Protein AF-A0A2A6ZZ56-F1 (afdb_monomer_lite)

Foldseek 3Di:
DDDDPDPPVNVVVVVVVVVVVVVVCVVQLNDKDDPWDFAQWDWDQDQQKTKIAGAWIAAKIKHKHFHPDQKKKKFWAFPDFWKKKWKAASVRDTQDTDTRDHGDIDMGGHDGMMMMMMHTHGTHTMMIIHNDDPDPPLQAFEEEEADDQLDLVLLVVVLVVVLCCCPVVVAAEEEEQAFQLLLVLLVVCLVDPDCPSVVQSLVLCPPHSNNDPSNSVSSVSCSVRVSSHRYGHLFADDSCVRSLVVSLVVCVVVVRHPVHPSNVSSVVSSVLNVVCVVPVDQVSRQVSSLVSCCVVSVVVRNHHYYYYDHNQQFDLPAARPPPSPGRHNNVVVCVVVPPSYHYYYSLADPWAPDWDWDAAPNDIFTWGWRDWDACCVPDVFFGIKTKIKTPPCQVVPVPFAFPQDKDFQVVDSHGDDASIKMWMWIQTPVRDIDIWIWHQNQDDDPNTGITTTGDRDD

Sequence (458 aa):
MKYKPKSLKSAIILVVIVVAFILLLSYLGIGTLRNATRIGYVGNDGWSSWSASYTLLDGRLQHTIRPETDTLHVDVETESGTISIEMKDEDGNIIFSESNIETSSFEVNVSGKVVIIIKASRHKGSFDISSHSDGTLQSGQIFLYGEEHASKEILEKEFELWNTYYSDNGMRNLFVELPYYSAEFLNLWMQSDSDDILDQLYQDWDGTAMHSQDTIDFYKQIKRECPETIFHGTDVGHQYNTTGERYLAYLRENGQDDSSEHYQLAQENIQQGQYYYQHSDGAYRENKMVENFIREFDSLNGEDVMGIYGTAHIRIDAMDYATNTVPCMANQLNEQYGNALHTKDLTLVDGAYRVDTLQIKGKEYTASYFGKMDLSAIFPDYQYREFWRLENAYNDFKDCPTTGNVLPYNNYPMEIEKGQVFVIEYTKTDGSVIREYHRADGNTWQGSLVTEEFSIEE

Organism: NCBI:txid853

Structure (mmCIF, N/CA/C/O backbone):
data_AF-A0A2A6ZZ56-F1
#
_entry.id   AF-A0A2A6ZZ56-F1
#
loop_
_atom_site.group_PDB
_atom_site.id
_atom_site.type_symbol
_atom_site.label_atom_id
_atom_site.label_alt_id
_atom_site.label_comp_id
_atom_site.label_asym_id
_atom_site.label_entity_id
_atom_site.label_seq_id
_atom_site.pdbx_PDB_ins_code
_atom_site.Cartn_x
_atom_site.Cartn_y
_atom_site.Cartn_z
_atom_site.occupancy
_atom_site.B_iso_or_equiv
_atom_site.auth_seq_id
_atom_site.auth_comp_id
_atom_site.auth_asym_id
_atom_site.auth_atom_id
_atom_site.pdbx_PDB_model_num
ATOM 1 N N . MET A 1 1 ? -3.169 30.266 -32.965 1.00 39.25 1 MET A N 1
ATOM 2 C CA . MET A 1 1 ? -2.715 29.434 -34.107 1.00 39.25 1 MET A CA 1
ATOM 3 C C . MET A 1 1 ? -3.882 29.199 -35.060 1.00 39.25 1 MET A C 1
ATOM 5 O O . MET A 1 1 ? -4.954 28.844 -34.597 1.00 39.25 1 MET A O 1
ATOM 9 N N . LYS A 1 2 ? -3.715 29.439 -36.370 1.00 37.50 2 LYS A N 1
ATOM 10 C CA . LYS A 1 2 ? -4.735 29.116 -37.388 1.00 37.50 2 LYS A CA 1
ATOM 11 C C . LYS A 1 2 ? -4.646 27.624 -37.718 1.00 37.50 2 LYS A C 1
ATOM 13 O O . LYS A 1 2 ? -3.615 27.182 -38.217 1.00 37.50 2 LYS A O 1
ATOM 18 N N . TYR A 1 3 ? -5.709 26.870 -37.449 1.00 41.72 3 TYR A N 1
ATOM 19 C CA . TYR A 1 3 ? -5.801 25.453 -37.800 1.00 41.72 3 TYR A CA 1
ATOM 20 C C . TYR A 1 3 ? -5.850 25.320 -39.331 1.00 41.72 3 TYR A C 1
ATOM 22 O O . TYR A 1 3 ? -6.814 25.747 -39.967 1.00 41.72 3 TYR A O 1
ATOM 30 N N . LYS A 1 4 ? -4.782 24.796 -39.947 1.00 44.94 4 LYS A N 1
ATOM 31 C CA . LYS A 1 4 ? -4.794 24.418 -41.367 1.00 44.94 4 LYS A CA 1
ATOM 32 C C . LYS A 1 4 ? -5.480 23.053 -41.473 1.00 44.94 4 LYS A C 1
ATOM 34 O O . LYS A 1 4 ? -4.954 22.099 -40.900 1.00 44.94 4 LYS A O 1
ATOM 39 N N . PRO A 1 5 ? -6.607 22.918 -42.191 1.00 50.16 5 PRO A N 1
ATOM 40 C CA . PRO A 1 5 ? -7.214 21.610 -42.397 1.00 50.16 5 PRO A CA 1
ATOM 41 C C . PRO A 1 5 ? -6.223 20.717 -43.153 1.00 50.16 5 PRO A C 1
ATOM 43 O O . PRO A 1 5 ? -5.695 21.108 -44.199 1.00 50.16 5 PRO A O 1
ATOM 46 N N . LYS A 1 6 ? -5.928 19.534 -42.597 1.00 56.25 6 LYS A N 1
ATOM 47 C CA . LYS A 1 6 ? -5.087 18.533 -43.266 1.00 56.25 6 LYS A CA 1
ATOM 48 C C . LYS A 1 6 ? -5.737 18.194 -44.608 1.00 56.25 6 LYS A C 1
ATOM 50 O O . LYS A 1 6 ? -6.932 17.916 -44.673 1.00 56.25 6 LYS A O 1
ATOM 55 N N . SER A 1 7 ? -4.958 18.260 -45.688 1.00 71.25 7 SER A N 1
ATOM 56 C CA . SER A 1 7 ? -5.471 17.953 -47.024 1.00 71.25 7 SER A CA 1
ATOM 57 C C . SER A 1 7 ? -5.950 16.499 -47.073 1.00 71.25 7 SER A C 1
ATOM 59 O O . SER A 1 7 ? -5.323 15.628 -46.469 1.00 71.25 7 SER A O 1
ATOM 61 N N . LEU A 1 8 ? -7.024 16.219 -47.816 1.00 64.75 8 LEU A N 1
ATOM 62 C CA . LEU A 1 8 ? -7.570 14.864 -47.985 1.00 64.75 8 LEU A CA 1
ATOM 63 C C . LEU A 1 8 ? -6.484 13.851 -48.404 1.00 64.75 8 LEU A C 1
ATOM 65 O O . LEU A 1 8 ? -6.492 12.705 -47.970 1.00 64.75 8 LEU A O 1
ATOM 69 N N . LYS A 1 9 ? -5.483 14.302 -49.174 1.00 62.56 9 LYS A N 1
ATOM 70 C CA . LYS A 1 9 ? -4.316 13.501 -49.570 1.00 62.56 9 LYS A CA 1
ATOM 71 C C . LYS A 1 9 ? -3.433 13.108 -48.381 1.00 62.56 9 LYS A C 1
ATOM 73 O O . LYS A 1 9 ? -2.990 11.971 -48.310 1.00 62.56 9 LYS A O 1
ATOM 78 N N . SER A 1 10 ? -3.212 14.018 -47.434 1.00 58.09 10 SER A N 1
ATOM 79 C CA . SER A 1 10 ? -2.443 13.751 -46.210 1.00 58.09 10 SER A CA 1
ATOM 80 C C . SER A 1 10 ? -3.170 12.779 -45.277 1.00 58.09 10 SER A C 1
ATOM 82 O O . SER A 1 10 ? -2.522 11.960 -44.638 1.00 58.09 10 SER A O 1
ATOM 84 N N . ALA A 1 11 ? -4.505 12.839 -45.224 1.00 60.62 11 ALA A N 1
ATOM 85 C CA . ALA A 1 11 ? -5.312 11.890 -44.458 1.00 60.62 11 ALA A CA 1
ATOM 86 C C . ALA A 1 11 ? -5.283 10.484 -45.081 1.00 60.62 11 ALA A C 1
ATOM 88 O O . ALA A 1 11 ? -5.091 9.506 -44.368 1.00 60.62 11 ALA A O 1
ATOM 89 N N . ILE A 1 12 ? -5.389 10.382 -46.411 1.00 68.88 12 ILE A N 1
ATOM 90 C CA . ILE A 1 12 ? -5.312 9.097 -47.124 1.00 68.88 12 ILE A CA 1
ATOM 91 C C . ILE A 1 12 ? -3.928 8.455 -46.963 1.00 68.88 12 ILE A C 1
ATOM 93 O O . ILE A 1 12 ? -3.849 7.264 -46.686 1.00 68.88 12 ILE A O 1
ATOM 97 N N . ILE A 1 13 ? -2.840 9.227 -47.074 1.00 72.25 13 ILE A N 1
ATOM 98 C CA . ILE A 1 13 ? -1.476 8.708 -46.867 1.00 72.25 13 ILE A CA 1
ATOM 99 C C . ILE A 1 13 ? -1.304 8.179 -45.438 1.00 72.25 13 ILE A C 1
ATOM 101 O O . ILE A 1 13 ? -0.751 7.100 -45.258 1.00 72.25 13 ILE A O 1
ATOM 105 N N . LEU A 1 14 ? -1.821 8.893 -44.433 1.00 61.66 14 LEU A N 1
ATOM 106 C CA . LEU A 1 14 ? -1.755 8.454 -43.039 1.00 61.66 14 LEU A CA 1
ATOM 107 C C . LEU A 1 14 ? -2.521 7.141 -42.821 1.00 61.66 14 LEU A C 1
ATOM 109 O O . LEU A 1 14 ? -1.997 6.234 -42.187 1.00 61.66 14 LEU A O 1
ATOM 113 N N . VAL A 1 15 ? -3.722 7.008 -43.393 1.00 69.56 15 VAL A N 1
ATOM 114 C CA . VAL A 1 15 ? -4.514 5.768 -43.311 1.00 69.56 15 VAL A CA 1
ATOM 115 C C . VAL A 1 15 ? -3.795 4.610 -44.000 1.00 69.56 15 VAL A C 1
ATOM 117 O O . VAL A 1 15 ? -3.747 3.519 -43.449 1.00 69.56 15 VAL A O 1
ATOM 120 N N . VAL A 1 16 ? -3.186 4.836 -45.167 1.00 75.31 16 VAL A N 1
ATOM 121 C CA . VAL A 1 16 ? -2.420 3.795 -45.871 1.00 75.31 16 VAL A CA 1
ATOM 122 C C . VAL A 1 16 ? -1.188 3.372 -45.069 1.00 75.31 16 VAL A C 1
ATOM 124 O O . VAL A 1 16 ? -0.916 2.180 -44.997 1.00 75.31 16 VAL A O 1
ATOM 127 N N . ILE A 1 17 ? -0.479 4.308 -44.426 1.00 70.69 17 ILE A N 1
ATOM 128 C CA . ILE A 1 17 ? 0.663 3.992 -43.554 1.00 70.69 17 ILE A CA 1
ATOM 129 C C . ILE A 1 17 ? 0.203 3.203 -42.328 1.00 70.69 17 ILE A C 1
ATOM 131 O O . ILE A 1 17 ? 0.804 2.184 -42.024 1.00 70.69 17 ILE A O 1
ATOM 135 N N . VAL A 1 18 ? -0.880 3.615 -41.663 1.00 63.53 18 VAL A N 1
ATOM 136 C CA . VAL A 1 18 ? -1.425 2.904 -40.495 1.00 63.53 18 VAL A CA 1
ATOM 137 C C . VAL A 1 18 ? -1.896 1.501 -40.877 1.00 63.53 18 VAL A C 1
ATOM 139 O O . VAL A 1 18 ? -1.576 0.546 -40.184 1.00 63.53 18 VAL A O 1
ATOM 142 N N . VAL A 1 19 ? -2.587 1.339 -42.008 1.00 68.50 19 VAL A N 1
ATOM 143 C CA . VAL A 1 19 ? -3.017 0.019 -42.496 1.00 68.50 19 VAL A CA 1
ATOM 144 C C . VAL A 1 19 ? -1.817 -0.840 -42.896 1.00 68.50 19 VAL A C 1
ATOM 146 O O . VAL A 1 19 ? -1.782 -2.016 -42.552 1.00 68.50 19 VAL A O 1
ATOM 149 N N . ALA A 1 20 ? -0.810 -0.272 -43.564 1.00 64.06 20 ALA A N 1
ATOM 150 C CA . ALA A 1 20 ? 0.426 -0.982 -43.886 1.00 64.06 20 ALA A CA 1
ATOM 151 C C . ALA A 1 20 ? 1.196 -1.383 -42.620 1.00 64.06 20 ALA A C 1
ATOM 153 O O . ALA A 1 20 ? 1.738 -2.478 -42.573 1.00 64.06 20 ALA A O 1
ATOM 154 N N . PHE A 1 21 ? 1.192 -0.540 -41.586 1.00 60.66 21 PHE A N 1
ATOM 155 C CA . PHE A 1 21 ? 1.816 -0.812 -40.296 1.00 60.66 21 PHE A CA 1
ATOM 156 C C . PHE A 1 21 ? 1.059 -1.894 -39.518 1.00 60.66 21 PHE A C 1
ATOM 158 O O . PHE A 1 21 ? 1.682 -2.815 -39.015 1.00 60.66 21 PHE A O 1
ATOM 165 N N . ILE A 1 22 ? -0.277 -1.873 -39.506 1.00 53.47 22 ILE A N 1
ATOM 166 C CA . ILE A 1 22 ? -1.112 -2.940 -38.925 1.00 53.47 22 ILE A CA 1
ATOM 167 C C . ILE A 1 22 ? -0.897 -4.266 -39.666 1.00 53.47 22 ILE A C 1
ATOM 169 O O . ILE A 1 22 ? -0.779 -5.315 -39.037 1.00 53.47 22 ILE A O 1
ATOM 173 N N . LEU A 1 23 ? -0.806 -4.235 -40.999 1.00 54.38 23 LEU A N 1
ATOM 174 C CA . LEU A 1 23 ? -0.502 -5.421 -41.803 1.00 54.38 23 LEU A CA 1
ATOM 175 C C . LEU A 1 23 ? 0.929 -5.923 -41.560 1.00 54.38 23 LEU A C 1
ATOM 177 O O . LEU A 1 23 ? 1.141 -7.131 -41.531 1.00 54.38 23 LEU A O 1
ATOM 181 N N . LEU A 1 24 ? 1.889 -5.021 -41.335 1.00 52.00 24 LEU A N 1
ATOM 182 C CA . LEU A 1 24 ? 3.268 -5.354 -40.979 1.00 52.00 24 LEU A CA 1
ATOM 183 C C . LEU A 1 24 ? 3.348 -5.970 -39.573 1.00 52.00 24 LEU A C 1
ATOM 185 O O . LEU A 1 24 ? 3.979 -7.005 -39.411 1.00 52.00 24 LEU A O 1
ATOM 189 N N . LEU A 1 25 ? 2.656 -5.401 -38.582 1.00 47.94 25 LEU A N 1
ATOM 190 C CA . LEU A 1 25 ? 2.541 -5.948 -37.224 1.00 47.94 25 LEU A CA 1
ATOM 191 C C . LEU A 1 25 ? 1.873 -7.329 -37.239 1.00 47.94 25 LEU A C 1
ATOM 193 O O . LEU A 1 25 ? 2.369 -8.263 -36.616 1.00 47.94 25 LEU A O 1
ATOM 197 N N . SER A 1 26 ? 0.811 -7.494 -38.035 1.00 47.25 26 SER A N 1
ATOM 198 C CA . SER A 1 26 ? 0.155 -8.786 -38.253 1.00 47.25 26 SER A CA 1
ATOM 199 C C . SER A 1 26 ? 1.057 -9.804 -38.961 1.00 47.25 26 SER A C 1
ATOM 201 O O . SER A 1 26 ? 0.930 -10.994 -38.684 1.00 47.25 26 SER A O 1
ATOM 203 N N . TYR A 1 27 ? 1.930 -9.369 -39.875 1.00 51.47 27 TYR A N 1
ATOM 204 C CA . TYR A 1 27 ? 2.905 -10.227 -40.560 1.00 51.47 27 TYR A CA 1
ATOM 205 C C . TYR A 1 27 ? 4.071 -10.621 -39.638 1.00 51.47 27 TYR A C 1
ATOM 207 O O . TYR A 1 27 ? 4.537 -11.753 -39.694 1.00 51.47 27 TYR A O 1
ATOM 215 N N . LEU A 1 28 ? 4.494 -9.716 -38.750 1.00 48.22 28 LEU A N 1
ATOM 216 C CA . LEU A 1 28 ? 5.566 -9.913 -37.762 1.00 48.22 28 LEU A CA 1
ATOM 217 C C . LEU A 1 28 ? 5.083 -10.561 -36.446 1.00 48.22 28 LEU A C 1
ATOM 219 O O . LEU A 1 28 ? 5.866 -10.731 -35.506 1.00 48.22 28 LEU A O 1
ATOM 223 N N . GLY A 1 29 ? 3.789 -10.885 -36.354 1.00 46.16 29 GLY A N 1
ATOM 224 C CA . GLY A 1 29 ? 3.168 -11.482 -35.171 1.00 46.16 29 GLY A CA 1
ATOM 225 C C . GLY A 1 29 ? 3.162 -10.582 -33.932 1.00 46.16 29 GLY A C 1
ATOM 226 O O . GLY A 1 29 ? 2.969 -11.088 -32.836 1.00 46.16 29 GLY A O 1
ATOM 227 N N . ILE A 1 30 ? 3.383 -9.274 -34.080 1.00 48.06 30 ILE A N 1
ATOM 228 C CA . ILE A 1 30 ? 3.442 -8.319 -32.968 1.00 48.06 30 ILE A CA 1
ATOM 229 C C . ILE A 1 30 ? 2.008 -7.887 -32.618 1.00 48.06 30 ILE A C 1
ATOM 231 O O . ILE A 1 30 ? 1.364 -7.180 -33.395 1.00 48.06 30 ILE A O 1
ATOM 235 N N . GLY A 1 31 ? 1.519 -8.318 -31.450 1.00 47.84 31 GLY A N 1
ATOM 236 C CA . GLY A 1 31 ? 0.217 -7.946 -30.879 1.00 47.84 31 GLY A CA 1
ATOM 237 C C . GLY A 1 31 ? -0.756 -9.118 -30.684 1.00 47.84 31 GLY A C 1
ATOM 238 O O . GLY A 1 31 ? -0.633 -10.174 -31.307 1.00 47.84 31 GLY A O 1
ATOM 239 N N . THR A 1 32 ? -1.748 -8.924 -29.811 1.00 52.22 32 THR A N 1
ATOM 240 C CA . THR A 1 32 ? -2.754 -9.945 -29.486 1.00 52.22 32 THR A CA 1
ATOM 241 C C . THR A 1 32 ? -3.860 -9.981 -30.548 1.00 52.22 32 THR A C 1
ATOM 243 O O . THR A 1 32 ? -4.618 -9.023 -30.704 1.00 52.22 32 THR A O 1
ATOM 246 N N . LEU A 1 33 ? -4.000 -11.095 -31.276 1.00 56.81 33 LEU A N 1
ATOM 247 C CA . LEU A 1 33 ? -5.114 -11.311 -32.211 1.00 56.81 33 LEU A CA 1
ATOM 248 C C . LEU A 1 33 ? -6.168 -12.202 -31.553 1.00 56.81 33 LEU A C 1
ATOM 250 O O . LEU A 1 33 ? -5.904 -13.359 -31.230 1.00 56.81 33 LEU A O 1
ATOM 254 N N . ARG A 1 34 ? -7.383 -11.670 -31.380 1.00 65.56 34 ARG A N 1
ATOM 255 C CA . ARG A 1 34 ? -8.487 -12.347 -30.685 1.00 65.56 34 ARG A CA 1
ATOM 256 C C . ARG A 1 34 ? -9.682 -12.535 -31.621 1.00 65.56 34 ARG A C 1
ATOM 258 O O . ARG A 1 34 ? -10.556 -11.679 -31.696 1.00 65.56 34 ARG A O 1
ATOM 265 N N . ASN A 1 35 ? -9.732 -13.671 -32.313 1.00 75.31 35 ASN A N 1
ATOM 266 C CA . ASN A 1 35 ? -10.882 -14.099 -33.118 1.00 75.31 35 ASN A CA 1
ATOM 267 C C . ASN A 1 35 ? -11.561 -15.295 -32.436 1.00 75.31 35 ASN A C 1
ATOM 269 O O . ASN A 1 35 ? -11.559 -16.403 -32.973 1.00 75.31 35 ASN A O 1
ATOM 273 N N . ALA A 1 36 ? -12.089 -15.080 -31.227 1.00 82.56 36 ALA A N 1
ATOM 274 C CA . ALA A 1 36 ? -12.732 -16.121 -30.430 1.00 82.56 36 ALA A CA 1
ATOM 275 C C . ALA A 1 36 ? -13.919 -15.592 -29.611 1.00 82.56 36 ALA A C 1
ATOM 277 O O . ALA A 1 36 ? -13.875 -14.488 -29.062 1.00 82.56 36 ALA A O 1
ATOM 278 N N . THR A 1 37 ? -14.957 -16.417 -29.495 1.00 83.94 37 THR A N 1
ATOM 279 C CA . THR A 1 37 ? -16.035 -16.264 -28.514 1.00 83.94 37 THR A CA 1
ATOM 280 C C . THR A 1 37 ? -15.507 -16.675 -27.145 1.00 83.94 37 THR A C 1
ATOM 282 O O . THR A 1 37 ? -14.919 -17.746 -27.012 1.00 83.94 37 THR A O 1
ATOM 285 N N . ARG A 1 38 ? -15.710 -15.819 -26.140 1.00 88.50 38 ARG A N 1
ATOM 286 C CA . ARG A 1 38 ? -15.205 -15.989 -24.772 1.00 88.50 38 ARG A CA 1
ATOM 287 C C . ARG A 1 38 ? -16.337 -15.743 -23.780 1.00 88.50 38 ARG A C 1
ATOM 289 O O . ARG A 1 38 ? -16.934 -14.670 -23.820 1.00 88.50 38 ARG A O 1
ATOM 296 N N . ILE A 1 39 ? -16.638 -16.708 -22.915 1.00 71.31 39 ILE A N 1
ATOM 297 C CA . ILE A 1 39 ? -17.641 -16.568 -21.845 1.00 71.31 39 ILE A CA 1
ATOM 298 C C . ILE A 1 39 ? -16.991 -16.914 -20.507 1.00 71.31 39 ILE A C 1
ATOM 300 O O . ILE A 1 39 ? -16.361 -17.965 -20.377 1.00 71.31 39 ILE A O 1
ATOM 304 N N . GLY A 1 40 ? -17.162 -16.040 -19.510 1.00 66.19 40 GLY A N 1
ATOM 305 C CA . GLY A 1 40 ? -16.551 -16.198 -18.185 1.00 66.19 40 GLY A CA 1
ATOM 306 C C . GLY A 1 40 ? -15.023 -16.188 -18.228 1.00 66.19 40 GLY A C 1
ATOM 307 O O . GLY A 1 40 ? -14.411 -16.913 -17.465 1.00 66.19 40 GLY A O 1
ATOM 308 N N . TYR A 1 41 ? -14.435 -15.453 -19.176 1.00 81.12 41 TYR A N 1
ATOM 309 C CA . TYR A 1 41 ? -12.994 -15.432 -19.417 1.00 81.12 41 TYR A CA 1
ATOM 310 C C . TYR A 1 41 ? -12.299 -14.462 -18.466 1.00 81.12 41 TYR A C 1
ATOM 312 O O . TYR A 1 41 ? -12.551 -13.258 -18.534 1.00 81.12 41 TYR A O 1
ATOM 320 N N . VAL A 1 42 ? -11.400 -14.996 -17.651 1.00 69.88 42 VAL A N 1
ATOM 321 C CA . VAL A 1 42 ? -10.456 -14.271 -16.798 1.00 69.88 42 VAL A CA 1
ATOM 322 C C . VAL A 1 42 ? -9.066 -14.706 -17.238 1.00 69.88 42 VAL A C 1
ATOM 324 O O . VAL A 1 42 ? -8.823 -15.901 -17.349 1.00 69.88 42 VAL A O 1
ATOM 327 N N . GLY A 1 43 ? -8.168 -13.781 -17.555 1.00 78.31 43 GLY A N 1
ATOM 328 C CA . GLY A 1 43 ? -6.830 -14.149 -18.013 1.00 78.31 43 GLY A CA 1
ATOM 329 C C . GLY A 1 43 ? -5.850 -12.992 -17.971 1.00 78.31 43 GLY A C 1
ATOM 330 O O . GLY A 1 43 ? -6.269 -11.834 -17.967 1.00 78.31 43 GLY A O 1
ATOM 331 N N . ASN A 1 44 ? -4.567 -13.337 -17.964 1.00 74.94 44 ASN A N 1
ATOM 332 C CA . ASN A 1 44 ? -3.436 -12.425 -17.928 1.00 74.94 44 ASN A CA 1
ATOM 333 C C . ASN A 1 44 ? -2.627 -12.570 -19.226 1.00 74.94 44 ASN A C 1
ATOM 335 O O . ASN A 1 44 ? -2.114 -13.648 -19.515 1.00 74.94 44 ASN A O 1
ATOM 339 N N . ASP A 1 45 ? -2.531 -11.494 -20.008 1.00 81.62 45 ASP A N 1
ATOM 340 C CA . ASP A 1 45 ? -1.725 -11.409 -21.234 1.00 81.62 45 ASP A CA 1
ATOM 341 C C . ASP A 1 45 ? -0.401 -10.694 -20.897 1.00 81.62 45 ASP A C 1
ATOM 343 O O . ASP A 1 45 ? -0.199 -9.534 -21.271 1.00 81.62 45 ASP A O 1
ATOM 347 N N . GLY A 1 46 ? 0.445 -11.362 -20.111 1.00 65.19 46 GLY A N 1
ATOM 348 C CA . GLY A 1 46 ? 1.696 -10.822 -19.589 1.00 65.19 46 GLY A CA 1
ATOM 349 C C . GLY A 1 46 ? 2.828 -10.782 -20.618 1.00 65.19 46 GLY A C 1
ATOM 350 O O . GLY A 1 46 ? 2.749 -11.322 -21.719 1.00 65.19 46 GLY A O 1
ATOM 351 N N . TRP A 1 47 ? 3.933 -10.132 -20.255 1.00 73.62 47 TRP A N 1
ATOM 352 C CA . TRP A 1 47 ? 5.102 -10.038 -21.133 1.00 73.62 47 TRP A CA 1
ATOM 353 C C . TRP A 1 47 ? 5.868 -11.361 -21.264 1.00 73.62 47 TRP A C 1
ATOM 355 O O . TRP A 1 47 ? 6.295 -11.707 -22.368 1.00 73.62 47 TRP A O 1
ATOM 365 N N . SER A 1 48 ? 6.034 -12.097 -20.162 1.00 78.50 48 SER A N 1
ATOM 366 C CA . SER A 1 48 ? 6.758 -13.376 -20.089 1.00 78.50 48 SER A CA 1
ATOM 367 C C . SER A 1 48 ? 5.846 -14.589 -19.866 1.00 78.50 48 SER A C 1
ATOM 369 O O . SER A 1 48 ? 6.311 -15.728 -19.931 1.00 78.50 48 SER A O 1
ATOM 371 N N . SER A 1 49 ? 4.544 -14.368 -19.666 1.00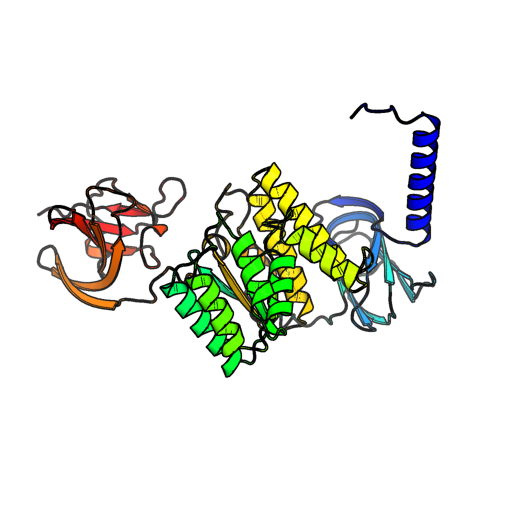 84.00 49 SER A N 1
ATOM 372 C CA . SER A 1 49 ? 3.554 -15.408 -19.377 1.00 84.00 49 SER A CA 1
ATOM 373 C C . SER A 1 49 ? 2.206 -15.125 -20.039 1.00 84.00 49 SER A C 1
ATOM 375 O O . SER A 1 49 ? 1.879 -13.989 -20.384 1.00 84.00 49 SER A O 1
ATOM 377 N N . TRP A 1 50 ? 1.408 -16.172 -20.243 1.00 89.94 50 TRP A N 1
ATOM 378 C CA . TRP A 1 50 ? 0.054 -16.051 -20.765 1.00 89.94 50 TRP A CA 1
ATOM 379 C C . TRP A 1 50 ? -0.870 -17.105 -20.169 1.00 89.94 50 TRP A C 1
ATOM 381 O O . TRP A 1 50 ? -0.671 -18.298 -20.390 1.00 89.94 50 TRP A O 1
ATOM 391 N N . SER A 1 51 ? -1.922 -16.667 -19.481 1.00 88.25 51 SER A N 1
ATOM 392 C CA . SER A 1 51 ? -2.865 -17.573 -18.827 1.00 88.25 51 SER A CA 1
ATOM 393 C C . SER A 1 51 ? -4.314 -17.124 -18.967 1.00 88.25 51 SER A C 1
ATOM 395 O O . SER A 1 51 ? -4.617 -15.940 -19.152 1.00 88.25 51 SER A O 1
ATOM 397 N N . ALA A 1 52 ? -5.239 -18.082 -18.914 1.00 81.62 52 ALA A N 1
ATOM 398 C CA . ALA A 1 52 ? -6.666 -17.801 -18.833 1.00 81.62 52 ALA A CA 1
ATOM 399 C C . ALA A 1 52 ? -7.480 -18.977 -18.286 1.00 81.62 52 ALA A C 1
ATOM 401 O O . ALA A 1 52 ? -7.238 -20.128 -18.634 1.00 81.62 52 ALA A O 1
ATOM 402 N N . SER A 1 53 ? -8.542 -18.660 -17.547 1.00 75.56 53 SER A N 1
ATOM 403 C CA . SER A 1 53 ? -9.625 -19.562 -17.154 1.00 75.56 53 SER A CA 1
ATOM 404 C C . SER A 1 53 ? -10.955 -19.082 -17.733 1.00 75.56 53 SER A C 1
ATOM 406 O O . SER A 1 53 ? -11.213 -17.876 -17.828 1.00 75.56 53 SER A O 1
ATOM 408 N N . TYR A 1 54 ? -11.791 -20.010 -18.201 1.00 87.75 54 TYR A N 1
ATOM 409 C CA . TYR A 1 54 ? -13.028 -19.669 -18.897 1.00 87.75 54 TYR A CA 1
ATOM 410 C C . TYR A 1 54 ? -14.073 -20.787 -18.905 1.00 87.75 54 TYR A C 1
ATOM 412 O O . TYR A 1 54 ? -13.792 -21.983 -18.937 1.00 87.75 54 TYR A O 1
ATOM 420 N N . THR A 1 55 ? -15.340 -20.374 -18.987 1.00 80.56 55 THR A N 1
ATOM 421 C CA . THR A 1 55 ? -16.477 -21.303 -19.124 1.00 80.56 55 THR A CA 1
ATOM 422 C C . THR A 1 55 ? -16.760 -21.709 -20.575 1.00 80.56 55 THR A C 1
ATOM 424 O O . THR A 1 55 ? -17.383 -22.745 -20.810 1.00 80.56 55 THR A O 1
ATOM 427 N N . LEU A 1 56 ? -16.328 -20.896 -21.549 1.00 84.44 56 LEU A N 1
ATOM 428 C CA . LEU A 1 56 ? -16.372 -21.209 -22.979 1.00 84.44 56 LEU A CA 1
ATOM 429 C C . LEU A 1 56 ? -15.307 -20.414 -23.745 1.00 84.44 56 LEU A C 1
ATOM 431 O O . LEU A 1 56 ? -15.326 -19.180 -23.713 1.00 84.44 56 LEU A O 1
ATOM 435 N N . LEU A 1 57 ? -14.481 -21.113 -24.520 1.00 90.50 57 LEU A N 1
ATOM 436 C CA . LEU A 1 57 ? -13.596 -20.555 -25.537 1.00 90.50 57 LEU A CA 1
ATOM 437 C C . LEU A 1 57 ? -13.843 -21.243 -26.887 1.00 90.50 57 LEU A C 1
ATOM 439 O O . LEU A 1 57 ? -13.749 -22.463 -27.016 1.00 90.50 57 LEU A O 1
ATOM 443 N N . ASP A 1 58 ? -14.181 -20.457 -27.907 1.00 90.38 58 ASP A N 1
ATOM 444 C CA . ASP A 1 58 ? -14.458 -20.960 -29.256 1.00 90.38 58 ASP A CA 1
ATOM 445 C C . ASP A 1 58 ? -13.878 -20.018 -30.317 1.00 90.38 58 ASP A C 1
ATOM 447 O O . ASP A 1 58 ? -14.395 -18.921 -30.541 1.00 90.38 58 ASP A O 1
ATOM 451 N N . GLY A 1 59 ? -12.770 -20.420 -30.940 1.00 90.69 59 GLY A N 1
ATOM 452 C CA . GLY A 1 59 ? -12.055 -19.659 -31.961 1.00 90.69 59 GLY A CA 1
ATOM 453 C C . GLY A 1 59 ? -10.537 -19.664 -31.778 1.00 90.69 59 GLY A C 1
ATOM 454 O O . GLY A 1 59 ? -9.959 -20.598 -31.227 1.00 90.69 59 GLY A O 1
ATOM 455 N N . ARG A 1 60 ? -9.874 -18.623 -32.294 1.00 91.94 60 ARG A N 1
ATOM 456 C CA . ARG A 1 60 ? -8.411 -18.496 -32.315 1.00 91.94 60 ARG A CA 1
ATOM 457 C C . ARG A 1 60 ? -7.939 -17.304 -31.487 1.00 91.94 60 ARG A C 1
ATOM 459 O O . ARG A 1 60 ? -8.355 -16.171 -31.747 1.00 91.94 60 ARG A O 1
ATOM 466 N N . LEU A 1 61 ? -7.012 -17.558 -30.573 1.00 91.56 61 LEU A N 1
ATOM 467 C CA . LEU A 1 61 ? -6.232 -16.551 -29.862 1.00 91.56 61 LEU A CA 1
ATOM 468 C C . LEU A 1 61 ? -4.771 -16.617 -30.316 1.00 91.56 61 LEU A C 1
ATOM 470 O O . LEU A 1 61 ? -4.282 -17.665 -30.738 1.00 91.56 61 LEU A O 1
ATOM 474 N N . GLN A 1 62 ? -4.083 -15.489 -30.249 1.00 91.12 62 GLN A N 1
ATOM 475 C CA . GLN A 1 62 ? -2.646 -15.410 -30.452 1.00 91.12 62 GLN A CA 1
ATOM 476 C C . GLN A 1 62 ? -2.083 -14.343 -29.526 1.00 91.12 62 GLN A C 1
ATOM 478 O O . GLN A 1 62 ? -2.624 -13.236 -29.495 1.00 91.12 62 GLN A O 1
ATOM 483 N N . HIS A 1 63 ? -0.991 -14.664 -28.848 1.00 89.62 63 HIS A N 1
ATOM 484 C CA . HIS A 1 63 ? -0.243 -13.746 -28.006 1.00 89.62 63 HIS A CA 1
ATOM 485 C C . HIS A 1 63 ? 1.259 -13.993 -28.177 1.00 89.62 63 HIS A C 1
ATOM 487 O O . HIS A 1 63 ? 1.670 -15.048 -28.653 1.00 89.62 63 HIS A O 1
ATOM 493 N N . THR A 1 64 ? 2.078 -12.991 -27.884 1.00 87.56 64 THR A N 1
ATOM 494 C CA . THR A 1 64 ? 3.535 -13.091 -28.004 1.00 87.56 64 THR A CA 1
ATOM 495 C C . THR A 1 64 ? 4.143 -12.800 -26.654 1.00 87.56 64 THR A C 1
ATOM 497 O O . THR A 1 64 ? 3.905 -11.714 -26.137 1.00 87.56 64 THR A O 1
ATOM 500 N N . ILE A 1 65 ? 4.969 -13.718 -26.165 1.00 85.62 65 ILE A N 1
ATOM 501 C CA . ILE A 1 65 ? 5.692 -13.571 -24.905 1.00 85.62 65 ILE A CA 1
ATOM 502 C C . ILE A 1 65 ? 7.205 -13.578 -25.137 1.00 85.62 65 ILE A C 1
ATOM 504 O O . ILE A 1 65 ? 7.698 -13.995 -26.194 1.00 85.62 65 ILE A O 1
ATOM 508 N N . ARG A 1 66 ? 7.947 -13.103 -24.143 1.00 84.50 66 ARG A N 1
ATOM 509 C CA . ARG A 1 66 ? 9.401 -13.231 -24.028 1.00 84.50 66 ARG A CA 1
ATOM 510 C C . ARG A 1 66 ? 9.703 -13.995 -22.738 1.00 84.50 66 ARG A C 1
ATOM 512 O O . ARG A 1 66 ? 9.730 -13.372 -21.683 1.00 84.50 66 ARG A O 1
ATOM 519 N N . PRO A 1 67 ? 9.848 -15.326 -22.827 1.00 79.69 67 PRO A N 1
ATOM 520 C CA . PRO A 1 67 ? 10.167 -16.178 -21.690 1.00 79.69 67 PRO A CA 1
ATOM 521 C C . PRO A 1 67 ? 11.472 -15.736 -21.023 1.00 79.69 67 PRO A C 1
ATOM 523 O O . PRO A 1 67 ? 12.406 -15.304 -21.702 1.00 79.69 67 PRO A O 1
ATOM 526 N N . GLU A 1 68 ? 11.520 -15.843 -19.700 1.00 75.75 68 GLU A N 1
ATOM 527 C CA . GLU A 1 68 ? 12.683 -15.465 -18.885 1.00 75.75 68 GLU A CA 1
ATOM 528 C C . GLU A 1 68 ? 13.732 -16.580 -18.832 1.00 75.75 68 GLU A C 1
ATOM 530 O O . GLU A 1 68 ? 14.910 -16.334 -18.573 1.00 75.75 68 GLU A O 1
ATOM 535 N N . THR A 1 69 ? 13.308 -17.811 -19.121 1.00 78.56 69 THR A N 1
ATOM 536 C CA . THR A 1 69 ? 14.157 -18.998 -19.187 1.00 78.56 69 THR A CA 1
ATOM 537 C C . THR A 1 69 ? 14.017 -19.683 -20.548 1.00 78.56 69 THR A C 1
ATOM 539 O O . THR A 1 69 ? 13.117 -19.386 -21.337 1.00 78.56 69 THR A O 1
ATOM 542 N N . ASP A 1 70 ? 14.901 -20.642 -20.824 1.00 87.12 70 ASP A N 1
ATOM 543 C CA . ASP A 1 70 ? 14.863 -21.445 -22.053 1.00 87.12 70 ASP A CA 1
ATOM 544 C C . ASP A 1 70 ? 13.770 -22.542 -22.022 1.00 87.12 70 ASP A C 1
ATOM 546 O O . ASP A 1 70 ? 13.720 -23.394 -22.913 1.00 87.12 70 ASP A O 1
ATOM 550 N N . THR A 1 71 ? 12.881 -22.531 -21.020 1.00 87.12 71 THR A N 1
ATOM 551 C CA . THR A 1 71 ? 11.806 -23.515 -20.846 1.00 87.12 71 THR A CA 1
ATOM 552 C C . THR A 1 71 ? 10.491 -22.831 -20.478 1.00 87.12 71 THR A C 1
ATOM 554 O O . THR A 1 71 ? 10.401 -22.111 -19.490 1.00 87.12 71 THR A O 1
ATOM 557 N N . LEU A 1 72 ? 9.436 -23.113 -21.241 1.00 91.12 72 LEU A N 1
ATOM 558 C CA . LEU A 1 72 ? 8.062 -22.806 -20.860 1.00 91.12 72 LEU A CA 1
ATOM 559 C C . LEU A 1 72 ? 7.403 -24.025 -20.236 1.00 91.12 72 LEU A C 1
ATOM 561 O O . LEU A 1 72 ? 7.424 -25.110 -20.813 1.00 91.12 72 LEU A O 1
ATOM 565 N N . HIS A 1 73 ? 6.751 -23.820 -19.109 1.00 89.50 73 HIS A N 1
ATOM 566 C CA . HIS A 1 73 ? 5.782 -24.734 -18.541 1.00 89.50 73 HIS A CA 1
ATOM 567 C C . HIS A 1 73 ? 4.405 -24.393 -19.097 1.00 89.50 73 HIS A C 1
ATOM 569 O O . HIS A 1 73 ? 4.039 -23.225 -19.239 1.00 89.50 73 HIS A O 1
ATOM 575 N N . VAL A 1 74 ? 3.683 -25.431 -19.498 1.00 94.31 74 VAL A N 1
ATOM 576 C CA . VAL A 1 74 ? 2.367 -25.335 -20.110 1.00 94.31 74 VAL A CA 1
ATOM 577 C C . VAL A 1 74 ? 1.422 -26.224 -19.329 1.00 94.31 74 VAL A C 1
ATOM 579 O O . VAL A 1 74 ? 1.548 -27.449 -19.373 1.00 94.31 74 VAL A O 1
ATOM 582 N N . ASP A 1 75 ? 0.452 -25.598 -18.682 1.00 92.62 75 ASP A N 1
ATOM 583 C CA . ASP A 1 75 ? -0.648 -26.265 -18.007 1.00 92.62 75 ASP A CA 1
ATOM 584 C C . ASP A 1 75 ? -1.926 -26.064 -18.805 1.00 92.62 75 ASP A C 1
ATOM 586 O O . ASP A 1 75 ? -2.242 -24.968 -19.269 1.00 92.62 75 ASP A O 1
ATOM 590 N N . VAL A 1 76 ? -2.677 -27.143 -18.994 1.00 95.12 76 VAL A N 1
ATOM 591 C CA . VAL A 1 76 ? -3.984 -27.111 -19.644 1.00 95.12 76 VAL A CA 1
ATOM 592 C C . VAL A 1 76 ? -4.961 -27.889 -18.788 1.00 95.12 76 VAL A C 1
ATOM 594 O O . VAL A 1 76 ? -4.700 -29.033 -18.426 1.00 95.12 76 VAL A O 1
ATOM 597 N N . GLU A 1 77 ? -6.122 -27.299 -18.525 1.00 93.62 77 GLU A N 1
ATOM 598 C CA . GLU A 1 77 ? -7.270 -27.990 -17.952 1.00 93.62 77 GLU A CA 1
ATOM 599 C C . GLU A 1 77 ? -8.371 -28.091 -19.009 1.00 93.62 77 GLU A C 1
ATOM 601 O O . GLU A 1 77 ? -8.827 -27.082 -19.549 1.00 93.62 77 GLU A O 1
ATOM 606 N N . THR A 1 78 ? -8.824 -29.311 -19.303 1.00 94.62 78 THR A N 1
ATOM 607 C CA . THR A 1 78 ? -9.890 -29.567 -20.277 1.00 94.62 78 THR A CA 1
ATOM 608 C C . THR A 1 78 ? -11.059 -30.276 -19.604 1.00 94.62 78 THR A C 1
ATOM 610 O O . THR A 1 78 ? -11.058 -31.492 -19.436 1.00 94.62 78 THR A O 1
ATOM 613 N N . GLU A 1 79 ? -12.111 -29.524 -19.276 1.00 93.31 79 GLU A N 1
ATOM 614 C CA . GLU A 1 79 ? -13.370 -30.097 -18.786 1.00 93.31 79 GLU A CA 1
ATOM 615 C C . GLU A 1 79 ? -14.255 -30.609 -19.934 1.00 93.31 79 GLU A C 1
ATOM 617 O O . GLU A 1 79 ? -14.928 -31.634 -19.820 1.00 93.31 79 GLU A O 1
ATOM 622 N N . SER A 1 80 ? -14.317 -29.865 -21.044 1.00 92.94 80 SER A N 1
ATOM 623 C CA . SER A 1 80 ? -15.064 -30.254 -22.249 1.00 92.94 80 SER A CA 1
ATOM 624 C C . SER A 1 80 ? -14.613 -29.458 -23.476 1.00 92.94 80 SER A C 1
ATOM 626 O O . SER A 1 80 ? -13.978 -28.417 -23.340 1.00 92.94 80 SER A O 1
ATOM 628 N N . GLY A 1 81 ? -14.971 -29.918 -24.679 1.00 96.12 81 GLY A N 1
ATOM 629 C CA . GLY A 1 81 ? -14.527 -29.303 -25.936 1.00 96.12 81 GLY A CA 1
ATOM 630 C C . GLY A 1 81 ? -13.074 -29.649 -26.262 1.00 96.12 81 GLY A C 1
ATOM 631 O O . GLY A 1 81 ? -12.553 -30.640 -25.759 1.00 96.12 81 GLY A O 1
ATOM 632 N N . THR A 1 82 ? -12.430 -28.875 -27.140 1.00 96.56 82 THR A N 1
ATOM 633 C CA . THR A 1 82 ? -11.034 -29.134 -27.534 1.00 96.56 82 THR A CA 1
ATOM 634 C C . THR A 1 82 ? -10.203 -27.861 -27.585 1.00 96.56 82 THR A C 1
ATOM 636 O O . THR A 1 82 ? -10.688 -26.822 -28.033 1.00 96.56 82 THR A O 1
ATOM 639 N N . ILE A 1 83 ? -8.940 -27.963 -27.172 1.00 97.44 83 ILE A N 1
ATOM 640 C CA . ILE A 1 83 ? -7.929 -26.907 -27.257 1.00 97.44 83 ILE A CA 1
ATOM 641 C C . ILE A 1 83 ? -6.674 -27.442 -27.956 1.00 97.44 83 ILE A C 1
ATOM 643 O O . ILE A 1 83 ? -6.341 -28.622 -27.868 1.00 97.44 83 ILE A O 1
ATOM 647 N N . SER A 1 84 ? -6.021 -26.590 -28.738 1.00 96.88 84 SER A N 1
ATOM 648 C CA . SER A 1 84 ? -4.761 -26.869 -29.430 1.00 96.88 84 SER A CA 1
ATOM 649 C C . SER A 1 84 ? -3.838 -25.668 -29.284 1.00 96.88 84 SER A C 1
ATOM 651 O O . SER A 1 84 ? -4.300 -24.532 -29.428 1.00 96.88 84 SER A O 1
ATOM 653 N N . ILE A 1 85 ? -2.553 -25.919 -29.053 1.00 97.50 85 ILE A N 1
ATOM 654 C CA . ILE A 1 85 ? -1.525 -24.894 -28.854 1.00 97.50 85 ILE A CA 1
ATOM 655 C C . ILE A 1 85 ? -0.457 -25.060 -29.940 1.00 97.50 85 ILE A C 1
ATOM 657 O O . ILE A 1 85 ? -0.018 -26.166 -30.246 1.00 97.50 85 ILE A O 1
ATOM 661 N N . GLU A 1 86 ? -0.060 -23.953 -30.561 1.00 97.06 86 GLU A N 1
ATOM 662 C CA . GLU A 1 86 ? 1.021 -23.868 -31.549 1.00 97.06 86 GLU A CA 1
ATOM 663 C C . GLU A 1 86 ? 1.939 -22.712 -31.143 1.00 97.06 86 GLU A C 1
ATOM 665 O O . GLU A 1 86 ? 1.466 -21.590 -30.984 1.00 97.06 86 GLU A O 1
ATOM 670 N N . MET A 1 87 ? 3.234 -22.973 -30.977 1.00 96.38 87 MET A N 1
ATOM 671 C CA . MET A 1 87 ? 4.237 -21.965 -30.629 1.00 96.38 87 MET A CA 1
ATOM 672 C C . MET A 1 87 ? 5.242 -21.803 -31.762 1.00 96.38 87 MET A C 1
ATOM 674 O O . MET A 1 87 ? 5.658 -22.791 -32.380 1.00 96.38 87 MET A O 1
ATOM 678 N N . LYS A 1 88 ? 5.640 -20.559 -32.025 1.00 93.38 88 LYS A N 1
ATOM 679 C CA . LYS A 1 88 ? 6.649 -20.216 -33.029 1.00 93.38 88 LYS A CA 1
ATOM 680 C C . LYS A 1 88 ? 7.766 -19.376 -32.442 1.00 93.38 88 LYS A C 1
ATOM 682 O O . LYS A 1 88 ? 7.490 -18.531 -31.595 1.00 93.38 88 LYS A O 1
ATOM 687 N N . ASP A 1 89 ? 8.979 -19.590 -32.932 1.00 89.88 89 ASP A N 1
ATOM 688 C CA . ASP A 1 89 ? 10.140 -18.754 -32.620 1.00 89.88 89 ASP A CA 1
ATOM 689 C C . ASP A 1 89 ? 10.094 -17.395 -33.353 1.00 89.88 89 ASP A C 1
ATOM 691 O O . ASP A 1 89 ? 9.139 -17.067 -34.070 1.00 89.88 89 ASP A O 1
ATOM 695 N N . GLU A 1 90 ? 11.144 -16.593 -33.168 1.00 80.31 90 GLU A N 1
ATOM 696 C CA . GLU A 1 90 ? 11.309 -15.283 -33.804 1.00 80.31 90 GLU A CA 1
ATOM 697 C C . GLU A 1 90 ? 11.380 -15.329 -35.339 1.00 80.31 90 GLU A C 1
ATOM 699 O O . GLU A 1 90 ? 10.938 -14.382 -35.998 1.00 80.31 90 GLU A O 1
ATOM 704 N N . ASP A 1 91 ? 11.852 -16.443 -35.901 1.00 84.75 91 ASP A N 1
ATOM 705 C CA . ASP A 1 91 ? 11.947 -16.695 -37.341 1.00 84.75 91 ASP A CA 1
ATOM 706 C C . ASP A 1 91 ? 10.623 -17.218 -37.935 1.00 84.75 91 ASP A C 1
ATOM 708 O O . ASP A 1 91 ? 10.463 -17.325 -39.156 1.00 84.75 91 ASP A O 1
ATOM 712 N N . GLY A 1 92 ? 9.640 -17.520 -37.082 1.00 83.25 92 GLY A N 1
ATOM 713 C CA . GLY A 1 92 ? 8.337 -18.053 -37.461 1.00 83.25 92 GLY A CA 1
ATOM 714 C C . GLY A 1 92 ? 8.314 -19.570 -37.672 1.00 83.25 92 GLY A C 1
ATOM 715 O O . GLY A 1 92 ? 7.316 -20.087 -38.196 1.00 83.25 92 GLY A O 1
ATOM 716 N N . ASN A 1 93 ? 9.361 -20.294 -37.267 1.00 89.00 93 ASN A N 1
ATOM 717 C CA . ASN A 1 93 ? 9.376 -21.753 -37.270 1.00 89.00 93 ASN A CA 1
ATOM 718 C C . ASN A 1 93 ? 8.497 -22.281 -36.137 1.00 89.00 93 ASN A C 1
ATOM 720 O O . ASN A 1 93 ? 8.479 -21.734 -35.040 1.00 89.00 93 ASN A O 1
ATOM 724 N N . ILE A 1 94 ? 7.770 -23.370 -36.392 1.00 92.19 94 ILE A N 1
ATOM 725 C CA . ILE A 1 94 ? 6.965 -24.031 -35.360 1.00 92.19 94 ILE A CA 1
ATOM 726 C C . ILE A 1 94 ? 7.908 -24.812 -34.444 1.00 92.19 94 ILE A C 1
ATOM 728 O O . ILE A 1 94 ? 8.518 -25.784 -34.888 1.00 92.19 94 ILE A O 1
ATOM 732 N N . ILE A 1 95 ? 7.990 -24.399 -33.180 1.00 93.19 95 ILE A N 1
ATOM 733 C CA . ILE A 1 95 ? 8.813 -25.049 -32.147 1.00 93.19 95 ILE A CA 1
ATOM 734 C C . ILE A 1 95 ? 7.998 -26.012 -31.280 1.00 93.19 95 ILE A C 1
ATOM 736 O O . ILE A 1 95 ? 8.535 -26.985 -30.761 1.00 93.19 95 ILE A O 1
ATOM 740 N N . PHE A 1 96 ? 6.685 -25.796 -31.191 1.00 95.69 96 PHE A N 1
ATOM 741 C CA . PHE A 1 96 ? 5.759 -26.692 -30.509 1.00 95.69 96 PHE A CA 1
ATOM 742 C C . PHE A 1 96 ? 4.397 -26.679 -31.199 1.00 95.69 96 PHE A C 1
ATOM 744 O O . PHE A 1 96 ? 3.920 -25.630 -31.640 1.00 95.69 96 PHE A O 1
ATOM 751 N N . SER A 1 97 ? 3.758 -27.841 -31.313 1.00 95.00 97 SER A N 1
ATOM 752 C CA . SER A 1 97 ? 2.385 -27.937 -31.800 1.00 95.00 97 SER A CA 1
ATOM 753 C C . SER A 1 97 ? 1.715 -29.191 -31.267 1.00 95.00 97 SER A C 1
ATOM 755 O O . SER A 1 97 ? 2.128 -30.304 -31.590 1.00 95.00 97 SER A O 1
ATOM 757 N N . GLU A 1 98 ? 0.641 -28.998 -30.511 1.00 94.19 98 GLU A N 1
ATOM 758 C CA . GLU A 1 98 ? -0.161 -30.086 -29.971 1.00 94.19 98 GLU A CA 1
ATOM 759 C C . GLU A 1 98 ? -1.653 -29.790 -30.123 1.00 94.19 98 GLU A C 1
ATOM 761 O O . GLU A 1 98 ? -2.099 -28.640 -30.092 1.00 94.19 98 GLU A O 1
ATOM 766 N N . SER A 1 99 ? -2.434 -30.837 -30.389 1.00 94.81 99 SER A N 1
ATOM 767 C CA . SER A 1 99 ? -3.852 -30.734 -30.732 1.00 94.81 99 SER A CA 1
ATOM 768 C C . SER A 1 99 ? -4.702 -31.616 -29.836 1.00 94.81 99 SER A C 1
ATOM 770 O O . SER A 1 99 ? -4.355 -32.770 -29.613 1.00 94.81 99 SER A O 1
ATOM 772 N N . ASN A 1 100 ? -5.867 -31.103 -29.437 1.00 91.69 100 ASN A N 1
ATOM 773 C CA . ASN A 1 100 ? -6.801 -31.765 -28.520 1.00 91.69 100 ASN A CA 1
ATOM 774 C C . ASN A 1 100 ? -6.142 -32.131 -27.180 1.00 91.69 100 ASN A C 1
ATOM 776 O O . ASN A 1 100 ? -6.238 -33.271 -26.737 1.00 91.69 100 ASN A O 1
ATOM 780 N N . ILE A 1 101 ? -5.467 -31.155 -26.573 1.00 94.19 101 ILE A N 1
ATOM 781 C CA . ILE A 1 101 ? -4.743 -31.319 -25.310 1.00 94.19 101 ILE A CA 1
ATOM 782 C C . ILE A 1 101 ? -5.761 -31.626 -24.195 1.00 94.19 101 ILE A C 1
ATOM 784 O O . ILE A 1 101 ? -6.727 -30.880 -24.001 1.00 94.19 101 ILE A O 1
ATOM 788 N N . GLU A 1 102 ? -5.587 -32.758 -23.510 1.00 95.00 102 GLU A N 1
ATOM 789 C CA . GLU A 1 102 ? -6.363 -33.125 -22.315 1.00 95.00 102 GLU A CA 1
ATOM 790 C C . GLU A 1 102 ? -5.840 -32.364 -21.083 1.00 95.00 102 GLU A C 1
ATOM 792 O O . GLU A 1 102 ? -4.953 -31.525 -21.203 1.00 95.00 102 GLU A O 1
ATOM 797 N N . THR A 1 103 ? -6.386 -32.617 -19.890 1.00 95.38 103 THR A N 1
ATOM 798 C CA . THR A 1 103 ? -5.821 -32.019 -18.674 1.00 95.38 103 THR A CA 1
ATOM 799 C C . THR A 1 103 ? -4.405 -32.549 -18.443 1.00 95.38 103 THR A C 1
ATOM 801 O O . THR A 1 103 ? -4.234 -33.736 -18.156 1.00 95.38 103 THR A O 1
ATOM 804 N N . SER A 1 104 ? -3.397 -31.691 -18.598 1.00 89.44 104 SER A N 1
ATOM 805 C CA . SER A 1 104 ? -1.985 -32.078 -18.543 1.00 89.44 104 SER A CA 1
ATOM 806 C C . SER A 1 104 ? -1.061 -30.884 -18.317 1.00 89.44 104 SER A C 1
ATOM 808 O O . SER A 1 104 ? -1.409 -29.764 -18.685 1.00 89.44 104 SER A O 1
ATOM 810 N N . SER A 1 105 ? 0.130 -31.189 -17.806 1.00 89.94 105 SER A N 1
ATOM 811 C CA . SER A 1 105 ? 1.237 -30.260 -17.569 1.00 89.94 105 SER A CA 1
ATOM 812 C C . SER A 1 105 ? 2.476 -30.764 -18.300 1.00 89.94 105 SER A C 1
ATOM 814 O O . SER A 1 105 ? 2.807 -31.953 -18.203 1.00 89.94 105 SER A O 1
ATOM 816 N N . PHE A 1 106 ? 3.159 -29.902 -19.048 1.00 90.31 106 PHE A N 1
ATOM 817 C CA . PHE A 1 106 ? 4.368 -30.273 -19.786 1.00 90.31 106 PHE A CA 1
ATOM 818 C C . PHE A 1 106 ? 5.303 -29.085 -20.025 1.00 90.31 106 PHE A C 1
ATOM 820 O O . PHE A 1 106 ? 4.932 -27.928 -19.870 1.00 90.31 106 PHE A O 1
ATOM 827 N N . GLU A 1 107 ? 6.536 -29.393 -20.420 1.00 91.94 107 GLU A N 1
ATOM 828 C CA . GLU A 1 107 ? 7.585 -28.412 -20.695 1.00 91.94 107 GLU A CA 1
ATOM 829 C C . GLU A 1 107 ? 7.854 -28.284 -22.197 1.00 91.94 107 GLU A C 1
ATOM 831 O O . GLU A 1 107 ? 7.874 -29.273 -22.937 1.00 91.94 107 GLU A O 1
ATOM 836 N N . VAL A 1 108 ? 8.119 -27.059 -22.643 1.00 91.81 108 VAL A N 1
ATOM 837 C CA . VAL A 1 108 ? 8.492 -26.714 -24.012 1.00 91.81 108 VAL A CA 1
ATOM 838 C C . VAL A 1 108 ? 9.787 -25.915 -23.978 1.00 91.81 108 VAL A C 1
ATOM 840 O O . VAL A 1 108 ? 9.828 -24.817 -23.436 1.00 91.81 108 VAL A O 1
ATOM 843 N N . ASN A 1 109 ? 10.842 -26.437 -24.602 1.00 91.12 109 ASN A N 1
ATOM 844 C CA . ASN A 1 109 ? 12.084 -25.682 -24.755 1.00 91.12 109 ASN A CA 1
ATOM 845 C C . ASN A 1 109 ? 11.886 -24.544 -25.757 1.00 91.12 109 ASN A C 1
ATOM 847 O O . ASN A 1 109 ? 11.386 -24.754 -26.868 1.00 91.12 109 ASN A O 1
ATOM 851 N N . VAL A 1 110 ? 12.324 -23.354 -25.376 1.00 88.81 110 VAL A N 1
ATOM 852 C CA . VAL A 1 110 ? 12.166 -22.117 -26.133 1.00 88.81 110 VAL A CA 1
ATOM 853 C C . VAL A 1 110 ? 13.472 -21.336 -26.147 1.00 88.81 110 VAL A C 1
ATOM 855 O O . VAL A 1 110 ? 14.381 -21.587 -25.365 1.00 88.81 110 VAL A O 1
ATOM 858 N N . SER A 1 111 ? 13.587 -20.390 -27.071 1.00 80.62 111 SER A N 1
ATOM 859 C CA . SER A 1 111 ? 14.704 -19.453 -27.096 1.00 80.62 111 SER A CA 1
ATOM 860 C C . SER A 1 111 ? 14.205 -18.118 -27.623 1.00 80.62 111 SER A C 1
ATOM 862 O O . SER A 1 111 ? 13.604 -18.056 -28.697 1.00 80.62 111 SER A O 1
ATOM 864 N N . GLY A 1 112 ? 14.425 -17.055 -26.850 1.00 82.81 112 GLY A N 1
ATOM 865 C CA . GLY A 1 112 ? 14.001 -15.708 -27.215 1.00 82.81 112 GLY A CA 1
ATOM 866 C C . GLY A 1 112 ? 12.481 -15.558 -27.328 1.00 82.81 112 GLY A C 1
ATOM 867 O O . GLY A 1 112 ? 11.712 -16.155 -26.585 1.00 82.81 112 GLY A O 1
ATOM 868 N N . LYS A 1 113 ? 12.030 -14.705 -28.250 1.00 87.31 113 LYS A N 1
ATOM 869 C CA . LYS A 1 113 ? 10.611 -14.362 -28.430 1.00 87.31 113 LYS A CA 1
ATOM 870 C C . LYS A 1 113 ? 9.794 -15.567 -28.916 1.00 87.31 113 LYS A C 1
ATOM 872 O O . LYS A 1 113 ? 10.148 -16.188 -29.916 1.00 87.31 113 LYS A O 1
ATOM 877 N N . VAL A 1 114 ? 8.625 -15.790 -28.306 1.00 92.44 114 VAL A N 1
ATOM 878 C CA . VAL A 1 114 ? 7.704 -16.874 -28.679 1.00 92.44 114 VAL A CA 1
ATOM 879 C C . VAL A 1 114 ? 6.325 -16.330 -29.048 1.00 92.44 114 VAL A C 1
ATOM 881 O O . VAL A 1 114 ? 5.701 -15.594 -28.286 1.00 92.44 114 VAL A O 1
ATOM 884 N N . VAL A 1 115 ? 5.815 -16.716 -30.218 1.00 93.50 115 VAL A N 1
ATOM 885 C CA . VAL A 1 115 ? 4.435 -16.447 -30.647 1.00 93.50 115 VAL A CA 1
ATOM 886 C C . VAL A 1 115 ? 3.577 -17.672 -30.356 1.00 93.50 115 VAL A C 1
ATOM 888 O O . VAL A 1 115 ? 3.728 -18.704 -31.008 1.00 93.50 115 VAL A O 1
ATOM 891 N N . ILE A 1 116 ? 2.639 -17.546 -29.425 1.00 95.19 116 ILE A N 1
ATOM 892 C CA . ILE A 1 116 ? 1.726 -18.610 -29.008 1.00 95.19 116 ILE A CA 1
ATOM 893 C C . ILE A 1 116 ? 0.382 -18.422 -29.709 1.00 95.19 116 ILE A C 1
ATOM 895 O O . ILE A 1 116 ? -0.177 -17.326 -29.756 1.00 95.19 116 ILE A O 1
ATOM 899 N N . ILE A 1 117 ? -0.163 -19.501 -30.260 1.00 95.81 117 ILE A N 1
ATOM 900 C CA . ILE A 1 117 ? -1.449 -19.545 -30.948 1.00 95.81 117 ILE A CA 1
ATOM 901 C C . ILE A 1 117 ? -2.306 -20.623 -30.293 1.00 95.81 117 ILE A C 1
ATOM 903 O O . ILE A 1 117 ? -1.967 -21.802 -30.338 1.00 95.81 117 ILE A O 1
ATOM 907 N N . ILE A 1 118 ? -3.465 -20.226 -29.773 1.00 96.12 118 ILE A N 1
ATOM 908 C CA . ILE A 1 118 ? -4.457 -21.134 -29.194 1.00 96.12 118 ILE A CA 1
ATOM 909 C C . ILE A 1 118 ? -5.632 -21.257 -30.156 1.00 96.12 118 ILE A C 1
ATOM 911 O O . ILE A 1 118 ? -6.181 -20.257 -30.624 1.00 96.12 118 ILE A O 1
ATOM 915 N N . LYS A 1 119 ? -6.027 -22.489 -30.468 1.00 96.38 119 LYS A N 1
ATOM 916 C CA . LYS A 1 119 ? -7.233 -22.806 -31.242 1.00 96.38 119 LYS A CA 1
ATOM 917 C C . LYS A 1 119 ? -8.133 -23.663 -30.368 1.00 96.38 119 LYS A C 1
ATOM 919 O O . LYS A 1 119 ? -7.752 -24.770 -30.003 1.00 96.38 119 LYS A O 1
ATOM 924 N N . ALA A 1 120 ? -9.319 -23.161 -30.062 1.00 95.19 120 ALA A N 1
ATOM 925 C CA . ALA A 1 120 ? -10.288 -23.857 -29.233 1.00 95.19 120 ALA A CA 1
ATOM 926 C C . ALA A 1 120 ? -11.613 -24.036 -29.974 1.00 95.19 120 ALA A C 1
ATOM 928 O O . ALA A 1 120 ? -12.022 -23.164 -30.739 1.00 95.19 120 ALA A O 1
ATOM 929 N N . SER A 1 121 ? -12.288 -25.157 -29.734 1.00 95.62 121 SER A N 1
ATOM 930 C CA . SER A 1 121 ? -13.628 -25.447 -30.244 1.00 95.62 121 SER A CA 1
ATOM 931 C C . SER A 1 121 ? -14.541 -25.770 -29.071 1.00 95.62 121 SER A C 1
ATOM 933 O O . SER A 1 121 ? -14.562 -26.902 -28.577 1.00 95.62 121 SER A O 1
ATOM 935 N N . ARG A 1 122 ? -15.311 -24.764 -28.643 1.00 95.25 122 ARG A N 1
ATOM 936 C CA . ARG A 1 122 ? -16.214 -24.826 -27.480 1.00 95.25 122 ARG A CA 1
ATOM 937 C C . ARG A 1 122 ? -15.548 -25.404 -26.222 1.00 95.25 122 ARG A C 1
ATOM 939 O O . ARG A 1 122 ? -16.165 -26.196 -25.512 1.00 95.25 122 ARG A O 1
ATOM 946 N N . HIS A 1 123 ? -14.291 -25.048 -25.988 1.00 97.44 123 HIS A N 1
ATOM 947 C CA . HIS A 1 123 ? -13.510 -25.542 -24.861 1.00 97.44 123 HIS A CA 1
ATOM 948 C C . HIS A 1 123 ? -13.967 -24.900 -23.551 1.00 97.44 123 HIS A C 1
ATOM 950 O O . HIS A 1 123 ? -14.294 -23.713 -23.523 1.00 97.44 123 HIS A O 1
ATOM 956 N N . LYS A 1 124 ? -14.014 -25.695 -22.486 1.00 94.81 124 LYS A N 1
ATOM 957 C CA . LYS A 1 124 ? -14.227 -25.257 -21.108 1.00 94.81 124 LYS A CA 1
ATOM 958 C C . LYS A 1 124 ? -13.032 -25.720 -20.283 1.00 94.81 124 LYS A C 1
ATOM 960 O O . LYS A 1 124 ? -12.728 -26.914 -20.313 1.00 94.81 124 LYS A O 1
ATOM 965 N N . GLY A 1 125 ? -12.433 -24.801 -19.536 1.00 92.50 125 GLY A N 1
ATOM 966 C CA . GLY A 1 125 ? -11.288 -25.070 -18.678 1.00 92.50 125 GLY A CA 1
ATOM 967 C C . GLY A 1 125 ? -10.324 -23.888 -18.662 1.00 92.50 125 GLY A C 1
ATOM 968 O O . GLY A 1 125 ? -10.761 -22.734 -18.677 1.00 92.50 125 GLY A O 1
ATOM 969 N N . SER A 1 126 ? -9.026 -24.174 -18.634 1.00 91.88 126 SER A N 1
ATOM 970 C CA . SER A 1 126 ? -7.979 -23.166 -18.475 1.00 91.88 126 SER A CA 1
ATOM 971 C C . SER A 1 126 ? -6.704 -23.523 -19.244 1.00 91.88 126 SER A C 1
ATOM 973 O O . SER A 1 126 ? -6.535 -24.651 -19.714 1.00 91.88 126 SER A O 1
ATOM 975 N N . PHE A 1 127 ? -5.831 -22.534 -19.423 1.00 94.88 127 PHE A N 1
ATOM 976 C CA . PHE A 1 127 ? -4.429 -22.754 -19.763 1.00 94.88 127 PHE A CA 1
ATOM 977 C C . PHE A 1 127 ? -3.537 -21.779 -18.984 1.00 94.88 127 PHE A C 1
ATOM 979 O O . PHE A 1 127 ? -3.945 -20.638 -18.752 1.00 94.88 127 PHE A O 1
ATOM 986 N N . ASP A 1 128 ? -2.325 -22.207 -18.651 1.00 92.31 128 ASP A N 1
ATOM 987 C CA . ASP A 1 128 ? -1.219 -21.376 -18.172 1.00 92.31 128 ASP A CA 1
ATOM 988 C C . ASP A 1 128 ? 0.023 -21.684 -19.008 1.00 92.31 128 ASP A C 1
ATOM 990 O O . ASP A 1 128 ? 0.296 -22.840 -19.329 1.00 92.31 128 ASP A O 1
ATOM 994 N N . ILE A 1 129 ? 0.723 -20.646 -19.452 1.00 93.75 129 ILE A N 1
ATOM 995 C CA . ILE A 1 129 ? 1.973 -20.765 -20.194 1.00 93.75 129 ILE A CA 1
ATOM 996 C C . ILE A 1 129 ? 2.949 -19.773 -19.582 1.00 93.75 129 ILE A C 1
ATOM 998 O O . ILE A 1 129 ? 2.833 -18.566 -19.811 1.00 93.75 129 ILE A O 1
ATOM 1002 N N . SER A 1 130 ? 3.914 -20.265 -18.817 1.00 86.38 130 SER A N 1
ATOM 1003 C CA . SER A 1 130 ? 4.835 -19.430 -18.046 1.00 86.38 130 SER A CA 1
ATOM 1004 C C . SER A 1 130 ? 6.223 -20.064 -17.952 1.00 86.38 130 SER A C 1
ATOM 1006 O O . SER A 1 130 ? 6.425 -21.215 -18.321 1.00 86.38 130 SER A O 1
ATOM 1008 N N . SER A 1 131 ? 7.225 -19.306 -17.504 1.00 78.50 131 SER A N 1
ATOM 1009 C CA . SER A 1 131 ? 8.608 -19.806 -17.369 1.00 78.50 131 SER A CA 1
ATOM 1010 C C . SER A 1 131 ? 8.853 -20.585 -16.060 1.00 78.50 131 SER A C 1
ATOM 1012 O O . SER A 1 131 ? 9.999 -20.914 -15.759 1.00 78.50 131 SER A O 1
ATOM 1014 N N . HIS A 1 132 ? 7.802 -20.888 -15.284 1.00 62.97 132 HIS A N 1
ATOM 1015 C CA . HIS A 1 132 ? 7.894 -21.456 -13.932 1.00 62.97 132 HIS A CA 1
ATOM 1016 C C . HIS A 1 132 ? 7.246 -22.841 -13.832 1.00 62.97 132 HIS A C 1
ATOM 1018 O O . HIS A 1 132 ? 6.130 -23.036 -14.301 1.00 62.97 132 HIS A O 1
ATOM 1024 N N . SER A 1 133 ? 7.946 -23.812 -13.232 1.00 41.75 133 SER A N 1
ATOM 1025 C CA . SER A 1 133 ? 7.429 -25.176 -13.058 1.00 41.75 133 SER A CA 1
ATOM 1026 C C . SER A 1 133 ? 6.370 -25.215 -11.985 1.00 41.75 133 SER A C 1
ATOM 1028 O O . SER A 1 133 ? 6.541 -24.619 -10.924 1.00 41.75 133 SER A O 1
ATOM 1030 N N . ASP A 1 134 ? 5.336 -26.002 -12.249 1.00 39.84 134 ASP A N 1
ATOM 1031 C CA . ASP A 1 134 ? 4.238 -26.296 -11.347 1.00 39.84 134 ASP A CA 1
ATOM 1032 C C . ASP A 1 134 ? 4.748 -26.909 -10.026 1.00 39.84 134 ASP A C 1
ATOM 1034 O O . ASP A 1 134 ? 4.978 -28.109 -9.851 1.00 39.84 134 ASP A O 1
ATOM 1038 N N . GLY A 1 135 ? 4.995 -26.011 -9.091 1.00 37.03 135 GLY A N 1
ATOM 1039 C CA . GLY A 1 135 ? 5.218 -26.225 -7.683 1.00 37.03 135 GLY A CA 1
ATOM 1040 C C . GLY A 1 135 ? 4.924 -24.874 -7.083 1.00 37.03 135 GLY A C 1
ATOM 1041 O O . GLY A 1 135 ? 5.735 -23.978 -7.275 1.00 37.03 135 GLY A O 1
ATOM 1042 N N . THR A 1 136 ? 3.738 -24.731 -6.472 1.00 38.03 136 THR A N 1
ATOM 1043 C CA . THR A 1 136 ? 3.289 -23.573 -5.677 1.00 38.03 136 THR A CA 1
ATOM 1044 C C . THR A 1 136 ? 4.390 -22.536 -5.548 1.00 38.03 136 THR A C 1
ATOM 1046 O O . THR A 1 136 ? 5.326 -22.796 -4.784 1.00 38.03 136 THR A O 1
ATOM 1049 N N . LEU A 1 137 ? 4.310 -21.440 -6.318 1.00 42.94 137 LEU A N 1
ATOM 1050 C CA . LEU A 1 137 ? 5.175 -20.277 -6.141 1.00 42.94 137 LEU A CA 1
ATOM 1051 C C . LEU A 1 137 ? 5.419 -20.141 -4.636 1.00 42.94 137 LEU A C 1
ATOM 1053 O O . LEU A 1 137 ? 4.492 -19.847 -3.880 1.00 42.94 137 LEU A O 1
ATOM 1057 N N . GLN A 1 138 ? 6.650 -20.371 -4.176 1.00 47.38 138 GLN A N 1
ATOM 1058 C CA . GLN A 1 138 ? 7.104 -19.602 -3.031 1.00 47.38 138 GLN A CA 1
ATOM 1059 C C . GLN A 1 138 ? 7.267 -18.194 -3.594 1.00 47.38 138 GLN A C 1
ATOM 1061 O O . GLN A 1 138 ? 8.368 -17.757 -3.901 1.00 47.38 138 GLN A O 1
ATOM 1066 N N . SER A 1 139 ? 6.133 -17.529 -3.837 1.00 64.00 139 SER A N 1
ATOM 1067 C CA . SER A 1 139 ? 6.110 -16.090 -3.975 1.00 64.00 139 SER A CA 1
ATOM 1068 C C . SER A 1 139 ? 6.748 -15.569 -2.698 1.00 64.00 139 SER A C 1
ATOM 1070 O O . SER A 1 139 ? 6.465 -16.094 -1.608 1.00 64.00 139 SER A O 1
ATOM 1072 N N . GLY A 1 140 ? 7.620 -14.575 -2.830 1.00 83.75 140 GLY A N 1
ATOM 1073 C CA . GLY A 1 140 ? 8.153 -13.884 -1.669 1.00 83.75 140 GLY A CA 1
ATOM 1074 C C . GLY A 1 140 ? 7.023 -13.443 -0.739 1.00 83.75 140 GLY A C 1
ATOM 1075 O O . GLY A 1 140 ? 5.847 -13.362 -1.113 1.00 83.75 140 GLY A O 1
ATOM 1076 N N . GLN A 1 141 ? 7.350 -13.220 0.518 1.00 94.50 141 GLN A N 1
ATOM 1077 C CA . GLN A 1 141 ? 6.408 -12.644 1.459 1.00 94.50 141 GLN A CA 1
ATOM 1078 C C . GLN A 1 141 ? 6.239 -11.154 1.155 1.00 94.50 141 GLN A C 1
ATOM 1080 O O . GLN A 1 141 ? 7.213 -10.441 0.923 1.00 94.50 141 GLN A O 1
ATOM 1085 N N . ILE A 1 142 ? 4.995 -10.684 1.174 1.00 97.81 142 ILE A N 1
ATOM 1086 C CA . ILE A 1 142 ? 4.641 -9.281 0.971 1.00 97.81 142 ILE A CA 1
ATOM 1087 C C . ILE A 1 142 ? 4.228 -8.707 2.323 1.00 97.81 142 ILE A C 1
ATOM 1089 O O . ILE A 1 142 ? 3.232 -9.142 2.898 1.00 97.81 142 ILE A O 1
ATOM 1093 N N . PHE A 1 143 ? 4.956 -7.711 2.822 1.00 98.31 143 PHE A N 1
ATOM 1094 C CA . PHE A 1 143 ? 4.632 -7.012 4.067 1.00 98.31 143 PHE A CA 1
ATOM 1095 C C . PHE A 1 143 ? 4.177 -5.580 3.771 1.00 98.31 143 PHE A C 1
ATOM 1097 O O . PHE A 1 143 ? 5.008 -4.705 3.542 1.00 98.31 143 PHE A O 1
ATOM 1104 N N . LEU A 1 144 ? 2.866 -5.324 3.771 1.00 98.50 144 LEU A N 1
ATOM 1105 C CA . LEU A 1 144 ? 2.300 -3.989 3.562 1.00 98.50 144 LEU A CA 1
ATOM 1106 C C . LEU A 1 144 ? 2.043 -3.275 4.890 1.00 98.50 144 LEU A C 1
ATOM 1108 O O . LEU A 1 144 ? 1.342 -3.786 5.767 1.00 98.50 144 LEU A O 1
ATOM 1112 N N . TYR A 1 145 ? 2.549 -2.054 5.002 1.00 98.12 145 TYR A N 1
ATOM 1113 C CA . TYR A 1 145 ? 2.356 -1.176 6.143 1.00 98.12 145 TYR A CA 1
ATOM 1114 C C . TYR A 1 145 ? 1.513 0.035 5.754 1.00 98.12 145 TYR A C 1
ATOM 1116 O O . TYR A 1 145 ? 1.831 0.752 4.807 1.00 98.12 145 TYR A O 1
ATOM 1124 N N . GLY A 1 146 ? 0.410 0.203 6.483 1.00 96.50 146 GLY A N 1
ATOM 1125 C CA . GLY A 1 146 ? -0.562 1.277 6.336 1.00 96.50 146 GLY A CA 1
ATOM 1126 C C . GLY A 1 146 ? -0.144 2.528 7.086 1.00 96.50 146 GLY A C 1
ATOM 1127 O O . GLY A 1 146 ? 0.163 2.438 8.272 1.00 96.50 146 GLY A O 1
ATOM 1128 N N . GLU A 1 147 ? -0.181 3.678 6.426 1.00 93.62 147 GLU A N 1
ATOM 1129 C CA . GLU A 1 147 ? 0.330 4.933 6.979 1.00 93.62 147 GLU A CA 1
ATOM 1130 C C . GLU A 1 147 ? -0.674 6.096 6.917 1.00 93.62 147 GLU A C 1
ATOM 1132 O O . GLU A 1 147 ? -1.756 5.986 6.318 1.00 93.62 147 GLU A O 1
ATOM 1137 N N . GLU A 1 148 ? -0.317 7.190 7.597 1.00 90.06 148 GLU A N 1
ATOM 1138 C CA . GLU A 1 148 ? -0.909 8.522 7.459 1.00 90.06 148 GLU A CA 1
ATOM 1139 C C . GLU A 1 148 ? 0.183 9.477 6.965 1.00 90.06 148 GLU A C 1
ATOM 1141 O O . GLU A 1 148 ? 1.171 9.712 7.674 1.00 90.06 148 GLU A O 1
ATOM 1146 N N . HIS A 1 149 ? -0.040 10.050 5.776 1.00 88.62 149 HIS A N 1
ATOM 1147 C CA . HIS A 1 149 ? 0.993 10.760 5.025 1.00 88.62 149 HIS A CA 1
ATOM 1148 C C . HIS A 1 149 ? 1.754 11.786 5.865 1.00 88.62 149 HIS A C 1
ATOM 1150 O O . HIS A 1 149 ? 1.170 12.697 6.458 1.00 88.62 149 HIS A O 1
ATOM 1156 N N . ALA A 1 150 ? 3.082 11.669 5.827 1.00 87.56 150 ALA A N 1
ATOM 1157 C CA . ALA A 1 150 ? 4.028 12.581 6.466 1.00 87.56 150 ALA A CA 1
ATOM 1158 C C . ALA A 1 150 ? 3.907 12.686 8.000 1.00 87.56 150 ALA A C 1
ATOM 1160 O O . ALA A 1 150 ? 4.433 13.630 8.599 1.00 87.56 150 ALA A O 1
ATOM 1161 N N . SER A 1 151 ? 3.266 11.715 8.656 1.00 91.75 151 SER A N 1
ATOM 1162 C CA . SER A 1 151 ? 3.283 11.607 10.112 1.00 91.75 151 SER A CA 1
ATOM 1163 C C . SER A 1 151 ? 4.667 11.176 10.592 1.00 91.75 151 SER A C 1
ATOM 1165 O O . SER A 1 151 ? 5.103 10.050 10.364 1.00 91.75 151 SER A O 1
ATOM 1167 N N . LYS A 1 152 ? 5.367 12.071 11.294 1.00 91.31 152 LYS A N 1
ATOM 1168 C CA . LYS A 1 152 ? 6.725 11.822 11.795 1.00 91.31 152 LYS A CA 1
ATOM 1169 C C . LYS A 1 152 ? 6.847 10.527 12.605 1.00 91.31 152 LYS A C 1
ATOM 1171 O O . LYS A 1 152 ? 7.781 9.762 12.402 1.00 91.31 152 LYS A O 1
ATOM 1176 N N . GLU A 1 153 ? 5.910 10.286 13.519 1.00 90.00 153 GLU A N 1
ATOM 1177 C CA . GLU A 1 153 ? 5.925 9.097 14.380 1.00 90.00 153 GLU A CA 1
ATOM 1178 C C . GLU A 1 153 ? 5.722 7.805 13.572 1.00 90.00 153 GLU A C 1
ATOM 1180 O O . GLU A 1 153 ? 6.236 6.755 13.952 1.00 90.00 153 GLU A O 1
ATOM 1185 N N . ILE A 1 154 ? 4.987 7.874 12.457 1.00 93.94 154 ILE A N 1
ATOM 1186 C CA . ILE A 1 154 ? 4.790 6.741 11.548 1.00 93.94 154 ILE A CA 1
ATOM 1187 C C . ILE A 1 154 ? 6.023 6.548 10.663 1.00 93.94 154 ILE A C 1
ATOM 1189 O O . ILE A 1 154 ? 6.522 5.432 10.607 1.00 93.94 154 ILE A O 1
ATOM 1193 N N . LEU A 1 155 ? 6.589 7.615 10.089 1.00 96.94 155 LEU A N 1
ATOM 1194 C CA . LEU A 1 155 ? 7.835 7.563 9.308 1.00 96.94 155 LEU A CA 1
ATOM 1195 C C . LEU A 1 155 ? 9.000 6.963 10.117 1.00 96.94 155 LEU A C 1
ATOM 1197 O O . LEU A 1 155 ? 9.796 6.182 9.595 1.00 96.94 155 LEU A O 1
ATOM 1201 N N . GLU A 1 156 ? 9.098 7.290 11.410 1.00 96.69 156 GLU A N 1
ATOM 1202 C CA . GLU A 1 156 ? 10.088 6.689 12.316 1.00 96.69 156 GLU A CA 1
ATOM 1203 C C . GLU A 1 156 ? 9.882 5.167 12.461 1.00 96.69 156 GLU A C 1
ATOM 1205 O O . GLU A 1 156 ? 10.856 4.413 12.418 1.00 96.69 156 GLU A O 1
ATOM 1210 N N . LYS A 1 157 ? 8.629 4.700 12.570 1.00 95.94 157 LYS A N 1
ATOM 1211 C CA . LYS A 1 157 ? 8.293 3.265 12.631 1.00 95.94 157 LYS A CA 1
ATOM 1212 C C . LYS A 1 157 ? 8.503 2.554 11.296 1.00 95.94 157 LYS A C 1
ATOM 1214 O O . LYS A 1 157 ? 8.991 1.429 11.283 1.00 95.94 157 LYS A O 1
ATOM 1219 N N . GLU A 1 158 ? 8.132 3.179 10.184 1.00 98.12 158 GLU A N 1
ATOM 1220 C CA . GLU A 1 158 ? 8.373 2.658 8.837 1.00 98.12 158 GLU A CA 1
ATOM 1221 C C . GLU A 1 158 ? 9.862 2.442 8.603 1.00 98.12 158 GLU A C 1
ATOM 1223 O O . GLU A 1 158 ? 10.267 1.385 8.121 1.00 98.12 158 GLU A O 1
ATOM 1228 N N . PHE A 1 159 ? 10.689 3.409 9.009 1.00 98.50 159 PHE A N 1
ATOM 1229 C CA . PHE A 1 159 ? 12.133 3.261 8.940 1.00 98.50 159 PHE A CA 1
ATOM 1230 C C . PHE A 1 159 ? 12.639 2.143 9.858 1.00 98.50 159 PHE A C 1
ATOM 1232 O O . PHE A 1 159 ? 13.477 1.356 9.428 1.00 98.50 159 PHE A O 1
ATOM 1239 N N . GLU A 1 160 ? 12.152 2.051 11.102 1.00 97.75 160 GLU A N 1
ATOM 1240 C CA . GLU A 1 160 ? 12.531 0.967 12.020 1.00 97.75 160 GLU A CA 1
ATOM 1241 C C . GLU A 1 160 ? 12.242 -0.406 11.401 1.00 97.75 160 GLU A C 1
ATOM 1243 O O . GLU A 1 160 ? 13.133 -1.253 11.342 1.00 97.75 160 GLU A O 1
ATOM 1248 N N . LEU A 1 161 ? 11.033 -0.594 10.867 1.00 97.94 161 LEU A N 1
ATOM 1249 C CA . LEU A 1 161 ? 10.621 -1.821 10.188 1.00 97.94 161 LEU A CA 1
ATOM 1250 C C . LEU A 1 161 ? 11.494 -2.111 8.968 1.00 97.94 161 LEU A C 1
ATOM 1252 O O . LEU A 1 161 ? 12.030 -3.215 8.852 1.00 97.94 161 LEU A O 1
ATOM 1256 N N . TRP A 1 162 ? 11.682 -1.124 8.088 1.00 98.69 162 TRP A N 1
ATOM 1257 C CA . TRP A 1 162 ? 12.513 -1.295 6.901 1.00 98.69 162 TRP A CA 1
ATOM 1258 C C . TRP A 1 162 ? 13.951 -1.656 7.268 1.00 98.69 162 TRP A C 1
ATOM 1260 O O . TRP A 1 162 ? 14.509 -2.595 6.710 1.00 98.69 162 TRP A O 1
ATOM 1270 N N . ASN A 1 163 ? 14.537 -0.973 8.250 1.00 98.31 163 ASN A N 1
ATOM 1271 C CA . ASN A 1 163 ? 15.892 -1.241 8.713 1.00 98.31 163 ASN A CA 1
ATOM 1272 C C . ASN A 1 163 ? 16.026 -2.648 9.315 1.00 98.31 163 ASN A C 1
ATOM 1274 O O . ASN A 1 163 ? 16.998 -3.344 9.018 1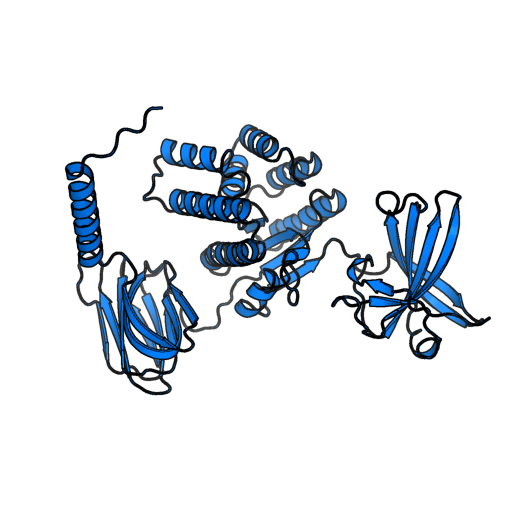.00 98.31 163 ASN A O 1
ATOM 1278 N N . THR A 1 164 ? 15.051 -3.100 10.110 1.00 96.75 164 THR A N 1
ATOM 1279 C CA . THR A 1 164 ? 15.011 -4.480 10.617 1.00 96.75 164 THR A CA 1
ATOM 1280 C C . THR A 1 164 ? 15.012 -5.473 9.464 1.00 96.75 164 THR A C 1
ATOM 1282 O O . THR A 1 164 ? 15.883 -6.334 9.404 1.00 96.75 164 THR A O 1
ATOM 1285 N N . TYR A 1 165 ? 14.107 -5.330 8.502 1.00 96.19 165 TYR A N 1
ATOM 1286 C CA . TYR A 1 165 ? 14.052 -6.235 7.361 1.00 96.19 165 TYR A CA 1
ATOM 1287 C C . TYR A 1 165 ? 15.308 -6.191 6.479 1.00 96.19 165 TYR A C 1
ATOM 1289 O O . TYR A 1 165 ? 15.822 -7.224 6.042 1.00 96.19 165 TYR A O 1
ATOM 1297 N N . TYR A 1 166 ? 15.839 -4.997 6.243 1.00 97.62 166 TYR A N 1
ATOM 1298 C CA . TYR A 1 166 ? 17.061 -4.778 5.484 1.00 97.62 166 TYR A CA 1
ATOM 1299 C C . TYR A 1 166 ? 18.275 -5.451 6.144 1.00 97.62 166 TYR A C 1
ATOM 1301 O O . TYR A 1 166 ? 19.077 -6.099 5.459 1.00 97.62 166 TYR A O 1
ATOM 1309 N N . SER A 1 167 ? 18.404 -5.299 7.466 1.00 93.69 167 SER A N 1
ATOM 1310 C CA . SER A 1 167 ? 19.553 -5.754 8.256 1.00 93.69 167 SER A CA 1
ATOM 1311 C C . SER A 1 167 ? 19.469 -7.232 8.638 1.00 93.69 167 SER A C 1
ATOM 1313 O O . SER A 1 167 ? 20.469 -7.945 8.537 1.00 93.69 167 SER A O 1
ATOM 1315 N N . ASP A 1 168 ? 18.290 -7.698 9.050 1.00 92.62 168 ASP A N 1
ATOM 1316 C CA . ASP A 1 168 ? 18.095 -9.032 9.623 1.00 92.62 168 ASP A CA 1
ATOM 1317 C C . ASP A 1 168 ? 17.665 -10.060 8.568 1.00 92.62 168 ASP A C 1
ATOM 1319 O O . ASP A 1 168 ? 18.022 -11.236 8.675 1.00 92.62 168 ASP A O 1
ATOM 1323 N N . ASN A 1 169 ? 16.927 -9.632 7.535 1.00 89.25 169 ASN A N 1
ATOM 1324 C CA . ASN A 1 169 ? 16.391 -10.512 6.488 1.00 89.25 169 ASN A CA 1
ATOM 1325 C C . ASN A 1 169 ? 17.063 -10.321 5.123 1.00 89.25 169 ASN A C 1
ATOM 1327 O O . ASN A 1 169 ? 16.850 -11.132 4.227 1.00 89.25 169 ASN A O 1
ATOM 1331 N N . GLY A 1 170 ? 17.899 -9.292 4.961 1.00 92.38 170 GLY A N 1
ATOM 1332 C CA . GLY A 1 170 ? 18.577 -9.019 3.695 1.00 92.38 170 GLY A CA 1
ATOM 1333 C C . GLY A 1 170 ? 17.656 -8.465 2.606 1.00 92.38 170 GLY A C 1
ATOM 1334 O O . GLY A 1 170 ? 18.052 -8.470 1.444 1.00 92.38 170 GLY A O 1
ATOM 1335 N N . MET A 1 171 ? 16.462 -7.972 2.958 1.00 96.88 171 MET A N 1
ATOM 1336 C CA . MET A 1 171 ? 15.535 -7.383 1.985 1.00 96.88 171 MET A CA 1
ATOM 1337 C C . MET A 1 171 ? 16.127 -6.129 1.337 1.00 96.88 171 MET A C 1
ATOM 1339 O O . MET A 1 171 ? 16.850 -5.364 1.984 1.00 96.88 171 MET A O 1
ATOM 1343 N N . ARG A 1 172 ? 15.835 -5.921 0.048 1.00 98.00 172 ARG A N 1
ATOM 1344 C CA . ARG A 1 172 ? 16.325 -4.767 -0.729 1.00 98.00 172 ARG A CA 1
ATOM 1345 C C . ARG A 1 172 ? 15.229 -4.002 -1.460 1.00 98.00 172 ARG A C 1
ATOM 1347 O O . ARG A 1 172 ? 15.412 -2.811 -1.681 1.00 98.00 172 ARG A O 1
ATOM 1354 N N . ASN A 1 173 ? 14.089 -4.627 -1.734 1.00 98.50 173 ASN A N 1
ATOM 1355 C CA . ASN A 1 173 ? 12.999 -4.013 -2.489 1.00 98.50 173 ASN A CA 1
ATOM 1356 C C . ASN A 1 173 ? 11.965 -3.386 -1.546 1.00 98.50 173 ASN A C 1
ATOM 1358 O O . ASN A 1 173 ? 11.267 -4.088 -0.807 1.00 98.50 173 ASN A O 1
ATOM 1362 N N . LEU A 1 174 ? 11.879 -2.057 -1.585 1.00 98.81 174 LEU A N 1
ATOM 1363 C CA . LEU A 1 174 ? 10.917 -1.258 -0.838 1.00 98.81 174 LEU A CA 1
ATOM 1364 C C . LEU A 1 174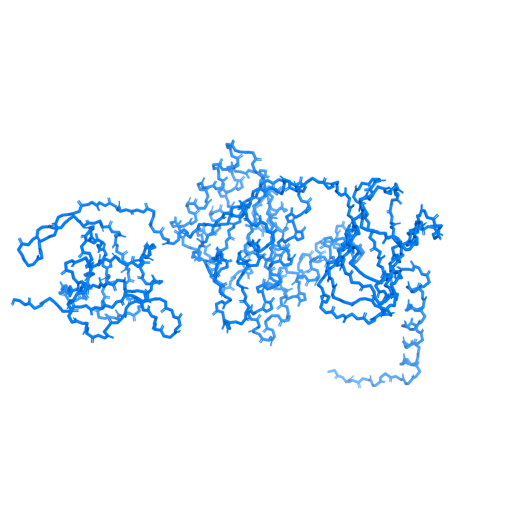 ? 9.893 -0.660 -1.803 1.00 98.81 174 LEU A C 1
ATOM 1366 O O . LEU A 1 174 ? 10.189 0.229 -2.602 1.00 98.81 174 LEU A O 1
ATOM 1370 N N . PHE A 1 175 ? 8.670 -1.155 -1.720 1.00 98.81 175 PHE A N 1
ATOM 1371 C CA . PHE A 1 175 ? 7.537 -0.686 -2.496 1.00 98.81 175 PHE A CA 1
ATOM 1372 C C . PHE A 1 175 ? 6.931 0.538 -1.814 1.00 98.81 175 PHE A C 1
ATOM 1374 O O . PHE A 1 175 ? 6.755 0.568 -0.596 1.00 98.81 175 PHE A O 1
ATOM 1381 N N . VAL A 1 176 ? 6.624 1.565 -2.596 1.00 98.38 176 VAL A N 1
ATOM 1382 C CA . VAL A 1 176 ? 6.109 2.839 -2.087 1.00 98.38 176 VAL A CA 1
ATOM 1383 C C . VAL A 1 176 ? 4.913 3.299 -2.913 1.00 98.38 176 VAL A C 1
ATOM 1385 O O . VAL A 1 176 ? 4.865 3.086 -4.132 1.00 98.38 176 VAL A O 1
ATOM 1388 N N . GLU A 1 177 ? 3.962 3.974 -2.260 1.00 97.69 177 GLU A N 1
ATOM 1389 C CA . GLU A 1 177 ? 2.847 4.696 -2.895 1.00 97.69 177 GLU A CA 1
ATOM 1390 C C . GLU A 1 177 ? 3.348 5.960 -3.625 1.00 97.69 177 GLU A C 1
ATOM 1392 O O . GLU A 1 177 ? 3.018 7.101 -3.313 1.00 97.69 177 GLU A O 1
ATOM 1397 N N . LEU A 1 178 ? 4.225 5.747 -4.603 1.00 97.38 178 LEU A N 1
ATOM 1398 C CA . LEU A 1 178 ? 4.741 6.756 -5.512 1.00 97.38 178 LEU A CA 1
ATOM 1399 C C . LEU A 1 178 ? 4.606 6.275 -6.960 1.00 97.38 178 LEU A C 1
ATOM 1401 O O . LEU A 1 178 ? 4.622 5.071 -7.218 1.00 97.38 178 LEU A O 1
ATOM 1405 N N . PRO A 1 179 ? 4.550 7.204 -7.928 1.00 97.88 179 PRO A N 1
ATOM 1406 C CA . PRO A 1 179 ? 4.673 6.882 -9.344 1.00 97.88 179 PRO A CA 1
ATOM 1407 C C . PRO A 1 179 ? 5.969 6.140 -9.668 1.00 97.88 179 PRO A C 1
ATOM 1409 O O . PRO A 1 179 ? 7.017 6.445 -9.089 1.00 97.88 179 PRO A O 1
ATOM 1412 N N . TYR A 1 180 ? 5.928 5.282 -10.689 1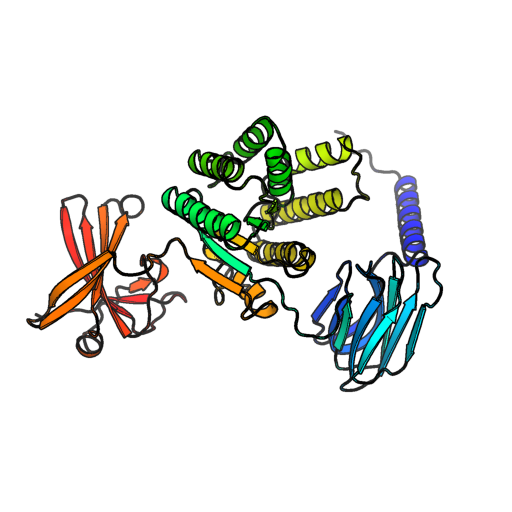.00 98.62 180 TYR A N 1
ATOM 1413 C CA . TYR A 1 180 ? 7.092 4.548 -11.204 1.00 98.62 180 TYR A CA 1
ATOM 1414 C C . TYR A 1 180 ? 8.321 5.452 -11.400 1.00 98.62 180 TYR A C 1
ATOM 1416 O O . TYR A 1 180 ? 9.380 5.223 -10.825 1.00 98.62 180 TYR A O 1
ATOM 1424 N N . TYR A 1 181 ? 8.168 6.556 -12.138 1.00 98.44 181 TYR A N 1
ATOM 1425 C CA . TYR A 1 181 ? 9.280 7.469 -12.429 1.00 98.44 181 TYR A CA 1
ATOM 1426 C C . TYR A 1 181 ? 9.804 8.234 -11.204 1.00 98.44 181 TYR A C 1
ATOM 1428 O O . TYR A 1 181 ? 10.940 8.707 -11.219 1.00 98.44 181 TYR A O 1
ATOM 1436 N N . SER A 1 182 ? 8.993 8.396 -10.155 1.00 98.38 182 SER A N 1
ATOM 1437 C CA . SER A 1 182 ? 9.437 9.037 -8.915 1.00 98.38 182 SER A CA 1
ATOM 1438 C C . SER A 1 182 ? 10.347 8.089 -8.140 1.00 98.38 182 SER A C 1
ATOM 1440 O O . SER A 1 182 ? 11.418 8.506 -7.704 1.00 98.38 182 SER A O 1
ATOM 1442 N N . ALA A 1 183 ? 9.966 6.812 -8.037 1.00 98.62 183 ALA A N 1
ATOM 1443 C CA . ALA A 1 183 ? 10.804 5.775 -7.439 1.00 98.62 183 ALA A CA 1
ATOM 1444 C C . ALA A 1 183 ? 12.102 5.555 -8.230 1.00 98.62 183 ALA A C 1
ATOM 1446 O O . ALA A 1 183 ? 13.176 5.496 -7.642 1.00 98.62 183 ALA A O 1
ATOM 1447 N N . GLU A 1 184 ? 12.042 5.568 -9.562 1.00 98.69 184 GLU A N 1
ATOM 1448 C CA . GLU A 1 184 ? 13.240 5.479 -10.399 1.00 98.69 184 GLU A CA 1
ATOM 1449 C C . GLU A 1 184 ? 14.208 6.651 -10.180 1.00 98.69 184 GLU A C 1
ATOM 1451 O O . GLU A 1 184 ? 15.424 6.461 -10.111 1.00 98.69 184 GLU A O 1
ATOM 1456 N N . PHE A 1 185 ? 13.702 7.876 -9.999 1.00 98.75 185 PHE A N 1
ATOM 1457 C CA . PHE A 1 185 ? 14.562 8.989 -9.598 1.00 98.75 185 PHE A CA 1
ATOM 1458 C C . PHE A 1 185 ? 15.124 8.828 -8.183 1.00 98.75 185 PHE A C 1
ATOM 1460 O O . PHE A 1 185 ? 16.276 9.203 -7.965 1.00 98.75 185 PHE A O 1
ATOM 1467 N N . LEU A 1 186 ? 14.376 8.253 -7.237 1.00 98.81 186 LEU A N 1
ATOM 1468 C CA . LEU A 1 186 ? 14.929 7.902 -5.926 1.00 98.81 186 LEU A CA 1
ATOM 1469 C C . LEU A 1 186 ? 16.067 6.882 -6.069 1.00 98.81 186 LEU A C 1
ATOM 1471 O O . LEU A 1 186 ? 17.121 7.084 -5.473 1.00 98.81 186 LEU A O 1
ATOM 1475 N N . ASN A 1 187 ? 15.924 5.866 -6.922 1.00 98.81 187 ASN A N 1
ATOM 1476 C CA . ASN A 1 187 ? 16.977 4.883 -7.207 1.00 98.81 187 ASN A CA 1
ATOM 1477 C C . ASN A 1 187 ? 18.233 5.542 -7.801 1.00 98.81 187 ASN A C 1
ATOM 1479 O O . ASN A 1 187 ? 19.354 5.272 -7.364 1.00 98.81 187 ASN A O 1
ATOM 1483 N N . LEU A 1 188 ? 18.064 6.477 -8.740 1.00 98.69 188 LEU A N 1
ATOM 1484 C CA . LEU A 1 188 ? 19.172 7.279 -9.272 1.00 98.69 188 LEU A CA 1
ATOM 1485 C C . LEU A 1 188 ? 19.815 8.160 -8.193 1.00 98.69 188 LEU A C 1
ATOM 1487 O O . LEU A 1 188 ? 21.039 8.290 -8.139 1.00 98.69 188 LEU A O 1
ATOM 1491 N N . TRP A 1 189 ? 19.008 8.753 -7.313 1.00 98.75 189 TRP A N 1
ATOM 1492 C CA . TRP A 1 189 ? 19.493 9.551 -6.193 1.00 98.75 189 TRP A CA 1
ATOM 1493 C C . TRP A 1 189 ? 20.269 8.715 -5.174 1.00 98.75 189 TRP A C 1
ATOM 1495 O O . TRP A 1 189 ? 21.290 9.192 -4.681 1.00 98.75 189 TRP A O 1
ATOM 1505 N N . MET A 1 190 ? 19.856 7.479 -4.885 1.00 98.50 190 MET A N 1
ATOM 1506 C CA . MET A 1 190 ? 20.580 6.573 -3.982 1.00 98.50 190 MET A CA 1
ATOM 1507 C C . MET A 1 190 ? 22.036 6.375 -4.423 1.00 98.50 190 MET A C 1
ATOM 1509 O O . MET A 1 190 ? 22.926 6.326 -3.578 1.00 98.50 190 MET A O 1
ATOM 1513 N N . GLN A 1 191 ? 22.287 6.371 -5.736 1.00 97.56 191 GLN A N 1
ATOM 1514 C CA . GLN A 1 191 ? 23.621 6.235 -6.336 1.00 97.56 191 GLN A CA 1
ATOM 1515 C C . GLN A 1 191 ? 24.362 7.572 -6.546 1.00 97.56 191 GLN A C 1
ATOM 1517 O O . GLN A 1 191 ? 25.519 7.578 -6.964 1.00 97.56 191 GLN A O 1
ATOM 1522 N N . SER A 1 192 ? 23.712 8.710 -6.292 1.00 97.56 192 SER A N 1
ATOM 1523 C CA . SER A 1 192 ? 24.283 10.049 -6.480 1.00 97.56 192 SER A CA 1
ATOM 1524 C C . SER A 1 192 ? 25.075 10.522 -5.256 1.00 97.56 192 SER A C 1
ATOM 1526 O O . SER A 1 192 ? 24.679 10.287 -4.114 1.00 97.56 192 SER A O 1
ATOM 1528 N N . ASP A 1 193 ? 26.134 11.303 -5.483 1.00 96.44 193 ASP A N 1
ATOM 1529 C CA . ASP A 1 193 ? 26.904 11.977 -4.426 1.00 96.44 193 ASP A CA 1
ATOM 1530 C C . ASP A 1 193 ? 26.213 13.246 -3.875 1.00 96.44 193 ASP A C 1
ATOM 1532 O O . ASP A 1 193 ? 26.669 13.819 -2.883 1.00 96.44 193 ASP A O 1
ATOM 1536 N N . SER A 1 194 ? 25.132 13.713 -4.514 1.00 97.69 194 SER A N 1
ATOM 1537 C CA . SER A 1 194 ? 24.365 14.900 -4.106 1.00 97.69 194 SER A CA 1
ATOM 1538 C C . SER A 1 194 ? 22.876 14.607 -3.914 1.00 97.69 194 SER A C 1
ATOM 1540 O O . SER A 1 194 ? 22.346 13.607 -4.408 1.00 97.69 194 SER A O 1
ATOM 1542 N N . ASP A 1 195 ? 22.197 15.526 -3.225 1.00 98.38 195 ASP A N 1
ATOM 1543 C CA . ASP A 1 195 ? 20.750 15.488 -2.993 1.00 98.38 195 ASP A CA 1
ATOM 1544 C C . ASP A 1 195 ? 19.932 16.192 -4.086 1.00 98.38 195 ASP A C 1
ATOM 1546 O O . ASP A 1 195 ? 18.716 16.269 -3.970 1.00 98.38 195 ASP A O 1
ATOM 1550 N N . ASP A 1 196 ? 20.552 16.645 -5.181 1.00 98.31 196 ASP A N 1
ATOM 1551 C CA . ASP A 1 196 ? 19.880 17.480 -6.191 1.00 98.31 196 ASP A CA 1
ATOM 1552 C C . ASP A 1 196 ? 18.633 16.811 -6.801 1.00 98.31 196 ASP A C 1
ATOM 1554 O O . ASP A 1 196 ? 17.644 17.483 -7.093 1.00 98.31 196 ASP A O 1
ATOM 1558 N N . ILE A 1 197 ? 18.666 15.487 -6.997 1.00 98.50 197 ILE A N 1
ATOM 1559 C CA . ILE A 1 197 ? 17.519 14.723 -7.516 1.00 98.50 197 ILE A CA 1
ATOM 1560 C C . ILE A 1 197 ? 16.388 14.681 -6.481 1.00 98.50 197 ILE A C 1
ATOM 1562 O O . ILE A 1 197 ? 15.234 14.930 -6.831 1.00 98.50 197 ILE A O 1
ATOM 1566 N N . LEU A 1 198 ? 16.710 14.411 -5.211 1.00 98.50 198 LEU A N 1
ATOM 1567 C CA . LEU A 1 198 ? 15.726 14.401 -4.129 1.00 98.50 198 LEU A CA 1
ATOM 1568 C C . LEU A 1 198 ? 15.129 15.798 -3.912 1.00 98.50 198 LEU A C 1
ATOM 1570 O O . LEU A 1 198 ? 13.918 15.926 -3.769 1.00 98.50 198 LEU A O 1
ATOM 1574 N N . ASP A 1 199 ? 15.947 16.849 -3.963 1.00 98.19 199 ASP A N 1
ATOM 1575 C CA . ASP A 1 199 ? 15.496 18.235 -3.823 1.00 98.19 199 ASP A CA 1
ATOM 1576 C C . ASP A 1 199 ? 14.550 18.649 -4.968 1.00 98.19 199 ASP A C 1
ATOM 1578 O O . ASP A 1 199 ? 13.620 19.428 -4.754 1.00 98.19 199 ASP A O 1
ATOM 1582 N N . GLN A 1 200 ? 14.748 18.124 -6.185 1.00 97.81 200 GLN A N 1
ATOM 1583 C CA . GLN A 1 200 ? 13.818 18.324 -7.305 1.00 97.81 200 GLN A CA 1
ATOM 1584 C C . GLN A 1 200 ? 12.511 17.549 -7.123 1.00 97.81 200 GLN A C 1
ATOM 1586 O O . GLN A 1 200 ? 11.447 18.103 -7.388 1.00 97.81 200 GLN A O 1
ATOM 1591 N N . LEU A 1 201 ? 12.575 16.295 -6.661 1.00 97.88 201 LEU A N 1
ATOM 1592 C CA . LEU A 1 201 ? 11.375 15.526 -6.316 1.00 97.88 201 LEU A CA 1
ATOM 1593 C C . LEU A 1 201 ? 10.558 16.244 -5.237 1.00 97.88 201 LEU A C 1
ATOM 1595 O O . LEU A 1 201 ? 9.356 16.419 -5.403 1.00 97.88 201 LEU A O 1
ATOM 1599 N N . TYR A 1 202 ? 11.222 16.747 -4.195 1.00 96.88 202 TYR A N 1
ATOM 1600 C CA . TYR A 1 202 ? 10.588 17.512 -3.126 1.00 96.88 202 TYR A CA 1
ATOM 1601 C C . TYR A 1 202 ? 9.828 18.733 -3.649 1.00 96.88 202 TYR A C 1
ATOM 1603 O O . TYR A 1 202 ? 8.682 18.956 -3.273 1.00 96.88 202 TYR A O 1
ATOM 1611 N N . GLN A 1 203 ? 10.442 19.498 -4.557 1.00 96.62 203 GLN A N 1
ATOM 1612 C CA . GLN A 1 203 ? 9.792 20.653 -5.183 1.00 96.62 203 GLN A CA 1
ATOM 1613 C C . GLN A 1 203 ? 8.554 20.256 -5.991 1.00 96.62 203 GLN A C 1
ATOM 1615 O O . GLN A 1 203 ? 7.557 20.974 -5.972 1.00 96.62 203 GLN A O 1
ATOM 1620 N N . ASP A 1 204 ? 8.599 19.122 -6.691 1.00 96.19 204 ASP A N 1
ATOM 1621 C CA . ASP A 1 204 ? 7.459 18.623 -7.463 1.00 96.19 204 ASP A CA 1
ATOM 1622 C C . ASP A 1 204 ? 6.326 18.084 -6.578 1.00 96.19 204 ASP A C 1
ATOM 1624 O O . ASP A 1 204 ? 5.169 18.050 -7.006 1.00 96.19 204 ASP A O 1
ATOM 1628 N N . TRP A 1 205 ? 6.628 17.694 -5.339 1.00 95.25 205 TRP A N 1
ATOM 1629 C CA . TRP A 1 205 ? 5.617 17.300 -4.361 1.00 95.25 205 TRP A CA 1
ATOM 1630 C C . TRP A 1 205 ? 4.836 18.488 -3.791 1.00 95.25 205 TRP A C 1
ATOM 1632 O O . TRP A 1 205 ? 3.841 18.248 -3.104 1.00 95.25 205 TRP A O 1
ATOM 1642 N N . ASP A 1 206 ? 5.214 19.741 -4.079 1.00 94.50 206 ASP A N 1
ATOM 1643 C CA . ASP A 1 206 ? 4.518 20.925 -3.563 1.00 94.50 206 ASP A CA 1
ATOM 1644 C C . ASP A 1 206 ? 2.998 20.864 -3.798 1.00 94.50 206 ASP A C 1
ATOM 1646 O O . ASP A 1 206 ? 2.502 20.557 -4.885 1.00 94.50 206 ASP A O 1
ATOM 1650 N N . GLY A 1 207 ? 2.243 21.139 -2.734 1.00 89.38 207 GLY A N 1
ATOM 1651 C CA . GLY A 1 207 ? 0.785 21.014 -2.712 1.00 89.38 207 GLY A CA 1
ATOM 1652 C C . GLY A 1 207 ? 0.239 19.599 -2.470 1.00 89.38 207 GLY A C 1
ATOM 1653 O O . GLY A 1 207 ? -0.981 19.432 -2.484 1.00 89.38 207 GLY A O 1
ATOM 1654 N N . THR A 1 208 ? 1.089 18.598 -2.224 1.00 90.06 208 THR A N 1
ATOM 1655 C CA . THR A 1 208 ? 0.675 17.245 -1.800 1.00 90.06 208 THR A CA 1
ATOM 1656 C C . THR A 1 208 ? 0.920 17.002 -0.310 1.00 90.06 208 THR A C 1
ATOM 1658 O O . THR A 1 208 ? 1.679 17.729 0.329 1.00 90.06 208 THR A O 1
ATOM 1661 N N . ALA A 1 209 ? 0.305 15.950 0.242 1.00 86.81 209 ALA A N 1
ATOM 1662 C CA . ALA A 1 209 ? 0.522 15.539 1.632 1.00 86.81 209 ALA A CA 1
ATOM 1663 C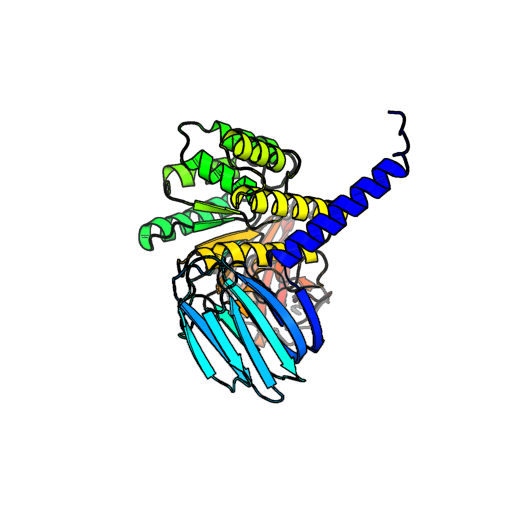 C . ALA A 1 209 ? 1.968 15.077 1.907 1.00 86.81 209 ALA A C 1
ATOM 1665 O O . ALA A 1 209 ? 2.429 15.161 3.038 1.00 86.81 209 ALA A O 1
ATOM 1666 N N . MET A 1 210 ? 2.704 14.663 0.869 1.00 87.25 210 MET A N 1
ATOM 1667 C CA . MET A 1 210 ? 4.108 14.257 0.971 1.00 87.25 210 MET A CA 1
ATOM 1668 C C . MET A 1 210 ? 5.100 15.426 1.042 1.00 87.25 210 MET A C 1
ATOM 1670 O O . MET A 1 210 ? 6.280 15.204 1.313 1.00 87.25 210 MET A O 1
ATOM 1674 N N . HIS A 1 211 ? 4.674 16.669 0.786 1.00 94.56 211 HIS A N 1
ATOM 1675 C CA . HIS A 1 211 ? 5.561 17.835 0.847 1.00 94.56 211 HIS A CA 1
ATOM 1676 C C . HIS A 1 211 ? 5.825 18.252 2.300 1.00 94.56 211 HIS A C 1
ATOM 1678 O O . HIS A 1 211 ? 5.322 19.263 2.791 1.00 94.56 211 HIS A O 1
ATOM 1684 N N . SER A 1 212 ? 6.616 17.432 2.991 1.00 94.75 212 SER A N 1
ATOM 1685 C CA . SER A 1 212 ? 7.027 17.608 4.379 1.00 94.75 212 SER A CA 1
ATOM 1686 C C . SER A 1 212 ? 8.531 17.405 4.535 1.00 94.75 212 SER A C 1
ATOM 1688 O O . SER A 1 212 ? 9.142 16.572 3.863 1.00 94.75 212 SER A O 1
ATOM 1690 N N . GLN A 1 213 ? 9.126 18.141 5.475 1.00 95.50 213 GLN A N 1
ATOM 1691 C CA . GLN A 1 213 ? 10.525 17.945 5.843 1.00 95.50 213 GLN A CA 1
ATOM 1692 C C . GLN A 1 213 ? 10.757 16.553 6.447 1.00 95.50 213 GLN A C 1
ATOM 1694 O O . GLN A 1 213 ? 11.792 15.952 6.173 1.00 95.50 213 GLN A O 1
ATOM 1699 N N . ASP A 1 214 ? 9.793 16.017 7.202 1.00 96.62 214 ASP A N 1
ATOM 1700 C CA . ASP A 1 214 ? 9.917 14.688 7.810 1.00 96.62 214 ASP A CA 1
ATOM 1701 C C . ASP A 1 214 ? 10.017 13.589 6.732 1.00 96.62 214 ASP A C 1
ATOM 1703 O O . ASP A 1 214 ? 10.826 12.673 6.856 1.00 96.62 214 ASP A O 1
ATOM 1707 N N . THR A 1 215 ? 9.289 13.725 5.616 1.00 96.12 215 THR A N 1
ATOM 1708 C CA . THR A 1 215 ? 9.388 12.813 4.461 1.00 96.12 215 THR A CA 1
ATOM 1709 C C . THR A 1 215 ? 10.774 12.863 3.810 1.00 96.12 215 THR A C 1
ATOM 1711 O O . THR A 1 215 ? 11.322 11.835 3.417 1.00 96.12 215 THR A O 1
ATOM 1714 N N . ILE A 1 216 ? 11.384 14.047 3.712 1.00 97.62 216 ILE A N 1
ATOM 1715 C CA . ILE A 1 216 ? 12.748 14.186 3.181 1.00 97.62 216 ILE A CA 1
ATOM 1716 C C . ILE A 1 216 ? 13.778 13.573 4.122 1.00 97.62 216 ILE A C 1
ATOM 1718 O O . ILE A 1 216 ? 14.697 12.884 3.670 1.00 97.62 216 ILE A O 1
ATOM 1722 N N . ASP A 1 217 ? 13.618 13.799 5.420 1.00 98.12 217 ASP A N 1
ATOM 1723 C CA . ASP A 1 217 ? 14.508 13.248 6.432 1.00 98.12 217 ASP A CA 1
ATOM 1724 C C . ASP A 1 217 ? 14.431 11.711 6.451 1.00 98.12 217 ASP A C 1
ATOM 1726 O O . ASP A 1 217 ? 15.476 11.061 6.533 1.00 98.12 217 ASP A O 1
ATOM 1730 N N . PHE A 1 218 ? 13.238 11.136 6.252 1.00 98.44 218 PHE A N 1
ATOM 1731 C CA . PHE A 1 218 ? 13.013 9.697 6.081 1.00 98.44 218 PHE A CA 1
ATOM 1732 C C . PHE A 1 218 ? 13.811 9.110 4.907 1.00 98.44 218 PHE A C 1
ATOM 1734 O O . PHE A 1 218 ? 14.624 8.203 5.105 1.00 98.44 218 PHE A O 1
ATOM 1741 N N . TYR A 1 219 ? 13.679 9.661 3.694 1.00 98.56 219 TYR A N 1
ATOM 1742 C CA . TYR A 1 219 ? 14.444 9.161 2.543 1.00 98.56 219 TYR A CA 1
ATOM 1743 C C . TYR A 1 219 ? 15.956 9.300 2.767 1.00 98.56 219 TYR A C 1
ATOM 1745 O O . TYR A 1 219 ? 16.714 8.363 2.505 1.00 98.56 219 TYR A O 1
ATOM 1753 N N . LYS A 1 220 ? 16.422 10.439 3.304 1.00 98.69 220 LYS A N 1
ATOM 1754 C CA . LYS A 1 220 ? 17.848 10.655 3.633 1.00 98.69 220 LYS A CA 1
ATOM 1755 C C . LYS A 1 220 ? 18.362 9.669 4.675 1.00 98.69 220 LYS A C 1
ATOM 1757 O O . LYS A 1 220 ? 19.526 9.266 4.620 1.00 98.69 220 LYS A O 1
ATOM 1762 N N . GLN A 1 221 ? 17.517 9.284 5.623 1.00 98.62 221 GLN A N 1
ATOM 1763 C CA . GLN A 1 221 ? 17.832 8.263 6.607 1.00 98.62 221 GLN A CA 1
ATOM 1764 C C . GLN A 1 221 ? 17.961 6.879 5.955 1.00 98.62 221 GLN A C 1
ATOM 1766 O O . GLN A 1 221 ? 18.978 6.224 6.190 1.00 98.62 221 GLN A O 1
ATOM 1771 N N . ILE A 1 222 ? 17.047 6.493 5.055 1.00 98.75 222 ILE A N 1
ATOM 1772 C CA . ILE A 1 222 ? 17.176 5.262 4.253 1.00 98.75 222 ILE A CA 1
ATOM 1773 C C . ILE A 1 222 ? 18.487 5.257 3.464 1.00 98.75 222 ILE A C 1
ATOM 1775 O O . ILE A 1 222 ? 19.243 4.297 3.558 1.00 98.75 222 ILE A O 1
ATOM 1779 N N . LYS A 1 223 ? 18.831 6.335 2.751 1.00 98.62 223 LYS A N 1
ATOM 1780 C CA . LYS A 1 223 ? 20.091 6.391 1.986 1.00 98.62 223 LYS A CA 1
ATOM 1781 C C . LYS A 1 223 ? 21.332 6.195 2.858 1.00 98.62 223 LYS A C 1
ATOM 1783 O O . LYS A 1 223 ? 22.305 5.580 2.430 1.00 98.62 223 LYS A O 1
ATOM 1788 N N . ARG A 1 224 ? 21.317 6.730 4.080 1.00 98.38 224 ARG A N 1
ATOM 1789 C CA . ARG A 1 224 ? 22.446 6.641 5.014 1.00 98.38 224 ARG A CA 1
ATOM 1790 C C . ARG A 1 224 ? 22.590 5.250 5.633 1.00 98.38 224 ARG A C 1
ATOM 1792 O O . ARG A 1 224 ? 23.717 4.806 5.834 1.00 98.38 224 ARG A O 1
ATOM 1799 N N . GLU A 1 225 ? 21.480 4.615 5.994 1.00 98.62 225 GLU A N 1
ATOM 1800 C CA . GLU A 1 225 ? 21.475 3.421 6.854 1.00 98.62 225 GLU A CA 1
ATOM 1801 C C . GLU A 1 225 ? 21.105 2.135 6.100 1.00 98.62 225 GLU A C 1
ATOM 1803 O O . GLU A 1 225 ? 21.538 1.053 6.487 1.00 98.62 225 GLU A O 1
ATOM 1808 N N . CYS A 1 226 ? 20.406 2.256 4.973 1.00 98.56 226 CYS A N 1
ATOM 1809 C CA . CYS A 1 226 ? 19.985 1.168 4.090 1.00 98.56 226 CYS A CA 1
ATOM 1810 C C . CYS A 1 226 ? 20.348 1.486 2.615 1.00 98.56 226 CYS A C 1
ATOM 1812 O O . CYS A 1 226 ? 19.466 1.544 1.754 1.00 98.56 226 CYS A O 1
ATOM 1814 N N . PRO A 1 227 ? 21.634 1.733 2.287 1.00 98.06 227 PRO A N 1
ATOM 1815 C CA . PRO A 1 227 ? 22.062 2.293 0.996 1.00 98.06 227 PRO A CA 1
ATOM 1816 C C . PRO A 1 227 ? 21.823 1.385 -0.222 1.00 98.06 227 PRO A C 1
ATOM 1818 O O . PRO A 1 227 ? 21.886 1.862 -1.351 1.00 98.06 227 PRO A O 1
ATOM 1821 N N . GLU A 1 228 ? 21.565 0.092 -0.016 1.00 98.31 228 GLU A N 1
ATOM 1822 C CA . GLU A 1 228 ? 21.248 -0.857 -1.093 1.00 98.31 228 GLU A CA 1
ATOM 1823 C C . GLU A 1 228 ? 19.734 -0.966 -1.361 1.00 98.31 228 GLU A C 1
ATOM 1825 O O . GLU A 1 228 ? 19.309 -1.850 -2.097 1.00 98.31 228 GLU A O 1
ATOM 1830 N N . THR A 1 229 ? 18.914 -0.103 -0.749 1.00 98.81 229 THR A N 1
ATOM 1831 C CA . THR A 1 229 ? 17.461 -0.067 -0.986 1.00 98.81 229 THR A CA 1
ATOM 1832 C C . THR A 1 229 ? 17.157 0.258 -2.449 1.00 98.81 229 THR A C 1
ATOM 1834 O O . THR A 1 229 ? 17.680 1.231 -2.995 1.00 98.81 229 THR A O 1
ATOM 1837 N N . ILE A 1 230 ? 16.269 -0.535 -3.043 1.00 98.81 230 ILE A N 1
ATOM 1838 C CA . ILE A 1 230 ? 15.682 -0.353 -4.367 1.00 98.81 230 ILE A CA 1
ATOM 1839 C C . ILE A 1 230 ? 14.212 0.002 -4.159 1.00 98.81 230 ILE A C 1
ATOM 1841 O O . ILE A 1 230 ? 13.454 -0.756 -3.554 1.00 98.81 230 ILE A O 1
ATOM 1845 N N . PHE A 1 231 ? 13.813 1.177 -4.629 1.00 98.88 231 PHE A N 1
ATOM 1846 C CA . PHE A 1 231 ? 12.443 1.658 -4.542 1.00 98.88 231 PHE A CA 1
ATOM 1847 C C . PHE A 1 231 ? 11.619 1.183 -5.740 1.00 98.88 231 PHE A C 1
ATOM 1849 O O . PHE A 1 231 ? 12.033 1.375 -6.883 1.00 98.88 231 PHE A O 1
ATOM 1856 N N . HIS A 1 232 ? 10.418 0.666 -5.478 1.00 98.69 232 HIS A N 1
ATOM 1857 C CA . HIS A 1 232 ? 9.428 0.325 -6.503 1.00 98.69 232 HIS A CA 1
ATOM 1858 C C . HIS A 1 232 ? 8.192 1.215 -6.357 1.00 98.69 232 HIS A C 1
ATOM 1860 O O . HIS A 1 232 ? 7.443 1.127 -5.383 1.00 98.69 232 HIS A O 1
ATOM 1866 N N . GLY A 1 233 ? 7.987 2.096 -7.335 1.00 98.44 233 GLY A N 1
ATOM 1867 C CA . GLY A 1 233 ? 6.838 2.995 -7.392 1.00 98.44 233 GLY A CA 1
ATOM 1868 C C . GLY A 1 233 ? 5.691 2.344 -8.150 1.00 98.44 233 GLY A C 1
ATOM 1869 O O . GLY A 1 233 ? 5.817 2.057 -9.340 1.00 98.44 233 GLY A O 1
ATOM 1870 N N . THR A 1 234 ? 4.573 2.114 -7.468 1.00 98.31 234 THR A N 1
ATOM 1871 C CA . THR A 1 234 ? 3.435 1.358 -8.022 1.00 98.31 234 THR A CA 1
ATOM 1872 C C . THR A 1 234 ? 2.167 2.187 -8.182 1.00 98.31 234 THR A C 1
ATOM 1874 O O . THR A 1 234 ? 1.212 1.733 -8.811 1.00 98.31 234 THR A O 1
ATOM 1877 N N . ASP A 1 235 ? 2.158 3.428 -7.703 1.00 97.69 235 ASP A N 1
ATOM 1878 C CA . ASP A 1 235 ? 1.014 4.317 -7.874 1.00 97.69 235 ASP A CA 1
ATOM 1879 C C . ASP A 1 235 ? 0.886 4.828 -9.310 1.00 97.69 235 ASP A C 1
ATOM 1881 O O . ASP A 1 235 ? 1.827 4.770 -10.104 1.00 97.69 235 ASP A O 1
ATOM 1885 N N . VAL A 1 236 ? -0.287 5.344 -9.665 1.00 96.44 236 VAL A N 1
ATOM 1886 C CA . VAL A 1 236 ? -0.495 6.060 -10.924 1.00 96.44 236 VAL A CA 1
ATOM 1887 C C . VAL A 1 236 ? 0.373 7.319 -10.974 1.00 96.44 236 VAL A C 1
ATOM 1889 O O . VAL A 1 236 ? 0.758 7.877 -9.951 1.00 96.44 236 VAL A O 1
ATOM 1892 N N . GLY A 1 237 ? 0.653 7.816 -12.179 1.00 88.69 237 GLY A N 1
ATOM 1893 C CA . GLY A 1 237 ? 1.540 8.959 -12.389 1.00 88.69 237 GLY A CA 1
ATOM 1894 C C . GLY A 1 237 ? 1.078 10.298 -11.794 1.00 88.69 237 GLY A C 1
ATOM 1895 O O . GLY A 1 237 ? 0.585 11.161 -12.517 1.00 88.69 237 GLY A O 1
ATOM 1896 N N . HIS A 1 238 ? 1.290 10.537 -10.502 1.00 88.50 238 HIS A N 1
ATOM 1897 C CA . HIS A 1 238 ? 1.275 11.869 -9.885 1.00 88.50 238 HIS A CA 1
ATOM 1898 C C . HIS A 1 238 ? 2.430 12.733 -10.410 1.00 88.50 238 HIS A C 1
ATOM 1900 O O . HIS A 1 238 ? 3.505 12.218 -10.682 1.00 88.50 238 HIS A O 1
ATOM 1906 N N . GLN A 1 239 ? 2.253 14.046 -10.596 1.00 94.69 239 GLN A N 1
ATOM 1907 C CA . GLN A 1 239 ? 3.297 14.902 -11.204 1.00 94.69 239 GLN A CA 1
ATOM 1908 C C . GLN A 1 239 ? 3.720 14.459 -12.627 1.00 94.69 239 GLN A C 1
ATOM 1910 O O . GLN A 1 239 ? 4.860 14.657 -13.056 1.00 94.69 239 GLN A O 1
ATOM 1915 N N . TYR A 1 240 ? 2.800 13.868 -13.400 1.00 94.56 240 TYR A N 1
ATOM 1916 C CA . TYR A 1 240 ? 3.086 13.367 -14.753 1.00 94.56 240 TYR A CA 1
ATOM 1917 C C . TYR A 1 240 ? 3.655 14.435 -15.702 1.00 94.56 240 TYR A C 1
ATOM 1919 O O . TYR A 1 240 ? 4.413 14.111 -16.612 1.00 94.56 240 TYR A O 1
ATOM 1927 N N . ASN A 1 241 ? 3.297 15.707 -15.498 1.00 94.88 241 ASN A N 1
ATOM 1928 C CA . ASN A 1 241 ? 3.725 16.853 -16.303 1.00 94.88 241 ASN A CA 1
ATOM 1929 C C . ASN A 1 241 ? 4.981 17.561 -15.764 1.00 94.88 241 ASN A C 1
ATOM 1931 O O . ASN A 1 241 ? 5.399 18.555 -16.352 1.00 94.88 241 ASN A O 1
ATOM 1935 N N . THR A 1 242 ? 5.552 17.104 -14.647 1.00 95.88 242 THR A N 1
ATOM 1936 C CA . THR A 1 242 ? 6.820 17.619 -14.116 1.00 95.88 242 THR A CA 1
ATOM 1937 C C . THR A 1 242 ? 7.826 16.480 -13.977 1.00 95.88 242 THR A C 1
ATOM 1939 O O . THR A 1 242 ? 8.612 16.267 -14.903 1.00 95.88 242 THR A O 1
ATOM 1942 N N . THR A 1 243 ? 7.769 15.693 -12.900 1.00 97.81 243 THR A N 1
ATOM 1943 C CA . THR A 1 243 ? 8.663 14.549 -12.669 1.00 97.81 243 THR A CA 1
ATOM 1944 C C . THR A 1 243 ? 8.604 13.547 -13.819 1.00 97.81 243 THR A C 1
ATOM 1946 O O . THR A 1 243 ? 9.649 13.133 -14.319 1.00 97.81 243 THR A O 1
ATOM 1949 N N . GLY A 1 244 ? 7.400 13.214 -14.302 1.00 97.75 244 GLY A N 1
ATOM 1950 C CA . GLY A 1 244 ? 7.223 12.270 -15.410 1.00 97.75 244 GLY A CA 1
ATOM 1951 C C . GLY A 1 244 ? 7.897 12.738 -16.706 1.00 97.75 244 GLY A C 1
ATOM 1952 O O . GLY A 1 244 ? 8.683 12.005 -17.309 1.00 97.75 244 GLY A O 1
ATOM 1953 N N . GLU A 1 245 ? 7.657 13.987 -17.123 1.00 97.38 245 GLU A N 1
ATOM 1954 C CA . GLU A 1 245 ? 8.314 14.565 -18.307 1.00 97.38 245 GLU A CA 1
ATOM 1955 C C . GLU A 1 245 ? 9.837 14.644 -18.146 1.00 97.38 245 GLU A C 1
ATOM 1957 O O . GLU A 1 245 ? 10.570 14.349 -19.098 1.00 97.38 245 GLU A O 1
ATOM 1962 N N . ARG A 1 246 ? 10.320 14.997 -16.946 1.00 98.12 246 ARG A N 1
ATOM 1963 C CA . ARG A 1 246 ? 11.754 15.058 -16.638 1.00 98.12 246 ARG A CA 1
ATOM 1964 C C . ARG A 1 246 ? 12.405 13.678 -16.708 1.00 98.12 246 ARG A C 1
ATOM 1966 O O . ARG A 1 246 ? 13.492 13.567 -17.270 1.00 98.12 246 ARG A O 1
ATOM 1973 N N . TYR A 1 247 ? 11.744 12.631 -16.218 1.00 98.50 247 TYR A N 1
ATOM 1974 C CA . TYR A 1 247 ? 12.260 11.263 -16.302 1.00 98.50 247 TYR A CA 1
ATOM 1975 C C . TYR A 1 247 ? 12.309 10.764 -17.751 1.00 98.50 247 TYR A C 1
ATOM 1977 O O . TYR A 1 247 ? 13.342 10.275 -18.197 1.00 98.50 247 TYR A O 1
ATOM 1985 N N . LEU A 1 248 ? 11.264 11.001 -18.555 1.00 98.25 248 LEU A N 1
ATOM 1986 C CA . LEU A 1 248 ? 11.309 10.676 -19.988 1.00 98.25 248 LEU A CA 1
ATOM 1987 C C . LEU A 1 248 ? 12.420 11.433 -20.736 1.00 98.25 248 LEU A C 1
ATOM 1989 O O . LEU A 1 248 ? 12.965 10.918 -21.713 1.00 98.25 248 LEU A O 1
ATOM 1993 N N . ALA A 1 249 ? 12.731 12.672 -20.344 1.00 98.12 249 ALA A N 1
ATOM 1994 C CA . ALA A 1 249 ? 13.862 13.409 -20.906 1.00 98.12 249 ALA A CA 1
ATOM 1995 C C . ALA A 1 249 ? 15.199 12.768 -20.506 1.00 98.12 249 ALA A C 1
ATOM 1997 O O . ALA A 1 249 ? 16.015 12.495 -21.386 1.00 98.12 249 ALA A O 1
ATOM 1998 N N . TYR A 1 250 ? 15.368 12.447 -19.220 1.00 98.25 250 TYR A N 1
ATOM 1999 C CA . TYR A 1 250 ? 16.536 11.742 -18.695 1.00 98.25 250 TYR A CA 1
ATOM 2000 C C . TYR A 1 250 ? 16.791 10.421 -19.437 1.00 98.25 250 TYR A C 1
ATOM 2002 O O . TYR A 1 250 ? 17.904 10.197 -19.912 1.00 98.25 250 TYR A O 1
ATOM 2010 N N . LEU A 1 251 ? 15.768 9.580 -19.617 1.00 98.19 251 LEU A N 1
ATOM 2011 C CA . LEU A 1 251 ? 15.897 8.305 -20.332 1.00 98.19 251 LEU A CA 1
ATOM 2012 C C . LEU A 1 251 ? 16.425 8.511 -21.760 1.00 98.19 251 LEU A C 1
ATOM 2014 O O . LEU A 1 251 ? 17.414 7.892 -22.156 1.00 98.19 251 LEU A O 1
ATOM 2018 N N . ARG A 1 252 ? 15.845 9.456 -22.513 1.00 97.75 252 ARG A N 1
ATOM 2019 C CA . ARG A 1 252 ? 16.280 9.745 -23.893 1.00 97.75 252 ARG A CA 1
ATOM 2020 C C . ARG A 1 252 ? 17.718 10.249 -23.957 1.00 97.75 252 ARG A C 1
ATOM 2022 O O . ARG A 1 252 ? 18.457 9.862 -24.860 1.00 97.75 252 ARG A O 1
ATOM 2029 N N . GLU A 1 253 ? 18.116 11.111 -23.024 1.00 97.81 253 GLU A N 1
ATOM 2030 C CA . GLU A 1 253 ? 19.493 11.613 -22.930 1.00 97.81 253 GLU A CA 1
ATOM 2031 C C . GLU A 1 253 ? 20.498 10.492 -22.627 1.00 97.81 253 GLU A C 1
ATOM 2033 O O . GLU A 1 253 ? 21.642 10.560 -23.077 1.00 97.81 253 GLU A O 1
ATOM 2038 N N . ASN A 1 254 ? 20.050 9.426 -21.958 1.00 96.69 254 ASN A N 1
ATOM 2039 C CA . ASN A 1 254 ? 20.836 8.233 -21.648 1.00 96.69 254 ASN A CA 1
ATOM 2040 C C . ASN A 1 254 ? 20.639 7.084 -22.658 1.00 96.69 254 ASN A C 1
ATOM 2042 O O . ASN A 1 254 ? 21.052 5.954 -22.407 1.00 96.69 254 ASN A O 1
ATOM 2046 N N . GLY A 1 255 ? 20.058 7.363 -23.831 1.00 95.56 255 GLY A N 1
ATOM 2047 C CA . GLY A 1 255 ? 19.926 6.392 -24.922 1.00 95.56 255 GLY A CA 1
ATOM 2048 C C . GLY A 1 255 ? 18.783 5.385 -24.761 1.00 95.56 255 GLY A C 1
ATOM 2049 O O . GLY A 1 255 ? 18.724 4.420 -25.518 1.00 95.56 255 GLY A O 1
ATOM 2050 N N . GLN A 1 256 ? 17.877 5.610 -23.810 1.00 94.50 256 GLN A N 1
ATOM 2051 C CA . GLN A 1 256 ? 16.654 4.839 -23.609 1.00 94.50 256 GLN A CA 1
ATOM 2052 C C . GLN A 1 256 ? 15.475 5.578 -24.258 1.00 94.50 256 GLN A C 1
ATOM 2054 O O . GLN A 1 256 ? 14.994 6.601 -23.768 1.00 94.50 256 GLN A O 1
ATOM 2059 N N . ASP A 1 257 ? 15.051 5.088 -25.423 1.00 90.38 257 ASP A N 1
ATOM 2060 C CA . ASP A 1 257 ? 13.944 5.646 -26.201 1.00 90.38 257 ASP A CA 1
ATOM 2061 C C . ASP A 1 257 ? 12.645 4.838 -26.033 1.00 90.38 257 ASP A C 1
ATOM 2063 O O . ASP A 1 257 ? 12.523 4.002 -25.136 1.00 90.38 257 ASP A O 1
ATOM 2067 N N . ASP A 1 258 ? 11.658 5.095 -26.895 1.00 87.44 258 ASP A N 1
ATOM 2068 C CA . ASP A 1 258 ? 10.335 4.464 -26.862 1.00 87.44 258 ASP A CA 1
ATOM 2069 C C . ASP A 1 258 ? 10.336 2.951 -27.120 1.00 87.44 258 ASP A C 1
ATOM 2071 O O . ASP A 1 258 ? 9.312 2.294 -26.919 1.00 87.44 258 ASP A O 1
ATOM 2075 N N . SER A 1 259 ? 11.478 2.380 -27.503 1.00 85.25 259 SER A N 1
ATOM 2076 C CA . SER A 1 259 ? 11.671 0.935 -27.586 1.00 85.25 259 SER A CA 1
ATOM 2077 C C . SER A 1 259 ? 12.147 0.295 -26.278 1.00 85.25 259 SER A C 1
ATOM 2079 O O . SER A 1 259 ? 12.082 -0.929 -26.160 1.00 85.25 259 SER A O 1
ATOM 2081 N N . SER A 1 260 ? 12.601 1.092 -25.304 1.00 89.06 260 SER A N 1
ATOM 2082 C CA . SER A 1 260 ? 13.118 0.599 -24.025 1.00 89.06 260 SER A CA 1
ATOM 2083 C C . SER A 1 260 ? 12.010 0.391 -22.989 1.00 89.06 260 SER A C 1
ATOM 2085 O O . SER A 1 260 ? 11.027 1.133 -22.950 1.00 89.06 260 SER A O 1
ATOM 2087 N N . GLU A 1 261 ? 12.199 -0.600 -22.122 1.00 89.00 261 GLU A N 1
ATOM 2088 C CA . GLU A 1 261 ? 11.234 -0.976 -21.084 1.00 89.00 261 GLU A CA 1
ATOM 2089 C C . GLU A 1 261 ? 10.974 0.162 -20.092 1.00 89.00 261 GLU A C 1
ATOM 2091 O O . GLU A 1 261 ? 9.834 0.600 -19.961 1.00 89.00 261 GLU A O 1
ATOM 2096 N N . HIS A 1 262 ? 12.025 0.731 -19.490 1.00 89.94 262 HIS A N 1
ATOM 2097 C CA . HIS A 1 262 ? 11.905 1.852 -18.546 1.00 89.94 262 HIS A CA 1
ATOM 2098 C C . HIS A 1 262 ? 11.124 3.037 -19.126 1.00 89.94 262 HIS A C 1
ATOM 2100 O O . HIS A 1 262 ? 10.318 3.671 -18.442 1.00 89.94 262 HIS A O 1
ATOM 2106 N N . TYR A 1 263 ? 11.318 3.330 -20.414 1.00 96.44 263 TYR A N 1
ATOM 2107 C CA . TYR A 1 263 ? 10.584 4.400 -21.079 1.00 96.44 263 TYR A CA 1
ATOM 2108 C C . TYR A 1 263 ? 9.112 4.044 -21.290 1.00 96.44 263 TYR A C 1
ATOM 2110 O O . TYR A 1 263 ? 8.246 4.898 -21.092 1.00 96.44 263 TYR A O 1
ATOM 2118 N N . GLN A 1 264 ? 8.814 2.810 -21.704 1.00 96.00 264 GLN A N 1
ATOM 2119 C CA . GLN A 1 264 ? 7.438 2.347 -21.889 1.00 96.00 264 GLN A CA 1
ATOM 2120 C C . GLN A 1 264 ? 6.676 2.340 -20.562 1.00 96.00 264 GLN A C 1
ATOM 2122 O O . GLN A 1 264 ? 5.571 2.878 -20.517 1.00 96.00 264 GLN A O 1
ATOM 2127 N N . LEU A 1 265 ? 7.295 1.855 -19.482 1.00 94.62 265 LEU A N 1
ATOM 2128 C CA . LEU A 1 265 ? 6.719 1.865 -18.135 1.00 94.62 265 LEU A CA 1
ATOM 2129 C C . LEU A 1 265 ? 6.468 3.290 -17.632 1.00 94.62 265 LEU A C 1
ATOM 2131 O O . LEU A 1 265 ? 5.367 3.608 -17.181 1.00 94.62 265 LEU A O 1
ATOM 2135 N N . ALA A 1 266 ? 7.437 4.196 -17.793 1.00 97.56 266 ALA A N 1
ATOM 2136 C CA . ALA A 1 266 ? 7.249 5.602 -17.442 1.00 97.56 266 ALA A CA 1
ATOM 2137 C C . ALA A 1 266 ? 6.130 6.263 -18.260 1.00 97.56 266 ALA A C 1
ATOM 2139 O O . ALA A 1 266 ? 5.314 7.010 -17.716 1.00 97.56 266 ALA A O 1
ATOM 2140 N N . GLN A 1 267 ? 6.064 5.988 -19.565 1.00 97.06 267 GLN A N 1
ATOM 2141 C CA . GLN A 1 267 ? 5.018 6.520 -20.433 1.00 97.06 267 GLN A CA 1
ATOM 2142 C C . GLN A 1 267 ? 3.634 5.970 -20.067 1.00 97.06 267 GLN A C 1
ATOM 2144 O O . GLN A 1 267 ? 2.666 6.733 -20.063 1.00 97.06 267 GLN A O 1
ATOM 2149 N N . GLU A 1 268 ? 3.529 4.679 -19.764 1.00 96.94 268 GLU A N 1
ATOM 2150 C CA . GLU A 1 268 ? 2.289 4.061 -19.307 1.00 96.94 268 GLU A CA 1
ATOM 2151 C C . GLU A 1 268 ? 1.832 4.684 -17.986 1.00 96.94 268 GLU A C 1
ATOM 2153 O O . GLU A 1 268 ? 0.698 5.148 -17.884 1.00 96.94 268 GLU A O 1
ATOM 2158 N N . ASN A 1 269 ? 2.725 4.789 -17.002 1.00 98.19 269 ASN A N 1
ATOM 2159 C CA . ASN A 1 269 ? 2.404 5.356 -15.697 1.00 98.19 269 ASN A CA 1
ATOM 2160 C C . ASN A 1 269 ? 1.955 6.831 -15.792 1.00 98.19 269 ASN A C 1
ATOM 2162 O O . ASN A 1 269 ? 0.981 7.233 -15.151 1.00 98.19 269 ASN A O 1
ATOM 2166 N N . ILE A 1 270 ? 2.571 7.620 -16.684 1.00 98.44 270 ILE A N 1
ATOM 2167 C CA . ILE A 1 270 ? 2.117 8.977 -17.044 1.00 98.44 270 ILE A CA 1
ATOM 2168 C C . ILE A 1 270 ? 0.686 8.964 -17.597 1.00 98.44 270 ILE A C 1
ATOM 2170 O O . ILE A 1 270 ? -0.132 9.797 -17.204 1.00 98.44 270 ILE A O 1
ATOM 2174 N N . GLN A 1 271 ? 0.358 8.034 -18.498 1.00 97.81 271 GLN A N 1
ATOM 2175 C CA . GLN A 1 271 ? -0.994 7.915 -19.058 1.00 97.81 271 GLN A CA 1
ATOM 2176 C C . GLN A 1 271 ? -2.013 7.505 -17.989 1.00 97.81 271 GLN A C 1
ATOM 2178 O O . GLN A 1 271 ? -3.122 8.046 -17.970 1.00 97.81 271 GLN A O 1
ATOM 2183 N N . GLN A 1 272 ? -1.634 6.606 -17.074 1.00 97.38 272 GLN A N 1
ATOM 2184 C CA . GLN A 1 272 ? -2.462 6.234 -15.927 1.00 97.38 272 GLN A CA 1
ATOM 2185 C C . GLN A 1 272 ? -2.785 7.467 -15.067 1.00 97.38 272 GLN A C 1
ATOM 2187 O O . GLN A 1 272 ? -3.953 7.716 -14.765 1.00 97.38 272 GLN A O 1
ATOM 2192 N N . GLY A 1 273 ? -1.778 8.289 -14.756 1.00 97.50 273 GLY A N 1
ATOM 2193 C CA . GLY A 1 273 ? -1.953 9.539 -14.016 1.00 97.50 273 GLY A CA 1
ATOM 2194 C C . GLY A 1 273 ? -2.854 10.547 -14.735 1.00 97.50 273 GLY A C 1
ATOM 2195 O O . GLY A 1 273 ? -3.797 11.079 -14.147 1.00 97.50 273 GLY A O 1
ATOM 2196 N N . GLN A 1 274 ? -2.624 10.773 -16.031 1.00 97.81 274 GLN A N 1
ATOM 2197 C CA . GLN A 1 274 ? -3.460 11.659 -16.852 1.00 97.81 274 GLN A CA 1
ATOM 2198 C C . GLN A 1 274 ? -4.931 11.236 -16.839 1.00 97.81 274 GLN A C 1
ATOM 2200 O O . GLN A 1 274 ? -5.811 12.081 -16.656 1.00 97.81 274 GLN A O 1
ATOM 2205 N N . TYR A 1 275 ? -5.202 9.938 -17.007 1.00 97.06 275 TYR A N 1
ATOM 2206 C CA . TYR A 1 275 ? -6.560 9.410 -16.955 1.00 97.06 275 TYR A CA 1
ATOM 2207 C C . TYR A 1 275 ? -7.192 9.649 -15.581 1.00 97.06 275 TYR A C 1
ATOM 2209 O O . TYR A 1 275 ? -8.289 10.212 -15.513 1.00 97.06 275 TYR A O 1
ATOM 2217 N N . TYR A 1 276 ? -6.495 9.278 -14.502 1.00 95.31 276 TYR A N 1
ATOM 2218 C CA . TYR A 1 276 ? -6.993 9.422 -13.136 1.00 95.31 276 TYR A CA 1
ATOM 2219 C C . TYR A 1 276 ? -7.366 10.874 -12.817 1.00 95.31 276 TYR A C 1
ATOM 2221 O O . TYR A 1 276 ? -8.504 11.150 -12.443 1.00 95.31 276 TYR A O 1
ATOM 2229 N N . TYR A 1 277 ? -6.459 11.827 -13.048 1.00 94.38 277 TYR A N 1
ATOM 2230 C CA . TYR A 1 277 ? -6.711 13.239 -12.748 1.00 94.38 277 TYR A CA 1
ATOM 2231 C C . TYR A 1 277 ? -7.782 13.881 -13.637 1.00 94.38 277 TYR A C 1
ATOM 2233 O O . TYR A 1 277 ? -8.418 14.850 -13.223 1.00 94.38 277 TYR A O 1
ATOM 2241 N N . GLN A 1 278 ? -8.007 13.360 -14.846 1.00 96.75 278 GLN A N 1
ATOM 2242 C CA . GLN A 1 278 ? -9.073 13.841 -15.724 1.00 96.75 278 GLN A CA 1
ATOM 2243 C C . GLN A 1 278 ? -10.467 13.356 -15.288 1.00 96.75 278 GLN A C 1
ATOM 2245 O O . GLN A 1 278 ? -11.448 14.066 -15.517 1.00 96.75 278 GLN A O 1
ATOM 2250 N N . HIS A 1 279 ? -10.563 12.164 -14.694 1.00 94.12 279 HIS A N 1
ATOM 2251 C CA . HIS A 1 279 ? -11.843 11.507 -14.400 1.00 94.12 279 HIS A CA 1
ATOM 2252 C C . HIS A 1 279 ? -12.164 11.408 -12.903 1.00 94.12 279 HIS A C 1
ATOM 2254 O O . HIS A 1 279 ? -13.307 11.118 -12.561 1.00 94.12 279 HIS A O 1
ATOM 2260 N N . SER A 1 280 ? -11.188 11.665 -12.026 1.00 92.38 280 SER A N 1
ATOM 2261 C CA . SER A 1 280 ? -11.287 11.447 -10.576 1.00 92.38 280 SER A CA 1
ATOM 2262 C C . SER A 1 280 ? -11.736 10.019 -10.235 1.00 92.38 280 SER A C 1
ATOM 2264 O O . SER A 1 280 ? -12.584 9.802 -9.373 1.00 92.38 280 SER A O 1
ATOM 2266 N N . ASP A 1 281 ? -11.188 9.047 -10.964 1.00 91.75 281 ASP A N 1
ATOM 2267 C CA . ASP A 1 281 ? -11.616 7.649 -10.929 1.00 91.75 281 ASP A CA 1
ATOM 2268 C C . ASP A 1 281 ? -10.792 6.853 -9.904 1.00 91.75 281 ASP A C 1
ATOM 2270 O O . ASP A 1 281 ? -9.730 6.312 -10.213 1.00 91.75 281 ASP A O 1
ATOM 2274 N N . GLY A 1 282 ? -11.262 6.835 -8.653 1.00 90.25 282 GLY A N 1
ATOM 2275 C CA . GLY A 1 282 ? -10.588 6.129 -7.558 1.00 90.25 282 GLY A CA 1
ATOM 2276 C C . GLY A 1 282 ? -10.493 4.618 -7.779 1.00 90.25 282 GLY A C 1
ATOM 2277 O O . GLY A 1 282 ? -9.445 4.034 -7.523 1.00 90.25 282 GLY A O 1
ATOM 2278 N N . ALA A 1 283 ? -11.534 4.005 -8.348 1.00 90.81 283 ALA A N 1
ATOM 2279 C CA . ALA A 1 283 ? -11.532 2.583 -8.681 1.00 90.81 283 ALA A CA 1
ATOM 2280 C C . ALA A 1 283 ? -10.478 2.245 -9.747 1.00 90.81 283 ALA A C 1
ATOM 2282 O O . ALA A 1 283 ? -9.790 1.229 -9.652 1.00 90.81 283 ALA A O 1
ATOM 2283 N N . TYR A 1 284 ? -10.307 3.114 -10.748 1.00 93.06 284 TYR A N 1
ATOM 2284 C CA . TYR A 1 284 ? -9.217 2.981 -11.712 1.00 93.06 284 TYR A CA 1
ATOM 2285 C C . TYR A 1 284 ? -7.840 3.048 -11.042 1.00 93.06 284 TYR A C 1
ATOM 2287 O O . TYR A 1 284 ? -6.985 2.225 -11.365 1.00 93.06 284 TYR A O 1
ATOM 2295 N N . ARG A 1 285 ? -7.618 3.996 -10.116 1.00 95.75 285 ARG A N 1
ATOM 2296 C CA . ARG A 1 285 ? -6.338 4.117 -9.394 1.00 95.75 285 ARG A CA 1
ATOM 2297 C C . ARG A 1 285 ? -6.018 2.846 -8.606 1.00 95.75 285 ARG A C 1
ATOM 2299 O O . ARG A 1 285 ? -4.918 2.335 -8.773 1.00 95.75 285 ARG A O 1
ATOM 2306 N N . GLU A 1 286 ? -6.970 2.308 -7.840 1.00 93.75 286 GLU A N 1
ATOM 2307 C CA . GLU A 1 286 ? -6.789 1.037 -7.111 1.00 93.75 286 GLU A CA 1
ATOM 2308 C C . GLU A 1 286 ? -6.351 -0.097 -8.035 1.00 93.75 286 GLU A C 1
ATOM 2310 O O . GLU A 1 286 ? -5.324 -0.730 -7.807 1.00 93.75 286 GLU A O 1
ATOM 2315 N N . ASN A 1 287 ? -7.085 -0.312 -9.129 1.00 93.69 287 ASN A N 1
ATOM 2316 C CA . ASN A 1 287 ? -6.775 -1.396 -10.057 1.00 93.69 287 ASN A CA 1
ATOM 2317 C C . ASN A 1 287 ? -5.398 -1.208 -10.711 1.00 93.69 287 ASN A C 1
ATOM 2319 O O . ASN A 1 287 ? -4.670 -2.178 -10.900 1.00 93.69 287 ASN A O 1
ATOM 2323 N N . LYS A 1 288 ? -5.006 0.032 -11.035 1.00 97.56 288 LYS A N 1
ATOM 2324 C CA . LYS A 1 288 ? -3.674 0.306 -11.591 1.00 97.56 288 LYS A CA 1
ATOM 2325 C C . LYS A 1 288 ? -2.550 0.135 -10.580 1.00 97.56 288 LYS A C 1
ATOM 2327 O O . LYS A 1 288 ? -1.499 -0.359 -10.974 1.00 97.56 288 LYS A O 1
ATOM 2332 N N . MET A 1 289 ? -2.768 0.463 -9.309 1.00 97.94 289 MET A N 1
ATOM 2333 C CA . MET A 1 289 ? -1.802 0.154 -8.252 1.00 97.94 289 MET A CA 1
ATOM 2334 C C . MET A 1 289 ? -1.549 -1.345 -8.141 1.00 97.94 289 MET A C 1
ATOM 2336 O O . MET A 1 289 ? -0.397 -1.762 -8.099 1.00 97.94 289 MET A O 1
ATOM 2340 N N . VAL A 1 290 ? -2.610 -2.152 -8.181 1.00 96.19 290 VAL A N 1
ATOM 2341 C CA . VAL A 1 290 ? -2.516 -3.618 -8.154 1.00 96.19 290 VAL A CA 1
ATOM 2342 C C . VAL A 1 290 ? -1.768 -4.146 -9.378 1.00 96.19 290 VAL A C 1
ATOM 2344 O O . VAL A 1 290 ? -0.810 -4.897 -9.222 1.00 96.19 290 VAL A O 1
ATOM 2347 N N . GLU A 1 291 ? -2.144 -3.715 -10.587 1.00 94.00 291 GLU A N 1
ATOM 2348 C CA . GLU A 1 291 ? -1.459 -4.114 -11.827 1.00 94.00 291 GLU A CA 1
ATOM 2349 C C . GLU A 1 291 ? 0.041 -3.772 -11.796 1.00 94.00 291 GLU A C 1
ATOM 2351 O O . GLU A 1 291 ? 0.879 -4.604 -12.149 1.00 94.00 291 GLU A O 1
ATOM 2356 N N . ASN A 1 292 ? 0.388 -2.558 -11.357 1.00 97.06 292 ASN A N 1
ATOM 2357 C CA . ASN A 1 292 ? 1.777 -2.130 -11.242 1.00 97.06 292 ASN A CA 1
ATOM 2358 C C . ASN A 1 292 ? 2.517 -2.933 -10.164 1.00 97.06 292 ASN A C 1
ATOM 2360 O O . ASN A 1 292 ? 3.638 -3.360 -10.408 1.00 97.06 292 ASN A O 1
ATOM 2364 N N . PHE A 1 293 ? 1.900 -3.167 -9.003 1.00 98.19 293 PHE A N 1
ATOM 2365 C CA . PHE A 1 293 ? 2.500 -3.950 -7.924 1.00 98.19 293 PHE A CA 1
ATOM 2366 C C . PHE A 1 293 ? 2.821 -5.372 -8.365 1.00 98.19 293 PHE A C 1
ATOM 2368 O O . PHE A 1 293 ? 3.956 -5.801 -8.200 1.00 98.19 293 PHE A O 1
ATOM 2375 N N . ILE A 1 294 ? 1.854 -6.072 -8.964 1.00 92.50 294 ILE A N 1
ATOM 2376 C CA . ILE A 1 294 ? 2.029 -7.445 -9.455 1.00 92.50 294 ILE A CA 1
ATOM 2377 C C . ILE A 1 294 ? 3.174 -7.502 -10.465 1.00 92.50 294 ILE A C 1
ATOM 2379 O O . ILE A 1 294 ? 4.044 -8.358 -10.350 1.00 92.50 294 ILE A O 1
ATOM 2383 N N . ARG A 1 295 ? 3.216 -6.561 -11.423 1.00 93.06 295 ARG A N 1
ATOM 2384 C CA . ARG A 1 295 ? 4.296 -6.492 -12.419 1.00 93.06 295 ARG A CA 1
ATOM 2385 C C . ARG A 1 295 ? 5.671 -6.394 -11.758 1.00 93.06 295 ARG A C 1
ATOM 2387 O O . ARG A 1 295 ? 6.571 -7.137 -12.135 1.00 93.06 295 ARG A O 1
ATOM 2394 N N . GLU A 1 296 ? 5.837 -5.464 -10.821 1.00 93.19 296 GLU A N 1
ATOM 2395 C CA . GLU A 1 296 ? 7.121 -5.251 -10.149 1.00 93.19 296 GLU A CA 1
ATOM 2396 C C . GLU A 1 296 ? 7.472 -6.442 -9.247 1.00 93.19 296 GLU A C 1
ATOM 2398 O O . GLU A 1 296 ? 8.572 -6.973 -9.343 1.00 93.19 296 GLU A O 1
ATOM 2403 N N . PHE A 1 297 ? 6.538 -6.907 -8.416 1.00 94.31 297 PHE A N 1
ATOM 2404 C CA . PHE A 1 297 ? 6.771 -7.980 -7.451 1.00 94.31 297 PHE A CA 1
ATOM 2405 C C . PHE A 1 297 ? 7.070 -9.324 -8.118 1.00 94.31 297 PHE A C 1
ATOM 2407 O O . PHE A 1 297 ? 8.046 -9.982 -7.758 1.00 94.31 297 PHE A O 1
ATOM 2414 N N . ASP A 1 298 ? 6.292 -9.715 -9.129 1.00 87.19 298 ASP A N 1
ATOM 2415 C CA . ASP A 1 298 ? 6.500 -10.992 -9.816 1.00 87.19 298 ASP A CA 1
ATOM 2416 C C . ASP A 1 298 ? 7.855 -11.019 -10.553 1.00 87.19 298 ASP A C 1
ATOM 2418 O O . ASP A 1 298 ? 8.475 -12.076 -10.656 1.00 87.19 298 ASP A O 1
ATOM 2422 N N . SER A 1 299 ? 8.373 -9.858 -10.984 1.00 85.62 299 SER A N 1
ATOM 2423 C CA . SER A 1 299 ? 9.701 -9.751 -11.614 1.00 85.62 299 SER A CA 1
ATOM 2424 C C . SER A 1 299 ? 10.871 -10.032 -10.656 1.00 85.62 299 SER A C 1
ATOM 2426 O O . SER A 1 299 ? 11.985 -10.323 -11.100 1.00 85.62 299 SER A O 1
ATOM 2428 N N . LEU A 1 300 ? 10.627 -9.988 -9.339 1.00 85.94 300 LEU A N 1
ATOM 2429 C CA . LEU A 1 300 ? 11.635 -10.224 -8.304 1.00 85.94 300 LEU A CA 1
ATOM 2430 C C . LEU A 1 300 ? 11.854 -11.714 -8.001 1.00 85.94 300 LEU A C 1
ATOM 2432 O O . LEU A 1 300 ? 12.680 -12.045 -7.157 1.00 85.94 300 LEU A O 1
ATOM 2436 N N . ASN A 1 301 ? 11.156 -12.628 -8.684 1.00 79.31 301 ASN A N 1
ATOM 2437 C CA . ASN A 1 301 ? 11.455 -14.067 -8.666 1.00 79.31 301 ASN A CA 1
ATOM 2438 C C . ASN A 1 301 ? 11.540 -14.697 -7.257 1.00 79.31 301 ASN A C 1
ATOM 2440 O O . ASN A 1 301 ? 12.403 -15.534 -6.983 1.00 79.31 301 ASN A O 1
ATOM 2444 N N . GLY A 1 302 ? 10.619 -14.315 -6.366 1.00 79.31 302 GLY A N 1
ATOM 2445 C CA . GLY A 1 302 ? 10.481 -14.915 -5.033 1.00 79.31 302 GLY A CA 1
ATOM 2446 C C . GLY A 1 302 ? 11.173 -14.160 -3.895 1.00 79.31 302 GLY A C 1
ATOM 2447 O O . GLY A 1 302 ? 11.239 -14.691 -2.788 1.00 79.31 302 GLY A O 1
ATOM 2448 N N . GLU A 1 303 ? 11.676 -12.946 -4.131 1.00 89.44 303 GLU A N 1
ATOM 2449 C CA . GLU A 1 303 ? 12.182 -12.092 -3.050 1.00 89.44 303 GLU A CA 1
ATOM 2450 C C . GLU A 1 303 ? 11.055 -11.555 -2.159 1.00 89.44 303 GLU A C 1
ATOM 2452 O O . GLU A 1 303 ? 9.998 -11.142 -2.639 1.00 89.44 303 GLU A O 1
ATOM 2457 N N . ASP A 1 304 ? 11.302 -11.536 -0.848 1.00 95.38 304 ASP A N 1
ATOM 2458 C CA . ASP A 1 304 ? 10.427 -10.875 0.118 1.00 95.38 304 ASP A CA 1
ATOM 2459 C C . ASP A 1 304 ? 10.481 -9.349 -0.081 1.00 95.38 304 ASP A C 1
ATOM 2461 O O . ASP A 1 304 ? 11.537 -8.780 -0.390 1.00 95.38 304 ASP A O 1
ATOM 2465 N N . VAL A 1 305 ? 9.346 -8.674 0.121 1.00 98.25 305 VAL A N 1
ATOM 2466 C CA . VAL A 1 305 ? 9.220 -7.223 -0.072 1.00 98.25 305 VAL A CA 1
ATOM 2467 C C . VAL A 1 305 ? 8.488 -6.549 1.080 1.00 98.25 305 VAL A C 1
ATOM 2469 O O . VAL A 1 305 ? 7.579 -7.115 1.690 1.00 98.25 305 VAL A O 1
ATOM 2472 N N . MET A 1 306 ? 8.847 -5.292 1.339 1.00 98.62 306 MET A N 1
ATOM 2473 C CA . MET A 1 306 ? 8.073 -4.394 2.196 1.00 98.62 306 MET A CA 1
ATOM 2474 C C . MET A 1 306 ? 7.391 -3.338 1.331 1.00 98.62 306 MET A C 1
ATOM 2476 O O . MET A 1 306 ? 8.007 -2.816 0.407 1.00 98.62 306 MET A O 1
ATOM 2480 N N . GLY A 1 307 ? 6.141 -3.007 1.642 1.00 98.62 307 GLY A N 1
ATOM 2481 C CA . GLY A 1 307 ? 5.381 -1.938 1.007 1.00 98.62 307 GLY A CA 1
ATOM 2482 C C . GLY A 1 307 ? 4.896 -0.902 2.014 1.00 98.62 307 GLY A C 1
ATOM 2483 O O . GLY A 1 307 ? 4.420 -1.276 3.083 1.00 98.62 307 GLY A O 1
ATOM 2484 N N . ILE A 1 308 ? 4.985 0.382 1.671 1.00 98.50 308 ILE A N 1
ATOM 2485 C CA . ILE A 1 308 ? 4.460 1.503 2.463 1.00 98.50 308 ILE A CA 1
ATOM 2486 C C . ILE A 1 308 ? 3.384 2.216 1.645 1.00 98.50 308 ILE A C 1
ATOM 2488 O O . ILE A 1 308 ? 3.667 2.745 0.566 1.00 98.50 308 ILE A O 1
ATOM 2492 N N . TYR A 1 309 ? 2.155 2.201 2.161 1.00 98.06 309 TYR A N 1
ATOM 2493 C CA . TYR A 1 309 ? 0.975 2.747 1.493 1.00 98.06 309 TYR A CA 1
ATOM 2494 C C . TYR A 1 309 ? 0.029 3.389 2.500 1.00 98.06 309 TYR A C 1
ATOM 2496 O O . TYR A 1 309 ? -0.072 2.950 3.644 1.00 98.06 309 TYR A O 1
ATOM 2504 N N . GLY A 1 310 ? -0.752 4.367 2.057 1.00 95.81 310 GLY A N 1
ATOM 2505 C CA . GLY A 1 310 ? -1.855 4.925 2.819 1.00 95.81 310 GLY A CA 1
ATOM 2506 C C . GLY A 1 310 ? -2.792 3.826 3.317 1.00 95.81 310 GLY A C 1
ATOM 2507 O O . GLY A 1 310 ? -3.135 2.882 2.600 1.00 95.81 310 GLY A O 1
ATOM 2508 N N . THR A 1 311 ? -3.253 3.964 4.559 1.00 92.69 311 THR A N 1
ATOM 2509 C CA . THR A 1 311 ? -4.067 2.951 5.259 1.00 92.69 311 THR A CA 1
ATOM 2510 C C . THR A 1 311 ? -5.306 2.478 4.477 1.00 92.69 311 THR A C 1
ATOM 2512 O O . THR A 1 311 ? -5.767 1.347 4.643 1.00 92.69 311 THR A O 1
ATOM 2515 N N . ALA A 1 312 ? -5.840 3.315 3.583 1.00 91.62 312 ALA A N 1
ATOM 2516 C CA . ALA A 1 312 ? -6.958 2.966 2.708 1.00 91.62 312 ALA A CA 1
ATOM 2517 C C . ALA A 1 312 ? -6.659 1.789 1.754 1.00 91.62 312 ALA A C 1
ATOM 2519 O O . ALA A 1 312 ? -7.582 1.070 1.370 1.00 91.62 312 ALA A O 1
ATOM 2520 N N . HIS A 1 313 ? -5.391 1.570 1.401 1.00 96.56 313 HIS A N 1
ATOM 2521 C CA . HIS A 1 313 ? -4.967 0.601 0.389 1.00 96.56 313 HIS A CA 1
ATOM 2522 C C . HIS A 1 313 ? -4.598 -0.769 0.968 1.00 96.56 313 HIS A C 1
ATOM 2524 O O . HIS A 1 313 ? -4.499 -1.736 0.219 1.00 96.56 313 HIS A O 1
ATOM 2530 N N . ILE A 1 314 ? -4.415 -0.888 2.288 1.00 95.06 314 ILE A N 1
ATOM 2531 C CA . ILE A 1 314 ? -3.752 -2.058 2.895 1.00 95.06 314 ILE A CA 1
ATOM 2532 C C . ILE A 1 314 ? -4.681 -3.038 3.625 1.00 95.06 314 ILE A C 1
ATOM 2534 O O . ILE A 1 314 ? -4.208 -4.011 4.200 1.00 95.06 314 ILE A O 1
ATOM 2538 N N . ARG A 1 315 ? -6.000 -2.819 3.636 1.00 90.31 315 ARG A N 1
ATOM 2539 C CA . ARG A 1 315 ? -6.947 -3.708 4.339 1.00 90.31 315 ARG A CA 1
ATOM 2540 C C . ARG A 1 315 ? -7.425 -4.850 3.438 1.00 90.31 315 ARG A C 1
ATOM 2542 O O . ARG A 1 315 ? -8.013 -4.604 2.391 1.00 90.31 315 ARG A O 1
ATOM 2549 N N . ILE A 1 316 ? -7.235 -6.095 3.876 1.00 88.94 316 ILE A N 1
ATOM 2550 C CA . ILE A 1 316 ? -7.508 -7.309 3.078 1.00 88.94 316 ILE A CA 1
ATOM 2551 C C . ILE A 1 316 ? -8.989 -7.587 2.781 1.00 88.94 316 ILE A C 1
ATOM 2553 O O . ILE A 1 316 ? -9.291 -8.480 2.000 1.00 88.94 316 ILE A O 1
ATOM 2557 N N . ASP A 1 317 ? -9.915 -6.868 3.410 1.00 82.00 317 ASP A N 1
ATOM 2558 C CA . ASP A 1 317 ? -11.363 -7.034 3.250 1.00 82.00 317 ASP A CA 1
ATOM 2559 C C . ASP A 1 317 ? -12.089 -5.712 2.941 1.00 82.00 317 ASP A C 1
ATOM 2561 O O . ASP A 1 317 ? -13.322 -5.651 2.959 1.00 82.00 317 ASP A O 1
ATOM 2565 N N . ALA A 1 318 ? -11.340 -4.649 2.630 1.00 86.00 318 ALA A N 1
ATOM 2566 C CA . ALA A 1 318 ? -11.898 -3.333 2.348 1.00 86.00 318 ALA A CA 1
ATOM 2567 C C . ALA A 1 318 ? -12.141 -3.091 0.851 1.00 86.00 318 ALA A C 1
ATOM 2569 O O . ALA A 1 318 ? -11.596 -3.759 -0.033 1.00 86.00 318 ALA A O 1
ATOM 2570 N N . MET A 1 319 ? -12.985 -2.100 0.582 1.00 86.00 319 MET A N 1
ATOM 2571 C CA . MET A 1 319 ? -13.253 -1.554 -0.747 1.00 86.00 319 MET A CA 1
ATOM 2572 C C . MET A 1 319 ? -12.486 -0.242 -0.934 1.00 86.00 319 MET A C 1
ATOM 2574 O O . MET A 1 319 ? -12.047 0.369 0.042 1.00 86.00 319 MET A O 1
ATOM 2578 N N . ASP A 1 320 ? -12.363 0.214 -2.178 1.00 87.12 320 ASP A N 1
ATOM 2579 C CA . ASP A 1 320 ? -11.771 1.500 -2.514 1.00 87.12 320 ASP A CA 1
ATOM 2580 C C . ASP A 1 320 ? -12.458 2.632 -1.744 1.00 87.12 320 ASP A C 1
ATOM 2582 O O . ASP A 1 320 ? -13.686 2.751 -1.715 1.00 87.12 320 ASP A O 1
ATOM 2586 N N . TYR A 1 321 ? -11.651 3.485 -1.119 1.00 81.69 321 TYR A N 1
ATOM 2587 C CA . TYR A 1 321 ? -12.156 4.521 -0.222 1.00 81.69 321 TYR A CA 1
ATOM 2588 C C . TYR A 1 321 ? -13.008 5.580 -0.943 1.00 81.69 321 TYR A C 1
ATOM 2590 O O . TYR A 1 321 ? -13.940 6.140 -0.365 1.00 81.69 321 TYR A O 1
ATOM 2598 N N . ALA A 1 322 ? -12.692 5.876 -2.206 1.00 80.88 322 ALA A N 1
ATOM 2599 C CA . ALA A 1 322 ? -13.279 7.005 -2.921 1.00 80.88 322 ALA A CA 1
ATOM 2600 C C . ALA A 1 322 ? -14.705 6.733 -3.422 1.00 80.88 322 ALA A C 1
ATOM 2602 O O . ALA A 1 322 ? -15.550 7.630 -3.408 1.00 80.88 322 ALA A O 1
ATOM 2603 N N . THR A 1 323 ? -14.968 5.520 -3.906 1.00 82.25 323 THR A N 1
ATOM 2604 C CA . THR A 1 323 ? -16.214 5.163 -4.596 1.00 82.25 323 THR A CA 1
ATOM 2605 C C . THR A 1 323 ? -16.911 3.952 -3.989 1.00 82.25 323 THR A C 1
ATOM 2607 O O . THR A 1 323 ? -18.122 3.811 -4.177 1.00 82.25 323 THR A O 1
ATOM 2610 N N . ASN A 1 324 ? -16.189 3.117 -3.233 1.00 83.25 324 ASN A N 1
ATOM 2611 C CA . ASN A 1 324 ? -16.696 1.883 -2.640 1.00 83.25 324 ASN A CA 1
ATOM 2612 C C . ASN A 1 324 ? -17.324 0.949 -3.701 1.00 83.25 324 ASN A C 1
ATOM 2614 O O . ASN A 1 324 ? -18.398 0.375 -3.496 1.00 83.25 324 ASN A O 1
ATOM 2618 N N . THR A 1 325 ? -16.684 0.851 -4.871 1.00 84.62 325 THR A N 1
ATOM 2619 C CA . THR A 1 325 ? -17.133 0.071 -6.034 1.00 84.62 325 THR A CA 1
ATOM 2620 C C . THR A 1 325 ? -16.222 -1.099 -6.392 1.00 84.62 325 THR A C 1
ATOM 2622 O O . THR A 1 325 ? -16.725 -2.078 -6.946 1.00 84.62 325 THR A O 1
ATOM 2625 N N . VAL A 1 326 ? -14.931 -1.044 -6.055 1.00 88.06 326 VAL A N 1
ATOM 2626 C CA . VAL A 1 326 ? -13.966 -2.141 -6.249 1.00 88.06 326 VAL A CA 1
ATOM 2627 C C . VAL A 1 326 ? -13.250 -2.472 -4.935 1.00 88.06 326 VAL A C 1
ATOM 2629 O O . VAL A 1 326 ? -13.174 -1.602 -4.072 1.00 88.06 326 VAL A O 1
ATOM 2632 N N . PRO A 1 327 ? -12.749 -3.702 -4.730 1.00 91.44 327 PRO A N 1
ATOM 2633 C CA . PRO A 1 327 ? -11.866 -4.006 -3.602 1.00 91.44 327 PRO A CA 1
ATOM 2634 C C . PRO A 1 327 ? -10.634 -3.088 -3.605 1.00 91.44 327 PRO A C 1
ATOM 2636 O O . PRO A 1 327 ? -10.142 -2.744 -4.680 1.00 91.44 327 PRO A O 1
ATOM 2639 N N . CYS A 1 328 ? -10.123 -2.683 -2.440 1.00 93.50 328 CYS A N 1
ATOM 2640 C CA . CYS A 1 328 ? -8.867 -1.925 -2.402 1.00 93.50 328 CYS A CA 1
ATOM 2641 C C . CYS A 1 328 ? -7.659 -2.825 -2.718 1.00 93.50 328 CYS A C 1
ATOM 2643 O O . CYS A 1 328 ? -7.784 -4.051 -2.772 1.00 93.50 328 CYS A O 1
ATOM 2645 N N . MET A 1 329 ? -6.491 -2.217 -2.921 1.00 97.19 329 MET A N 1
ATOM 2646 C CA . MET A 1 329 ? -5.270 -2.891 -3.359 1.00 97.19 329 MET A CA 1
ATOM 2647 C C . MET A 1 329 ? -4.951 -4.175 -2.582 1.00 97.19 329 MET A C 1
ATOM 2649 O O . MET A 1 329 ? -4.850 -5.237 -3.188 1.00 97.19 329 MET A O 1
ATOM 2653 N N . ALA A 1 330 ? -4.841 -4.127 -1.254 1.00 96.56 330 ALA A N 1
ATOM 2654 C CA . ALA A 1 330 ? -4.513 -5.312 -0.463 1.00 96.56 330 ALA A CA 1
ATOM 2655 C C . ALA A 1 330 ? -5.594 -6.392 -0.501 1.00 96.56 330 ALA A C 1
ATOM 2657 O O . ALA A 1 330 ? -5.258 -7.568 -0.425 1.00 96.56 330 ALA A O 1
ATOM 2658 N N . ASN A 1 331 ? -6.871 -6.033 -0.645 1.00 92.38 331 ASN A N 1
ATOM 2659 C CA . ASN A 1 331 ? -7.933 -7.019 -0.828 1.00 92.38 331 ASN A CA 1
ATOM 2660 C C . ASN A 1 331 ? -7.745 -7.773 -2.160 1.00 92.38 331 ASN A C 1
ATOM 2662 O O . ASN A 1 331 ? -7.733 -9.001 -2.176 1.00 92.38 331 ASN A O 1
ATOM 2666 N N . GLN A 1 332 ? -7.454 -7.056 -3.252 1.00 93.94 332 GLN A N 1
ATOM 2667 C CA . GLN A 1 332 ? -7.141 -7.678 -4.548 1.00 93.94 332 GLN A CA 1
ATOM 2668 C C . GLN A 1 332 ? -5.859 -8.529 -4.494 1.00 93.94 332 GLN A C 1
ATOM 2670 O O . GLN A 1 332 ? -5.832 -9.649 -4.999 1.00 93.94 332 GLN A O 1
ATOM 2675 N N . LEU A 1 333 ? -4.801 -8.039 -3.839 1.00 92.75 333 LEU A N 1
ATOM 2676 C CA . LEU A 1 333 ? -3.555 -8.793 -3.664 1.00 92.75 333 LEU A CA 1
ATOM 2677 C C . LEU A 1 333 ? -3.753 -10.031 -2.777 1.00 92.75 333 LEU A C 1
ATOM 2679 O O . LEU A 1 333 ? -3.134 -11.061 -3.026 1.00 92.75 333 LEU A O 1
ATOM 2683 N N . ASN A 1 334 ? -4.630 -9.971 -1.773 1.00 88.94 334 ASN A N 1
ATOM 2684 C CA . ASN A 1 334 ? -4.953 -11.112 -0.919 1.00 88.94 334 ASN A CA 1
ATOM 2685 C C . ASN A 1 334 ? -5.637 -12.237 -1.713 1.00 88.94 334 ASN A C 1
ATOM 2687 O O . ASN A 1 334 ? -5.361 -13.410 -1.468 1.00 88.94 334 ASN A O 1
ATOM 2691 N N . GLU A 1 335 ? -6.486 -11.902 -2.691 1.00 82.62 335 GLU A N 1
ATOM 2692 C CA . GLU A 1 335 ? -7.080 -12.899 -3.593 1.00 82.62 335 GLU A CA 1
ATOM 2693 C C . GLU A 1 335 ? -6.016 -13.643 -4.419 1.00 82.62 335 GLU A C 1
ATOM 2695 O O . GLU A 1 335 ? -6.182 -14.832 -4.695 1.00 82.62 335 GLU A O 1
ATOM 2700 N N . GLN A 1 336 ? -4.919 -12.968 -4.781 1.00 85.56 336 GLN A N 1
ATOM 2701 C CA . GLN A 1 336 ? -3.847 -13.531 -5.605 1.00 85.56 336 GLN A CA 1
ATOM 2702 C C . GLN A 1 336 ? -2.766 -14.260 -4.794 1.00 85.56 336 GLN A C 1
ATOM 2704 O O . GLN A 1 336 ? -2.379 -15.373 -5.145 1.00 85.56 336 GLN A O 1
ATOM 2709 N N . TYR A 1 337 ? -2.272 -13.647 -3.718 1.00 84.19 337 TYR A N 1
ATOM 2710 C CA . TYR A 1 337 ? -1.102 -14.117 -2.967 1.00 84.19 337 TYR A CA 1
ATOM 2711 C C . TYR A 1 337 ? -1.464 -14.799 -1.636 1.00 84.19 337 TYR A C 1
ATOM 2713 O O . TYR A 1 337 ? -0.630 -15.484 -1.037 1.00 84.19 337 TYR A O 1
ATOM 2721 N N . GLY A 1 338 ? -2.711 -14.665 -1.169 1.00 84.69 338 GLY A N 1
ATOM 2722 C CA . GLY A 1 338 ? -3.229 -15.324 0.030 1.00 84.69 338 GLY A CA 1
ATOM 2723 C C . GLY A 1 338 ? -2.318 -15.159 1.247 1.00 84.69 338 GLY A C 1
ATOM 2724 O O . GLY A 1 338 ? -1.968 -14.053 1.640 1.00 84.69 338 GLY A O 1
ATOM 2725 N N . ASN A 1 339 ? -1.886 -16.281 1.826 1.00 87.12 339 ASN A N 1
ATOM 2726 C CA . ASN A 1 339 ? -1.072 -16.301 3.049 1.00 87.12 339 ASN A CA 1
ATOM 2727 C C . ASN A 1 339 ? 0.319 -15.651 2.911 1.00 87.12 339 ASN A C 1
ATOM 2729 O O . ASN A 1 339 ? 1.000 -15.505 3.925 1.00 87.12 339 ASN A O 1
ATOM 2733 N N . ALA A 1 340 ? 0.773 -15.334 1.694 1.00 89.44 340 ALA A N 1
ATOM 2734 C CA . ALA A 1 340 ? 2.023 -14.606 1.491 1.00 89.44 340 ALA A CA 1
ATOM 2735 C C . ALA A 1 340 ? 1.874 -13.096 1.744 1.00 89.44 340 ALA A C 1
ATOM 2737 O O . ALA A 1 340 ? 2.885 -12.423 1.928 1.00 89.44 340 ALA A O 1
ATOM 2738 N N . LEU A 1 341 ? 0.643 -12.569 1.770 1.00 94.81 341 LEU A N 1
ATOM 2739 C CA . LEU A 1 341 ? 0.364 -11.168 2.059 1.00 94.81 341 LEU A CA 1
ATOM 2740 C C . LEU A 1 341 ? 0.121 -10.949 3.555 1.00 94.81 341 LEU A C 1
ATOM 2742 O O . LEU A 1 341 ? -0.792 -11.517 4.154 1.00 94.81 341 LEU A O 1
ATOM 2746 N N . HIS A 1 342 ? 0.901 -10.044 4.132 1.00 95.94 342 HIS A N 1
ATOM 2747 C CA . HIS A 1 342 ? 0.799 -9.596 5.513 1.00 95.94 342 HIS A CA 1
ATOM 2748 C C . HIS A 1 342 ? 0.547 -8.096 5.515 1.00 95.94 342 HIS A C 1
ATOM 2750 O O . HIS A 1 342 ? 1.241 -7.347 4.832 1.00 95.94 342 HIS A O 1
ATOM 2756 N N . THR A 1 343 ? -0.428 -7.642 6.294 1.00 96.06 343 THR A N 1
ATOM 2757 C CA . THR A 1 343 ? -0.809 -6.226 6.343 1.00 96.06 343 THR A CA 1
ATOM 2758 C C . THR A 1 343 ? -0.801 -5.726 7.776 1.00 96.06 343 THR A C 1
ATOM 2760 O O . THR A 1 343 ? -1.298 -6.422 8.665 1.00 96.06 343 THR A O 1
ATOM 2763 N N . LYS A 1 344 ? -0.301 -4.513 8.013 1.00 94.69 344 LYS A N 1
ATOM 2764 C CA . LYS A 1 344 ? -0.356 -3.870 9.329 1.00 94.69 344 LYS A CA 1
ATOM 2765 C C . LYS A 1 344 ? -0.617 -2.374 9.212 1.00 94.69 344 LYS A C 1
ATOM 2767 O O . LYS A 1 344 ? 0.145 -1.658 8.578 1.00 94.69 344 LYS A O 1
ATOM 2772 N N . ASP A 1 345 ? -1.663 -1.900 9.873 1.00 93.31 345 ASP A N 1
ATOM 2773 C CA . ASP A 1 345 ? -2.015 -0.481 9.958 1.00 93.31 345 ASP A CA 1
ATOM 2774 C C . ASP A 1 345 ? -1.187 0.199 11.066 1.00 93.31 345 ASP A C 1
ATOM 2776 O O . ASP A 1 345 ? -1.393 -0.064 12.252 1.00 93.31 345 ASP A O 1
ATOM 2780 N N . LEU A 1 346 ? -0.214 1.040 10.697 1.00 92.94 346 LEU A N 1
ATOM 2781 C CA . LEU A 1 346 ? 0.682 1.721 11.644 1.00 92.94 346 LEU A CA 1
ATOM 2782 C C . LEU A 1 346 ? 0.024 2.909 12.355 1.00 92.94 346 LEU A C 1
ATOM 2784 O O . LEU A 1 346 ? 0.595 3.424 13.327 1.00 92.94 346 LEU A O 1
ATOM 2788 N N . THR A 1 347 ? -1.166 3.322 11.906 1.00 88.06 347 THR A N 1
ATOM 2789 C CA . THR A 1 347 ? -1.978 4.338 12.590 1.00 88.06 347 THR A CA 1
ATOM 2790 C C . THR A 1 347 ? -2.637 3.780 13.854 1.00 88.06 347 THR A C 1
ATOM 2792 O O . THR A 1 347 ? -3.030 4.539 14.742 1.00 88.06 347 THR A O 1
ATOM 2795 N N . LEU A 1 348 ? -2.714 2.450 13.974 1.00 87.94 348 LEU A N 1
ATOM 2796 C CA . LEU A 1 348 ? -3.271 1.770 15.134 1.00 87.94 348 LEU A CA 1
ATOM 2797 C C . LEU A 1 348 ? -2.208 1.507 16.205 1.00 87.94 348 LEU A C 1
ATOM 2799 O O . LEU A 1 348 ? -1.022 1.288 15.947 1.00 87.94 348 LEU A O 1
ATOM 2803 N N . VAL A 1 349 ? -2.655 1.519 17.456 1.00 84.81 349 VAL A N 1
ATOM 2804 C CA . VAL A 1 349 ? -1.838 1.209 18.622 1.00 84.81 349 VAL A CA 1
ATOM 2805 C C . VAL A 1 349 ? -1.831 -0.302 18.852 1.00 84.81 349 VAL A C 1
ATOM 2807 O O . VAL A 1 349 ? -2.869 -0.911 19.130 1.00 84.81 349 VAL A O 1
ATOM 2810 N N . ASP A 1 350 ? -0.634 -0.892 18.826 1.00 77.50 350 ASP A N 1
ATOM 2811 C CA . ASP A 1 350 ? -0.389 -2.295 19.170 1.00 77.50 350 ASP A CA 1
ATOM 2812 C C . ASP A 1 350 ? -0.468 -2.516 20.691 1.00 77.50 350 ASP A C 1
ATOM 2814 O O . ASP A 1 350 ? 0.533 -2.632 21.401 1.00 77.50 350 ASP A O 1
ATOM 2818 N N . GLY A 1 351 ? -1.693 -2.574 21.206 1.00 84.62 351 GLY A N 1
ATOM 2819 C CA . GLY A 1 351 ? -1.967 -2.902 22.602 1.00 84.62 351 GLY A CA 1
ATOM 2820 C C . GLY A 1 351 ? -2.027 -1.703 23.550 1.00 84.62 351 GLY A C 1
ATOM 2821 O O . GLY A 1 351 ? -1.874 -0.544 23.181 1.00 84.62 351 GLY A O 1
ATOM 2822 N N . ALA A 1 352 ? -2.331 -1.983 24.814 1.00 90.94 352 ALA A N 1
ATOM 2823 C CA . ALA A 1 352 ? -2.576 -0.938 25.799 1.00 90.94 352 ALA A CA 1
ATOM 2824 C C . ALA A 1 352 ? -1.266 -0.304 26.291 1.00 90.94 352 ALA A C 1
ATOM 2826 O O . ALA A 1 352 ? -0.352 -1.011 26.715 1.00 90.94 352 ALA A O 1
ATOM 2827 N N . TYR A 1 353 ? -1.209 1.028 26.352 1.00 90.44 353 TYR A N 1
ATOM 2828 C CA . TYR A 1 353 ? -0.084 1.752 26.955 1.00 90.44 353 TYR A CA 1
ATOM 2829 C C . TYR A 1 353 ? 0.025 1.509 28.462 1.00 90.44 353 TYR A C 1
ATOM 2831 O O . TYR A 1 353 ? 1.117 1.532 29.031 1.00 90.44 353 TYR A O 1
ATOM 2839 N N . ARG A 1 354 ? -1.116 1.318 29.128 1.00 96.00 354 ARG A N 1
ATOM 2840 C CA . ARG A 1 354 ? -1.197 0.932 30.540 1.00 96.00 354 ARG A CA 1
ATOM 2841 C C . ARG A 1 354 ? -2.520 0.237 30.829 1.00 96.00 354 ARG A C 1
ATOM 2843 O O . ARG A 1 354 ? -3.448 0.278 30.025 1.00 96.00 354 ARG A O 1
ATOM 2850 N N . VAL A 1 355 ? -2.606 -0.360 32.010 1.00 97.25 355 VAL A N 1
ATOM 2851 C CA . VAL A 1 355 ? -3.828 -0.977 32.523 1.00 97.25 355 VAL A CA 1
ATOM 2852 C C . VAL A 1 355 ? -4.241 -0.246 33.794 1.00 97.25 355 VAL A C 1
ATOM 2854 O O . VAL A 1 355 ? -3.479 -0.196 34.758 1.00 97.25 355 VAL A O 1
ATOM 2857 N N . ASP A 1 356 ? -5.449 0.303 33.774 1.00 98.06 356 ASP A N 1
ATOM 2858 C CA . ASP A 1 356 ? -6.080 1.011 34.880 1.00 98.06 356 ASP A CA 1
ATOM 2859 C C . ASP A 1 356 ? -7.165 0.128 35.535 1.00 98.06 356 ASP A C 1
ATOM 2861 O O . ASP A 1 356 ? -7.589 -0.897 34.990 1.00 98.06 356 ASP A O 1
ATOM 2865 N N . THR A 1 357 ? -7.642 0.542 36.711 1.00 97.88 357 THR A N 1
ATOM 2866 C CA . THR A 1 357 ? -8.831 -0.034 37.358 1.00 97.88 357 THR A CA 1
ATOM 2867 C C . THR A 1 357 ? -9.928 1.021 37.390 1.00 97.88 357 THR A C 1
ATOM 2869 O O . THR A 1 357 ? -9.755 2.073 38.005 1.00 97.88 357 THR A O 1
ATOM 2872 N N . LEU A 1 358 ? -11.068 0.737 36.758 1.00 96.88 358 LEU A N 1
ATOM 2873 C CA . LEU A 1 358 ? -12.231 1.625 36.748 1.00 96.88 358 LEU A CA 1
ATOM 2874 C C . LEU A 1 358 ? -13.377 1.014 37.550 1.00 96.88 358 LEU A C 1
ATOM 2876 O O . LEU A 1 358 ? -13.685 -0.167 37.411 1.00 96.88 358 LEU A O 1
ATOM 2880 N N . GLN A 1 359 ? -14.034 1.825 38.378 1.00 95.44 359 GLN A N 1
ATOM 2881 C CA . GLN A 1 359 ? -15.211 1.400 39.129 1.00 95.44 359 GLN A CA 1
ATOM 2882 C C . GLN A 1 359 ? -16.486 1.898 38.444 1.00 95.44 359 GLN A C 1
ATOM 2884 O O . GLN A 1 359 ? -16.676 3.101 38.272 1.00 95.44 359 GLN A O 1
ATOM 2889 N N . ILE A 1 360 ? -17.369 0.971 38.068 1.00 94.00 360 ILE A N 1
ATOM 2890 C CA . ILE A 1 360 ? -18.628 1.250 37.366 1.00 94.00 360 ILE A CA 1
ATOM 2891 C C . ILE A 1 360 ? -19.742 0.446 38.045 1.00 94.00 360 ILE A C 1
ATOM 2893 O O . ILE A 1 360 ? -19.618 -0.7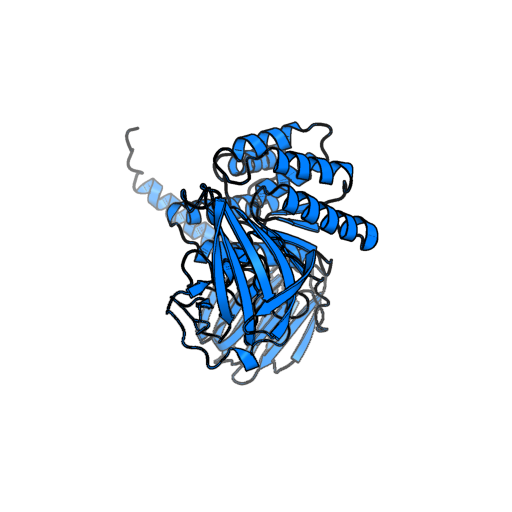64 38.230 1.00 94.00 360 ILE A O 1
ATOM 2897 N N . LYS A 1 361 ? -20.825 1.114 38.468 1.00 88.69 361 LYS A N 1
ATOM 2898 C CA . LYS A 1 361 ? -21.913 0.519 39.280 1.00 88.69 361 LYS A CA 1
ATOM 2899 C C . LYS A 1 361 ? -21.406 -0.278 40.499 1.00 88.69 361 LYS A C 1
ATOM 2901 O O . LYS A 1 361 ? -21.913 -1.347 40.826 1.00 88.69 361 LYS A O 1
ATOM 2906 N N . GLY A 1 362 ? -20.354 0.219 41.153 1.00 90.06 362 GLY A N 1
ATOM 2907 C CA . GLY A 1 362 ? -19.744 -0.422 42.323 1.00 90.06 362 GLY A CA 1
ATOM 2908 C C . GLY A 1 362 ? -18.883 -1.658 42.029 1.00 90.06 362 GLY A C 1
ATOM 2909 O O . GLY A 1 362 ? -18.223 -2.140 42.948 1.00 90.06 362 GLY A O 1
ATOM 2910 N N . LYS A 1 363 ? -18.827 -2.139 40.779 1.00 95.06 363 LYS A N 1
ATOM 2911 C CA . LYS A 1 363 ? -17.935 -3.220 40.336 1.00 95.06 363 LYS A CA 1
ATOM 2912 C C . LYS A 1 363 ? -16.645 -2.635 39.763 1.00 95.06 363 LYS A C 1
ATOM 2914 O O . LYS A 1 363 ? -16.678 -1.638 39.046 1.00 95.06 363 LYS A O 1
ATOM 2919 N N . GLU A 1 364 ? -15.516 -3.247 40.099 1.00 97.56 364 GLU A N 1
ATOM 2920 C CA . GLU A 1 364 ? -14.212 -2.903 39.531 1.00 97.56 364 GLU A CA 1
ATOM 2921 C C . GLU A 1 364 ? -13.986 -3.656 38.219 1.00 97.56 364 GLU A C 1
ATOM 2923 O O . GLU A 1 364 ? -14.285 -4.848 38.112 1.00 97.56 364 GLU A O 1
ATOM 2928 N N . TYR A 1 365 ? -13.437 -2.951 37.237 1.00 98.00 365 TYR A N 1
ATOM 2929 C CA . TYR A 1 365 ? -13.091 -3.467 35.923 1.00 98.00 365 TYR A CA 1
ATOM 2930 C C . TYR A 1 365 ? -11.629 -3.175 35.623 1.00 98.00 365 TYR A C 1
ATOM 2932 O O . TYR A 1 365 ? -11.142 -2.066 35.855 1.00 98.00 365 TYR A O 1
ATOM 2940 N N . THR A 1 366 ? -10.950 -4.167 35.057 1.00 98.38 366 THR A N 1
ATOM 2941 C CA . THR A 1 366 ? -9.667 -3.967 34.386 1.00 98.38 366 THR A CA 1
ATOM 2942 C C . THR A 1 366 ? -9.908 -3.171 33.108 1.00 98.38 366 THR A C 1
ATOM 2944 O O . THR A 1 366 ? -10.752 -3.553 32.296 1.00 98.38 366 THR A O 1
ATOM 2947 N N . ALA A 1 367 ? -9.189 -2.063 32.947 1.00 98.19 367 ALA A N 1
ATOM 2948 C CA . ALA A 1 367 ? -9.379 -1.119 31.858 1.00 98.19 367 ALA A CA 1
ATOM 2949 C C . ALA A 1 367 ? -8.059 -0.866 31.118 1.00 98.19 367 ALA A C 1
ATOM 2951 O O . ALA A 1 367 ? -7.169 -0.177 31.610 1.00 98.19 367 ALA A O 1
ATOM 2952 N N . SER A 1 368 ? -7.941 -1.427 29.924 1.00 98.06 368 SER A N 1
ATOM 2953 C CA . SER A 1 368 ? -6.798 -1.259 29.029 1.00 98.06 368 SER A CA 1
ATOM 2954 C C . SER A 1 368 ? -6.840 0.125 28.377 1.00 98.06 368 SER A C 1
ATOM 2956 O O . SER A 1 368 ? -7.792 0.418 27.659 1.00 98.06 368 SER A O 1
ATOM 2958 N N . TYR A 1 369 ? -5.847 0.980 28.631 1.00 97.56 369 TYR A N 1
ATOM 2959 C CA . TYR A 1 369 ? -5.773 2.352 28.113 1.00 97.56 369 TYR A CA 1
ATOM 2960 C C . TYR A 1 369 ? -4.976 2.426 26.809 1.00 97.56 369 TYR A C 1
ATOM 2962 O O . TYR A 1 369 ? -3.840 1.955 26.753 1.00 97.56 369 TYR A O 1
ATOM 2970 N N . PHE A 1 370 ? -5.532 3.088 25.796 1.00 95.56 370 PHE A N 1
ATOM 2971 C CA . PHE A 1 370 ? -4.971 3.148 24.439 1.00 95.56 370 PHE A CA 1
ATOM 2972 C C . PHE A 1 370 ? -4.644 4.567 23.964 1.00 95.56 370 PHE A C 1
ATOM 2974 O O . PHE A 1 370 ? -4.437 4.806 22.780 1.00 95.56 370 PHE A O 1
ATOM 2981 N N . GLY A 1 371 ? -4.555 5.518 24.891 1.00 92.56 371 GLY A N 1
ATOM 2982 C CA . GLY A 1 371 ? -4.041 6.845 24.580 1.00 92.56 371 GLY A CA 1
ATOM 2983 C C . GLY A 1 371 ? -5.115 7.857 24.216 1.00 92.56 371 GLY A C 1
ATOM 2984 O O . GLY A 1 371 ? -6.308 7.676 24.478 1.00 92.56 371 GLY A O 1
ATOM 2985 N N . LYS A 1 372 ? -4.628 8.961 23.650 1.00 91.44 372 LYS A N 1
ATOM 2986 C CA . LYS A 1 372 ? -5.375 10.180 23.356 1.00 91.44 372 LYS A CA 1
ATOM 2987 C C . LYS A 1 372 ? -5.413 10.438 21.851 1.00 91.44 372 LYS A C 1
ATOM 2989 O O . LYS A 1 372 ? -4.419 10.212 21.170 1.00 91.44 372 LYS A O 1
ATOM 2994 N N . MET A 1 373 ? -6.518 10.987 21.363 1.00 90.00 373 MET A N 1
ATOM 2995 C CA . MET A 1 373 ? -6.659 11.509 20.003 1.00 90.00 373 MET A CA 1
ATOM 2996 C C . MET A 1 373 ? -7.013 12.990 20.054 1.00 90.00 373 MET A C 1
ATOM 2998 O O . MET A 1 373 ? -7.969 13.362 20.738 1.00 90.00 373 MET A O 1
ATOM 3002 N N . ASP A 1 374 ? -6.258 13.819 19.334 1.00 89.06 374 ASP A N 1
ATOM 3003 C CA . ASP A 1 374 ? -6.544 15.249 19.186 1.00 89.06 374 ASP A CA 1
ATOM 3004 C C . ASP A 1 374 ? -7.862 15.451 18.423 1.00 89.06 374 ASP A C 1
ATOM 3006 O O . ASP A 1 374 ? -8.134 14.792 17.421 1.00 89.06 374 ASP A O 1
ATOM 3010 N N . LEU A 1 375 ? -8.701 16.351 18.929 1.00 92.25 375 LEU A N 1
ATOM 3011 C CA . LEU A 1 375 ? -9.982 16.721 18.332 1.00 92.25 375 LEU A CA 1
ATOM 3012 C C . LEU A 1 375 ? -10.027 18.191 17.916 1.00 92.25 375 LEU A C 1
ATOM 3014 O O . LEU A 1 375 ? -10.991 18.597 17.268 1.00 92.25 375 LEU A O 1
ATOM 3018 N N . SER A 1 376 ? -9.008 18.983 18.250 1.00 87.69 376 SER A N 1
ATOM 3019 C CA . SER A 1 376 ? -9.015 20.441 18.108 1.00 87.69 376 SER A CA 1
ATOM 3020 C C . SER A 1 376 ? -9.190 20.919 16.663 1.00 87.69 376 SER A C 1
ATOM 3022 O O . SER A 1 376 ? -9.805 21.961 16.428 1.00 87.69 376 SER A O 1
ATOM 3024 N N . ALA A 1 377 ? -8.720 20.136 15.687 1.00 82.94 377 ALA A N 1
ATOM 3025 C CA . ALA A 1 377 ? -8.886 20.422 14.263 1.00 82.94 377 ALA A CA 1
ATOM 3026 C C . ALA A 1 377 ? -10.308 20.144 13.736 1.00 82.94 377 ALA A C 1
ATOM 3028 O O . ALA A 1 377 ? -10.711 20.721 12.726 1.00 82.94 377 ALA A O 1
ATOM 3029 N N . ILE A 1 378 ? -11.068 19.269 14.403 1.00 85.75 378 ILE A N 1
ATOM 3030 C CA . ILE A 1 378 ? -12.368 18.767 13.926 1.00 85.75 378 ILE A CA 1
ATOM 3031 C C . ILE A 1 378 ? -13.517 19.396 14.721 1.00 85.75 378 ILE A C 1
ATOM 3033 O O . ILE A 1 378 ? -14.528 19.809 14.151 1.00 85.75 378 ILE A O 1
ATOM 3037 N N . PHE A 1 379 ? -13.357 19.499 16.040 1.00 89.44 379 PHE A N 1
ATOM 3038 C CA . PHE A 1 379 ? -14.368 19.999 16.957 1.00 89.44 379 PHE A CA 1
ATOM 3039 C C . PHE A 1 379 ? -13.790 21.125 17.826 1.00 89.44 379 PHE A C 1
ATOM 3041 O O . PHE A 1 379 ? -13.086 20.846 18.794 1.00 89.44 379 PHE A O 1
ATOM 3048 N N . PRO A 1 380 ? -14.125 22.401 17.558 1.00 89.44 380 PRO A N 1
ATOM 3049 C CA . PRO A 1 380 ? -13.497 23.546 18.229 1.00 89.44 380 PRO A CA 1
ATOM 3050 C C . PRO A 1 380 ? -13.769 23.616 19.741 1.00 89.44 380 PRO A C 1
ATOM 3052 O O . PRO A 1 380 ? -13.029 24.273 20.470 1.00 89.44 380 PRO A O 1
ATOM 3055 N N . ASP A 1 381 ? -14.815 22.940 20.223 1.00 94.38 381 ASP A N 1
ATOM 3056 C CA . ASP A 1 381 ? -15.153 22.869 21.649 1.00 94.38 381 ASP A CA 1
ATOM 3057 C C . ASP A 1 381 ? -14.388 21.759 22.397 1.00 94.38 381 ASP A C 1
ATOM 3059 O O . ASP A 1 381 ? -14.448 21.691 23.628 1.00 94.38 381 ASP A O 1
ATOM 3063 N N . TYR A 1 382 ? -13.653 20.900 21.683 1.00 94.44 382 TYR A N 1
ATOM 3064 C CA . TYR A 1 382 ? -12.942 19.749 22.237 1.00 94.44 382 TYR A CA 1
ATOM 3065 C C . TYR A 1 382 ? -11.433 19.866 22.026 1.00 94.44 382 TYR A C 1
ATOM 3067 O O . TYR A 1 382 ? -10.967 20.331 20.992 1.00 94.44 382 TYR A O 1
ATOM 3075 N N . GLN A 1 383 ? -10.662 19.435 23.025 1.00 93.31 383 GLN A N 1
ATOM 3076 C CA . GLN A 1 383 ? -9.209 19.329 22.906 1.00 93.31 383 GLN A CA 1
ATOM 3077 C C . GLN A 1 383 ? -8.825 17.948 22.387 1.00 93.31 383 GLN A C 1
ATOM 3079 O O . GLN A 1 383 ? -8.169 17.827 21.366 1.00 93.31 383 GLN A O 1
ATOM 3084 N N . TYR A 1 384 ? -9.242 16.899 23.091 1.00 94.12 384 TYR A N 1
ATOM 3085 C CA . TYR A 1 384 ? -8.905 15.521 22.760 1.00 94.12 384 TYR A CA 1
ATOM 3086 C C . TYR A 1 384 ? -9.918 14.562 23.381 1.00 94.12 384 TYR A C 1
ATOM 3088 O O . TYR A 1 384 ? -10.699 14.943 24.261 1.00 94.12 384 TYR A O 1
ATOM 3096 N N . ARG A 1 385 ? -9.876 13.306 22.943 1.00 96.38 385 ARG A N 1
ATOM 3097 C CA . ARG A 1 385 ? -10.547 12.188 23.610 1.00 96.38 385 ARG A CA 1
ATOM 3098 C C . ARG A 1 385 ? -9.574 11.078 23.961 1.00 96.38 385 ARG A C 1
ATOM 3100 O O . ARG A 1 385 ? -8.554 10.922 23.298 1.00 96.38 385 ARG A O 1
ATOM 3107 N N . GLU A 1 386 ? -9.911 10.307 24.978 1.00 97.38 386 GLU A N 1
ATOM 3108 C CA . GLU A 1 386 ? -9.121 9.196 25.493 1.00 97.38 386 GLU A CA 1
ATOM 3109 C C . GLU A 1 386 ? -9.934 7.905 25.528 1.00 97.38 386 GLU A C 1
ATOM 3111 O O . GLU A 1 386 ? -11.155 7.942 25.690 1.00 97.38 386 GLU A O 1
ATOM 3116 N N . PHE A 1 387 ? -9.248 6.768 25.396 1.00 98.00 387 PHE A N 1
ATOM 3117 C CA . PHE A 1 387 ? -9.893 5.469 25.223 1.00 98.00 387 PHE A CA 1
ATOM 3118 C C . PHE A 1 387 ? -9.424 4.431 26.236 1.00 98.00 387 PHE A C 1
ATOM 3120 O O . PHE A 1 387 ? -8.229 4.144 26.356 1.00 98.00 387 PHE A O 1
ATOM 3127 N N . TRP A 1 388 ? -10.397 3.784 26.877 1.00 98.38 388 TRP A N 1
ATOM 3128 C CA . TRP A 1 388 ? -10.202 2.571 27.658 1.00 98.38 388 TRP A CA 1
ATOM 3129 C C . TRP A 1 388 ? -11.095 1.455 27.136 1.00 98.38 388 TRP A C 1
ATOM 3131 O O . TRP A 1 388 ? -12.292 1.663 26.945 1.00 98.38 388 TRP A O 1
ATOM 3141 N N . ARG A 1 389 ? -10.551 0.246 27.000 1.00 98.19 389 ARG A N 1
ATOM 3142 C CA . ARG A 1 389 ? -11.334 -0.979 26.809 1.00 98.19 389 ARG A CA 1
ATOM 3143 C C . ARG A 1 389 ? -11.519 -1.682 28.148 1.00 98.19 389 ARG A C 1
ATOM 3145 O O . ARG A 1 389 ? -10.543 -1.981 28.833 1.00 98.19 389 ARG A O 1
ATOM 3152 N N . LEU A 1 390 ? -12.764 -1.961 28.517 1.00 98.06 390 LEU A N 1
ATOM 3153 C CA . LEU A 1 390 ? -13.098 -2.725 29.714 1.00 98.06 390 LEU A CA 1
ATOM 3154 C C . LEU A 1 390 ? -13.017 -4.223 29.421 1.00 98.06 390 LEU A C 1
ATOM 3156 O O . LEU A 1 390 ? -13.787 -4.765 28.624 1.00 98.06 390 LEU A O 1
ATOM 3160 N N . GLU A 1 391 ? -12.107 -4.904 30.105 1.00 97.31 391 GLU A N 1
ATOM 3161 C CA . GLU A 1 391 ? -11.859 -6.323 29.885 1.00 97.31 391 GLU A CA 1
ATOM 3162 C C . GLU A 1 391 ? -12.962 -7.180 30.523 1.00 97.31 391 GLU A C 1
ATOM 3164 O O . GLU A 1 391 ? -13.331 -6.994 31.684 1.00 97.31 391 GLU A O 1
ATOM 3169 N N . ASN A 1 392 ? -13.485 -8.151 29.764 1.00 95.94 392 ASN A N 1
ATOM 3170 C CA . ASN A 1 392 ? -14.551 -9.075 30.187 1.00 95.94 392 ASN A CA 1
ATOM 3171 C C . ASN A 1 392 ? -15.867 -8.404 30.639 1.00 95.94 392 ASN A C 1
ATOM 3173 O O . ASN A 1 392 ? -16.635 -8.995 31.398 1.00 95.94 392 ASN A O 1
ATOM 3177 N N . ALA A 1 393 ? -16.149 -7.188 30.168 1.00 96.81 393 ALA A N 1
ATOM 3178 C CA . ALA A 1 393 ? -17.269 -6.377 30.651 1.00 96.81 393 ALA A CA 1
ATOM 3179 C C . ALA A 1 393 ? -18.579 -6.532 29.854 1.00 96.81 393 ALA A C 1
ATOM 3181 O O . ALA A 1 393 ? -19.646 -6.140 30.320 1.00 96.81 393 ALA A O 1
ATOM 3182 N N . TYR A 1 394 ? -18.542 -7.111 28.651 1.00 97.38 394 TYR A N 1
ATOM 3183 C CA . TYR A 1 394 ? -19.692 -7.100 27.736 1.00 97.38 394 TYR A CA 1
ATOM 3184 C C . TYR A 1 394 ? -20.962 -7.730 28.301 1.00 97.38 394 TYR A C 1
ATOM 3186 O O . TYR A 1 394 ? -22.047 -7.172 28.160 1.00 97.38 394 TYR A O 1
ATOM 3194 N N . ASN A 1 395 ? -20.842 -8.857 29.003 1.00 97.19 395 ASN A N 1
ATOM 3195 C CA . ASN A 1 395 ? -22.005 -9.512 29.599 1.00 97.19 395 ASN A CA 1
ATOM 3196 C C . ASN A 1 395 ? -22.683 -8.681 30.692 1.00 97.19 395 ASN A C 1
ATOM 3198 O O . ASN A 1 395 ? -23.873 -8.883 30.917 1.00 97.19 395 ASN A O 1
ATOM 3202 N N . ASP A 1 396 ? -21.961 -7.766 31.341 1.00 96.38 396 ASP A N 1
ATOM 3203 C CA . ASP A 1 396 ? -22.530 -6.883 32.359 1.00 96.38 396 ASP A CA 1
ATOM 3204 C C . ASP A 1 396 ? -23.323 -5.725 31.732 1.00 96.38 396 ASP A C 1
ATOM 3206 O O . ASP A 1 396 ? -24.233 -5.188 32.362 1.00 96.38 396 ASP A O 1
ATOM 3210 N N . PHE A 1 397 ? -22.992 -5.347 30.491 1.00 96.44 397 PHE A N 1
ATOM 3211 C CA . PHE A 1 397 ? -23.517 -4.141 29.848 1.00 96.44 397 PHE A CA 1
ATOM 3212 C C . PHE A 1 397 ? -24.378 -4.387 28.607 1.00 96.44 397 PHE A C 1
ATOM 3214 O O . PHE A 1 397 ? -25.055 -3.457 28.182 1.00 96.44 397 PHE A O 1
ATOM 3221 N N . LYS A 1 398 ? -24.412 -5.595 28.030 1.00 96.19 398 LYS A N 1
ATOM 3222 C CA . LYS A 1 398 ? -25.157 -5.909 26.789 1.00 96.19 398 LYS A CA 1
ATOM 3223 C C . LYS A 1 398 ? -26.659 -5.599 26.840 1.00 96.19 398 LYS A C 1
ATOM 3225 O O . LYS A 1 398 ? -27.248 -5.298 25.810 1.00 96.19 398 LYS A O 1
ATOM 3230 N N . ASP A 1 399 ? -27.261 -5.642 28.029 1.00 95.69 399 ASP A N 1
ATOM 3231 C CA . ASP A 1 399 ? -28.694 -5.390 28.230 1.00 95.69 399 ASP A CA 1
ATOM 3232 C C . ASP A 1 399 ? -28.992 -3.924 28.610 1.00 95.69 399 ASP A C 1
ATOM 3234 O O . ASP A 1 399 ? -30.151 -3.554 28.792 1.00 95.69 399 ASP A O 1
ATOM 3238 N N . CYS A 1 400 ? -27.965 -3.068 28.732 1.00 95.94 400 CYS A N 1
ATOM 3239 C CA . CYS A 1 400 ? -28.172 -1.642 28.996 1.00 95.94 400 CYS A CA 1
ATOM 3240 C C . CYS A 1 400 ? -28.855 -0.961 27.793 1.00 95.94 400 CYS A C 1
ATOM 3242 O O . CYS A 1 400 ? -28.547 -1.304 26.644 1.00 95.94 400 CYS A O 1
ATOM 3244 N N . PRO A 1 401 ? -29.750 0.014 28.020 1.00 96.19 401 PRO A N 1
ATOM 3245 C CA . PRO A 1 401 ? -30.389 0.744 26.932 1.00 96.19 401 PRO A CA 1
ATOM 3246 C C . PRO A 1 401 ? -29.355 1.577 26.166 1.00 96.19 401 PRO A C 1
ATOM 3248 O O . PRO A 1 401 ? -28.529 2.259 26.778 1.00 96.19 401 PRO A O 1
ATOM 3251 N N . THR A 1 402 ? -29.399 1.523 24.834 1.00 96.00 402 THR A N 1
ATOM 3252 C CA . THR A 1 402 ? -28.554 2.365 23.979 1.00 96.00 402 THR A CA 1
ATOM 3253 C C . THR A 1 402 ? -29.156 3.755 23.793 1.00 96.00 402 THR A C 1
ATOM 3255 O O . THR A 1 402 ? -30.366 3.946 23.944 1.00 96.00 402 THR A O 1
ATOM 3258 N N . THR A 1 403 ? -28.314 4.744 23.494 1.00 95.25 403 THR A N 1
ATOM 3259 C CA . THR A 1 403 ? -28.737 6.144 23.301 1.00 95.25 403 THR A CA 1
ATOM 3260 C C . THR A 1 403 ? -28.952 6.504 21.827 1.00 95.25 403 THR A C 1
ATOM 3262 O O . THR A 1 403 ? -29.553 7.536 21.528 1.00 95.25 403 THR A O 1
ATOM 3265 N N . GLY A 1 404 ? -28.475 5.662 20.903 1.00 93.56 404 GLY A N 1
ATOM 3266 C CA . GLY A 1 404 ? -28.414 5.940 19.467 1.00 93.56 404 GLY A CA 1
ATOM 3267 C C . GLY A 1 404 ? -27.212 6.794 19.037 1.00 93.56 404 GLY A C 1
ATOM 3268 O O . GLY A 1 404 ? -27.045 7.034 17.841 1.00 93.56 404 GLY A O 1
ATOM 3269 N N . ASN A 1 405 ? -26.373 7.245 19.974 1.00 94.75 405 ASN A N 1
ATOM 3270 C CA . ASN A 1 405 ? -25.082 7.858 19.672 1.00 94.75 405 ASN A CA 1
ATOM 3271 C C . ASN A 1 405 ? -24.087 6.757 19.277 1.00 94.75 405 ASN A C 1
ATOM 3273 O O . ASN A 1 405 ? -23.874 5.808 20.031 1.00 94.75 405 ASN A O 1
ATOM 3277 N N . VAL A 1 406 ? -23.506 6.861 18.084 1.00 96.38 406 VAL A N 1
ATOM 3278 C CA . VAL A 1 406 ? -22.638 5.829 17.504 1.00 96.38 406 VAL A CA 1
ATOM 3279 C C . VAL A 1 406 ? -21.255 6.387 17.206 1.00 96.38 406 VAL A C 1
ATOM 3281 O O . VAL A 1 406 ? -21.129 7.521 16.747 1.00 96.38 406 VAL A O 1
ATOM 3284 N N . LEU A 1 407 ? -20.223 5.568 17.410 1.00 94.88 407 LEU A N 1
ATOM 3285 C CA . LEU A 1 407 ? -18.847 5.894 17.053 1.00 94.88 407 LEU A CA 1
ATOM 3286 C C . LEU A 1 407 ? -18.287 4.845 16.074 1.00 94.88 407 LEU A C 1
ATOM 3288 O O . LEU A 1 407 ? -18.162 3.675 16.443 1.00 94.88 407 LEU A O 1
ATOM 3292 N N . PRO A 1 408 ? -17.963 5.225 14.823 1.00 93.12 408 PRO A N 1
ATOM 3293 C CA . PRO A 1 408 ? -17.337 4.327 13.850 1.00 93.12 408 PRO A CA 1
ATOM 3294 C C . PRO A 1 408 ? -16.024 3.709 14.334 1.00 93.12 408 PRO A C 1
ATOM 3296 O O . PRO A 1 408 ? -15.253 4.356 15.032 1.00 93.12 408 PRO A O 1
ATOM 3299 N N . TYR A 1 409 ? -15.730 2.467 13.944 1.00 90.38 409 TYR A N 1
ATOM 3300 C CA . TYR A 1 409 ? -14.506 1.780 14.390 1.00 90.38 409 TYR A CA 1
ATOM 3301 C C . TYR A 1 409 ? -13.224 2.508 13.969 1.00 90.38 409 TYR A C 1
ATOM 3303 O O . TYR A 1 409 ? -12.282 2.576 14.745 1.00 90.38 409 TYR A O 1
ATOM 3311 N N . ASN A 1 410 ? -13.212 3.149 12.798 1.00 84.62 410 ASN A N 1
ATOM 3312 C CA . ASN A 1 410 ? -12.075 3.952 12.328 1.00 84.62 410 ASN A CA 1
ATOM 3313 C C . ASN A 1 410 ? -11.822 5.236 13.146 1.00 84.62 410 ASN A C 1
ATOM 3315 O O . ASN A 1 410 ? -10.912 5.994 12.837 1.00 84.62 410 ASN A O 1
ATOM 3319 N N . ASN A 1 411 ? -12.648 5.522 14.154 1.00 90.12 411 ASN A N 1
ATOM 3320 C CA . ASN A 1 411 ? -12.433 6.616 15.094 1.00 90.12 411 ASN A CA 1
ATOM 3321 C C . ASN A 1 411 ? -11.701 6.174 16.368 1.00 90.12 411 ASN A C 1
ATOM 3323 O O . ASN A 1 411 ? -11.464 7.007 17.243 1.00 90.12 411 ASN A O 1
ATOM 3327 N N . TYR A 1 412 ? -11.377 4.891 16.487 1.00 92.69 412 TYR A N 1
ATOM 3328 C CA . TYR A 1 412 ? -10.615 4.345 17.593 1.00 92.69 412 TYR A CA 1
ATOM 3329 C C . TYR A 1 412 ? -9.136 4.219 17.212 1.00 92.69 412 TYR A C 1
ATOM 3331 O O . TYR A 1 412 ? -8.838 3.852 16.079 1.00 92.69 412 TYR A O 1
ATOM 3339 N N . PRO A 1 413 ? -8.203 4.454 18.151 1.00 91.00 413 PRO A N 1
ATOM 3340 C CA . PRO A 1 413 ? -6.775 4.274 17.908 1.00 91.00 413 PRO A CA 1
ATOM 3341 C C . PRO A 1 413 ? -6.352 2.797 17.993 1.00 91.00 413 PRO A C 1
ATOM 3343 O O . PRO A 1 413 ? -5.170 2.505 18.103 1.00 91.00 413 PRO A O 1
ATOM 3346 N N . MET A 1 414 ? -7.293 1.851 18.022 1.00 92.19 414 MET A N 1
ATOM 3347 C CA . MET A 1 414 ? -7.025 0.417 18.100 1.00 92.19 414 MET A CA 1
ATOM 3348 C C . MET A 1 414 ? -8.096 -0.373 17.347 1.00 92.19 414 MET A C 1
ATOM 3350 O O . MET A 1 414 ? -9.196 0.128 17.104 1.00 92.19 414 MET A O 1
ATOM 3354 N N . GLU A 1 415 ? -7.792 -1.628 17.019 1.00 90.44 415 GLU A N 1
ATOM 3355 C CA . GLU A 1 415 ? -8.779 -2.539 16.443 1.00 90.44 415 GLU A CA 1
ATOM 3356 C C . GLU A 1 415 ? -9.913 -2.856 17.423 1.00 90.44 415 GLU A C 1
ATOM 3358 O O . GLU A 1 415 ? -9.707 -3.040 18.628 1.00 90.44 415 GLU A O 1
ATOM 3363 N N . ILE A 1 416 ? -11.124 -2.948 16.873 1.00 92.25 416 ILE A N 1
ATOM 3364 C CA . ILE A 1 416 ? -12.351 -3.173 17.631 1.00 92.25 416 ILE A CA 1
ATOM 3365 C C . ILE A 1 416 ? -12.977 -4.492 17.207 1.00 92.25 416 ILE A C 1
ATOM 3367 O O . ILE A 1 416 ? -13.229 -4.735 16.028 1.00 92.25 416 ILE A O 1
ATOM 3371 N N . GLU A 1 417 ? -13.310 -5.312 18.197 1.00 93.56 417 GLU A N 1
ATOM 3372 C CA . GLU A 1 417 ? -14.011 -6.574 17.999 1.00 93.56 417 GLU A CA 1
ATOM 3373 C C . GLU A 1 417 ? -15.407 -6.525 18.615 1.00 93.56 417 GLU A C 1
ATOM 3375 O O . GLU A 1 417 ? -15.668 -5.871 19.633 1.00 93.56 417 GLU A O 1
ATOM 3380 N N . LYS A 1 418 ? -16.318 -7.302 18.029 1.00 96.44 418 LYS A N 1
ATOM 3381 C CA . LYS A 1 418 ? -17.638 -7.528 18.610 1.00 96.44 418 LYS A CA 1
ATOM 3382 C C . LYS A 1 418 ? -17.509 -8.115 20.018 1.00 96.44 418 LYS A C 1
ATOM 3384 O O . LYS A 1 418 ? -16.768 -9.065 20.246 1.00 96.44 418 LYS A O 1
ATOM 3389 N N . GLY A 1 419 ? -18.317 -7.609 20.944 1.00 97.19 419 GLY A N 1
ATOM 3390 C CA . GLY A 1 419 ? -18.306 -8.043 22.337 1.00 97.19 419 GLY A CA 1
ATOM 3391 C C . GLY A 1 419 ? -17.310 -7.279 23.208 1.00 97.19 419 GLY A C 1
ATOM 3392 O O . GLY A 1 419 ? -17.033 -7.714 24.321 1.00 97.19 419 GLY A O 1
ATOM 3393 N N . GLN A 1 420 ? -16.769 -6.157 22.733 1.00 98.19 420 GLN A N 1
ATOM 3394 C CA . GLN A 1 420 ? -15.938 -5.257 23.531 1.00 98.19 420 GLN A CA 1
ATOM 3395 C C . GLN A 1 420 ? -16.762 -4.086 24.093 1.00 98.19 420 GLN A C 1
ATOM 3397 O O . GLN A 1 420 ? -17.807 -3.711 23.552 1.00 98.19 420 GLN A O 1
ATOM 3402 N N . VAL A 1 421 ? -16.301 -3.528 25.215 1.00 98.31 421 VAL A N 1
ATOM 3403 C CA . VAL A 1 421 ? -16.912 -2.382 25.904 1.00 98.31 421 VAL A CA 1
ATOM 3404 C C . VAL A 1 421 ? -15.838 -1.338 26.157 1.00 98.31 421 VAL A C 1
ATOM 3406 O O . VAL A 1 421 ? -14.721 -1.685 26.537 1.00 98.31 421 VAL A O 1
ATOM 3409 N N . PHE A 1 422 ? -16.189 -0.070 25.989 1.00 98.31 422 PHE A N 1
ATOM 3410 C CA . PHE A 1 422 ? -15.269 1.050 26.044 1.00 98.31 422 PHE A CA 1
ATOM 3411 C C . PHE A 1 422 ? -15.766 2.138 26.984 1.00 98.31 422 PHE A C 1
ATOM 3413 O O . PHE A 1 422 ? -16.965 2.403 27.074 1.00 98.31 422 PHE A O 1
ATOM 3420 N N . VAL A 1 423 ? -14.817 2.783 27.654 1.00 98.25 423 VAL A N 1
ATOM 3421 C CA . VAL A 1 423 ? -15.003 4.086 28.288 1.00 98.25 423 VAL A CA 1
ATOM 3422 C C . VAL A 1 423 ? -14.250 5.092 27.438 1.00 98.25 423 VAL A C 1
ATOM 3424 O O . VAL A 1 423 ? -13.066 4.896 27.161 1.00 98.25 423 VAL A O 1
ATOM 3427 N N . ILE A 1 424 ? -14.938 6.150 27.023 1.00 98.12 424 ILE A N 1
ATOM 3428 C CA . ILE A 1 424 ? -14.350 7.230 26.234 1.00 98.12 424 ILE A CA 1
ATOM 3429 C C . ILE A 1 424 ? -14.505 8.516 27.024 1.00 98.12 424 ILE A C 1
ATOM 3431 O O . ILE A 1 424 ? -15.612 8.862 27.437 1.00 98.12 424 ILE A O 1
ATOM 3435 N N . GLU A 1 425 ? -13.403 9.221 27.245 1.00 98.00 425 GLU A N 1
ATOM 3436 C CA . GLU A 1 425 ? -13.425 10.518 27.914 1.00 98.00 425 GLU A CA 1
ATOM 3437 C C . GLU A 1 425 ? -13.079 11.621 26.928 1.00 98.00 425 GLU A C 1
ATOM 3439 O O . GLU A 1 425 ? -12.005 11.619 26.338 1.00 98.00 425 GLU A O 1
ATOM 3444 N N . TYR A 1 426 ? -13.987 12.575 26.758 1.00 97.38 426 TYR A N 1
ATOM 3445 C CA . TYR A 1 426 ? -13.800 13.760 25.936 1.00 97.38 426 TYR A CA 1
ATOM 3446 C C . TYR A 1 426 ? -13.452 14.945 26.826 1.00 97.38 426 TYR A C 1
ATOM 3448 O O . TYR A 1 426 ? -14.270 15.363 27.648 1.00 97.38 426 TYR A O 1
ATOM 3456 N N . THR A 1 427 ? -12.274 15.529 26.620 1.00 97.69 427 THR A N 1
ATOM 3457 C CA . THR A 1 427 ? -11.845 16.745 27.317 1.00 97.69 427 THR A CA 1
ATOM 3458 C C . THR A 1 427 ? -12.144 17.969 26.459 1.00 97.69 427 THR A C 1
ATOM 3460 O O . THR A 1 427 ? -11.668 18.090 25.327 1.00 97.69 427 THR A O 1
ATOM 3463 N N . LYS A 1 428 ? -12.931 18.902 26.999 1.00 96.62 428 LYS A N 1
ATOM 3464 C CA . LYS A 1 428 ? -13.303 20.158 26.336 1.00 96.62 428 LYS A CA 1
ATOM 3465 C C . LYS A 1 428 ? -12.243 21.244 26.474 1.00 96.62 428 LYS A C 1
ATOM 3467 O O . LYS A 1 428 ? -11.359 21.188 27.328 1.00 96.62 428 LYS A O 1
ATOM 3472 N N . THR A 1 429 ? -12.353 22.289 25.658 1.00 95.31 429 THR A N 1
ATOM 3473 C CA . THR A 1 429 ? -11.465 23.464 25.728 1.00 95.31 429 THR A CA 1
ATOM 3474 C C . THR A 1 429 ? -11.547 24.210 27.062 1.00 95.31 429 THR A C 1
ATOM 3476 O O . THR A 1 429 ? -10.548 24.783 27.491 1.00 95.31 429 THR A O 1
ATOM 3479 N N . ASP A 1 430 ? -12.679 24.134 27.767 1.00 95.62 430 ASP A N 1
ATOM 3480 C CA . ASP A 1 430 ? -12.857 24.684 29.120 1.00 95.62 430 ASP A CA 1
ATOM 3481 C C . ASP A 1 430 ? -12.336 23.771 30.252 1.00 95.62 430 ASP A C 1
ATOM 3483 O O . ASP A 1 430 ? -12.407 24.141 31.425 1.00 95.62 430 ASP A O 1
ATOM 3487 N N . GLY A 1 431 ? -11.797 22.594 29.911 1.00 95.12 431 GLY A N 1
ATOM 3488 C CA . GLY A 1 431 ? -11.276 21.601 30.851 1.00 95.12 431 GLY A CA 1
ATOM 3489 C C . GLY A 1 431 ? -12.332 20.674 31.459 1.00 95.12 431 GLY A C 1
ATOM 3490 O O . GLY A 1 431 ? -11.978 19.813 32.263 1.00 95.12 431 GLY A O 1
ATOM 3491 N N . SER A 1 432 ? -13.613 20.820 31.105 1.00 97.25 432 SER A N 1
ATOM 3492 C CA . SER A 1 432 ? -14.641 19.856 31.503 1.00 97.25 432 SER A CA 1
ATOM 3493 C C . SER A 1 432 ? -14.491 18.533 30.745 1.00 97.25 432 SER A C 1
ATOM 3495 O O . SER A 1 432 ? -14.042 18.506 29.598 1.00 97.25 432 SER A O 1
ATOM 3497 N N . VAL A 1 433 ? -14.870 17.431 31.398 1.00 97.44 433 VAL A N 1
ATOM 3498 C CA . VAL A 1 433 ? -14.761 16.073 30.848 1.00 97.44 433 VAL A CA 1
ATOM 3499 C C . VAL A 1 433 ? -16.150 15.464 30.700 1.00 97.44 433 VAL A C 1
ATOM 3501 O O . VAL A 1 433 ? -16.943 15.482 31.643 1.00 97.44 433 VAL A O 1
ATOM 3504 N N . ILE A 1 434 ? -16.438 14.921 29.519 1.00 96.44 434 ILE A N 1
ATOM 3505 C CA . ILE A 1 434 ? -17.609 14.077 29.263 1.00 96.44 434 ILE A CA 1
ATOM 3506 C C . ILE A 1 434 ? -17.130 12.635 29.191 1.00 96.44 434 ILE A C 1
ATOM 3508 O O . ILE A 1 434 ? -16.213 12.334 28.434 1.00 96.44 434 ILE A O 1
ATOM 3512 N N . ARG A 1 435 ? -17.763 11.747 29.956 1.00 96.81 435 ARG A N 1
ATOM 3513 C CA . ARG A 1 435 ? -17.496 10.312 29.906 1.00 96.81 435 ARG A CA 1
ATOM 3514 C C . ARG A 1 435 ? -18.657 9.595 29.234 1.00 96.81 435 ARG A C 1
ATOM 3516 O O . ARG A 1 435 ? -19.787 9.695 29.704 1.00 96.81 435 ARG A O 1
ATOM 3523 N N . GLU A 1 436 ? -18.344 8.838 28.196 1.00 97.44 436 GLU A N 1
ATOM 3524 C CA . GLU A 1 436 ? -19.279 7.996 27.460 1.00 97.44 436 GLU A CA 1
ATOM 3525 C C . GLU A 1 436 ? -18.918 6.520 27.642 1.00 97.44 436 GLU A C 1
ATOM 3527 O O . GLU A 1 436 ? -17.751 6.164 27.843 1.00 97.44 436 GLU A O 1
ATOM 3532 N N . TYR A 1 437 ? -19.926 5.653 27.547 1.00 98.06 437 TYR A N 1
ATOM 3533 C CA . TYR A 1 437 ? -19.754 4.206 27.606 1.00 98.06 437 TYR A CA 1
ATOM 3534 C C . TYR A 1 437 ? -20.283 3.591 26.326 1.00 98.06 437 TYR A C 1
ATOM 3536 O O . TYR A 1 437 ? -21.466 3.708 26.025 1.00 98.06 437 TYR A O 1
ATOM 3544 N N . HIS A 1 438 ? -19.409 2.934 25.578 1.00 98.38 438 HIS A N 1
ATOM 3545 C CA . HIS A 1 438 ? -19.715 2.394 24.258 1.00 98.38 438 HIS A CA 1
ATOM 3546 C C . HIS A 1 438 ? -19.572 0.880 24.257 1.00 98.38 438 HIS A C 1
ATOM 3548 O O . HIS A 1 438 ? -18.722 0.333 24.958 1.00 98.38 438 HIS A O 1
ATOM 3554 N N . ARG A 1 439 ? -20.381 0.175 23.466 1.00 98.06 439 ARG A N 1
ATOM 3555 C CA . ARG A 1 439 ? -20.208 -1.269 23.251 1.00 98.06 439 ARG A CA 1
ATOM 3556 C C . ARG A 1 439 ? -20.263 -1.641 21.778 1.00 98.06 439 ARG A C 1
ATOM 3558 O O . ARG A 1 439 ? -20.988 -1.039 20.988 1.00 98.06 439 ARG A O 1
ATOM 3565 N N . ALA A 1 440 ? -19.483 -2.650 21.421 1.00 97.75 440 ALA A N 1
ATOM 3566 C CA . ALA A 1 440 ? -19.402 -3.196 20.078 1.00 97.75 440 ALA A CA 1
ATOM 3567 C C . ALA A 1 440 ? -20.386 -4.366 19.916 1.00 97.75 440 ALA A C 1
ATOM 3569 O O . ALA A 1 440 ? -20.047 -5.517 20.185 1.00 97.75 440 ALA A O 1
ATOM 3570 N N . ASP A 1 441 ? -21.606 -4.092 19.449 1.00 96.38 441 ASP A N 1
ATOM 3571 C CA . ASP A 1 441 ? -22.625 -5.135 19.215 1.00 96.38 441 ASP A CA 1
ATOM 3572 C C . ASP A 1 441 ? -22.515 -5.798 17.822 1.00 96.38 441 ASP A C 1
ATOM 3574 O O . ASP A 1 441 ? -23.162 -6.815 17.538 1.00 96.38 441 ASP A O 1
ATOM 3578 N N . GLY A 1 442 ? -21.640 -5.265 16.962 1.00 93.56 442 GLY A N 1
ATOM 3579 C CA . GLY A 1 442 ? -21.559 -5.611 15.540 1.00 93.56 442 GLY A CA 1
ATOM 3580 C C . GLY A 1 442 ? -22.605 -4.881 14.692 1.00 93.56 442 GLY A C 1
ATOM 3581 O O . GLY A 1 442 ? -22.999 -5.380 13.641 1.00 93.56 442 GLY A O 1
ATOM 3582 N N . ASN A 1 443 ? -23.085 -3.731 15.175 1.00 92.06 443 ASN A N 1
ATOM 3583 C CA . ASN A 1 443 ? -23.993 -2.857 14.442 1.00 92.06 443 ASN A CA 1
ATOM 3584 C C . ASN A 1 443 ? -23.222 -2.064 13.379 1.00 92.06 443 ASN A C 1
ATOM 3586 O O . ASN A 1 443 ? -22.029 -1.793 13.526 1.00 92.06 443 ASN A O 1
ATOM 3590 N N . THR A 1 444 ? -23.930 -1.648 12.331 1.00 90.12 444 THR A N 1
ATOM 3591 C CA . THR A 1 444 ? -23.383 -0.788 11.277 1.00 90.12 444 THR A CA 1
ATOM 3592 C C . THR A 1 444 ? -24.164 0.513 11.166 1.00 90.12 444 THR A C 1
ATOM 3594 O O . THR A 1 444 ? -25.396 0.498 11.213 1.00 90.12 444 THR A O 1
ATOM 3597 N N . TRP A 1 445 ? -23.472 1.618 10.908 1.00 86.06 445 TRP A N 1
ATOM 3598 C CA . TRP A 1 445 ? -24.056 2.909 10.558 1.00 86.06 445 TRP A CA 1
ATOM 3599 C C . TRP A 1 445 ? -23.447 3.390 9.241 1.00 86.06 445 TRP A C 1
ATOM 3601 O O . TRP A 1 445 ? -22.230 3.432 9.096 1.00 86.06 445 TRP A O 1
ATOM 3611 N N . GLN A 1 446 ? -24.301 3.700 8.260 1.00 82.94 446 GLN A N 1
ATOM 3612 C CA . GLN A 1 446 ? -23.884 4.061 6.894 1.00 82.94 446 GLN A CA 1
ATOM 3613 C C . GLN A 1 446 ? -22.948 3.030 6.228 1.00 82.94 446 GLN A C 1
ATOM 3615 O O . GLN A 1 446 ? -22.100 3.385 5.422 1.00 82.94 446 GLN A O 1
ATOM 3620 N N . GLY A 1 447 ? -23.118 1.744 6.553 1.00 76.94 447 GLY A N 1
ATOM 3621 C CA . GLY A 1 447 ? -22.293 0.655 6.016 1.00 76.94 447 GLY A CA 1
ATOM 3622 C C . GLY A 1 447 ? -21.011 0.372 6.805 1.00 76.94 447 GLY A C 1
ATOM 3623 O O . GLY A 1 447 ? -20.414 -0.677 6.595 1.00 76.94 447 GLY A O 1
ATOM 3624 N N . SER A 1 448 ? -20.637 1.227 7.760 1.00 80.00 448 SER A N 1
ATOM 3625 C CA . SER A 1 448 ? -19.438 1.052 8.589 1.00 80.00 448 SER A CA 1
ATOM 3626 C C . SER A 1 448 ? -19.775 0.464 9.953 1.00 80.00 448 SER A C 1
ATOM 3628 O O . SER A 1 448 ? -20.790 0.828 10.549 1.00 80.00 448 SER A O 1
ATOM 3630 N N . LEU A 1 449 ? -18.918 -0.415 10.477 1.00 90.31 449 LEU A N 1
ATOM 3631 C CA . LEU A 1 449 ? -19.039 -0.923 11.845 1.00 90.31 449 LEU A CA 1
ATOM 3632 C C . LEU A 1 449 ? -18.916 0.213 12.867 1.00 90.31 449 LEU A C 1
ATOM 3634 O O . LEU A 1 449 ? -18.071 1.104 12.735 1.00 90.31 449 LEU A O 1
ATOM 3638 N N . VAL A 1 450 ? -19.768 0.164 13.888 1.00 95.38 450 VAL A N 1
ATOM 3639 C CA . VAL A 1 450 ? -19.826 1.164 14.956 1.00 95.38 450 VAL A CA 1
ATOM 3640 C C . VAL A 1 450 ? -19.892 0.520 16.332 1.00 95.38 450 VAL A C 1
ATOM 3642 O O . VAL A 1 450 ? -20.409 -0.589 16.513 1.00 95.38 450 VAL A O 1
ATOM 3645 N N . THR A 1 451 ? -19.400 1.244 17.330 1.00 98.06 451 THR A N 1
ATOM 3646 C CA . THR A 1 451 ? -19.853 1.072 18.708 1.00 98.06 451 THR A CA 1
ATOM 3647 C C . THR A 1 451 ? -21.056 1.968 18.956 1.00 98.06 451 THR A C 1
ATOM 3649 O O . THR A 1 451 ? -21.201 3.009 18.317 1.00 98.06 451 THR A O 1
ATOM 3652 N N . GLU A 1 452 ? -21.906 1.584 19.898 1.00 97.81 452 GLU A N 1
ATOM 3653 C CA . GLU A 1 452 ? -23.055 2.390 20.300 1.00 97.81 452 GLU A CA 1
ATOM 3654 C C . GLU A 1 452 ? -22.966 2.723 21.786 1.00 97.81 452 GLU A C 1
ATOM 3656 O O . GLU A 1 452 ? -22.633 1.865 22.613 1.00 97.81 452 GLU A O 1
ATOM 3661 N N . GLU A 1 453 ? -23.246 3.980 22.112 1.00 98.12 453 GLU A N 1
ATOM 3662 C CA . GLU A 1 453 ? -23.291 4.457 23.482 1.00 98.12 453 GLU A CA 1
ATOM 3663 C C . GLU A 1 453 ? -24.473 3.815 24.220 1.00 98.12 453 GLU A C 1
ATOM 3665 O O . GLU A 1 453 ? -25.595 3.729 23.705 1.00 98.12 453 GLU A O 1
ATOM 3670 N N . PHE A 1 454 ? -24.237 3.392 25.459 1.00 96.81 454 PHE A N 1
ATOM 3671 C CA . PHE A 1 454 ? -25.268 2.893 26.355 1.00 96.81 454 PHE A CA 1
ATOM 3672 C C . PHE A 1 454 ? -25.343 3.704 27.643 1.00 96.81 454 PHE A C 1
ATOM 3674 O O . PHE A 1 454 ? -24.351 4.194 28.180 1.00 96.81 454 PHE A O 1
ATOM 3681 N N . SER A 1 455 ? -26.561 3.814 28.166 1.00 93.88 455 SER A N 1
ATOM 3682 C CA . SER A 1 455 ? -26.812 4.486 29.433 1.00 93.88 455 SER A CA 1
ATOM 3683 C C . SER A 1 455 ? -26.581 3.541 30.601 1.00 93.88 455 SER A C 1
ATOM 3685 O O . SER A 1 455 ? -27.113 2.431 30.672 1.00 93.88 455 SER A O 1
ATOM 3687 N N . ILE A 1 456 ? -25.817 4.027 31.566 1.00 87.88 456 ILE A N 1
ATOM 3688 C CA . ILE A 1 456 ? -25.633 3.397 32.864 1.00 87.88 456 ILE A CA 1
ATOM 3689 C C . ILE A 1 456 ? -26.677 4.025 33.787 1.00 87.88 456 ILE A C 1
ATOM 3691 O O . ILE A 1 456 ? -26.451 5.107 34.310 1.00 87.88 456 ILE A O 1
ATOM 3695 N N . GLU A 1 457 ? -27.842 3.384 33.946 1.00 70.12 457 GLU A N 1
ATOM 3696 C CA . GLU A 1 457 ? -28.817 3.827 34.961 1.00 70.12 457 GLU A CA 1
ATOM 3697 C C . GLU A 1 457 ? -28.149 3.811 36.348 1.00 70.12 457 GLU A C 1
ATOM 3699 O O . GLU A 1 457 ? -27.553 2.786 36.710 1.00 70.12 457 GLU A O 1
ATOM 3704 N N . GLU A 1 458 ? -28.207 4.946 37.058 1.00 54.38 458 GLU A N 1
ATOM 3705 C CA . GLU A 1 458 ? -27.662 5.130 38.417 1.00 54.38 458 GLU A CA 1
ATOM 3706 C C . GLU A 1 458 ? -28.357 4.262 39.471 1.00 54.38 458 GLU A C 1
ATOM 3708 O O . GLU A 1 458 ? -29.608 4.166 39.452 1.00 54.38 458 GLU A O 1
#

Radius of gyration: 27.94 Å; chains: 1; bounding box: 57×63×92 Å

Secondary structure (DSSP, 8-state):
---PPPPHHHHHHHHHHHHHHHHHHHHTT-S-EEEEEEES-EEEE-SS-EEEEEEEEEEEEEEEE--SSSEEEEEEEEEEEEEEEEEE-TT--EEEEEES--SEEEEEE--S-EEEEEEEEEEEEEEEEESS-SS---PPPEEEEEE-TT-HHHHHHHHHHHHHIIIII---EEEEEEEHHHHHHHHHHHT-SSSHHHHHHHHHTTTSTT--HHHHHHHHHHHHH-TT-EEEEEE--TTIIIIIHHHHHHHHHTT--TTSHHHHHHHHHHHHHHHHHHHT-HHHHHHHHHHHHHHHHHTTTT--EEEEEEGGG--TTPBPTTTSSSB-HHHHHHHHHGGGEEEEETTS-SS-SEEEEEEETTEEEEEEEEEEEE-TTT-TTEEEEEEEEETT-HHHHTTSPEEEEEEEGGGSSS---TT-EEEEEEEETTS-EEEEEEEEEEEEETTEEEEEEE----

pLDDT: mean 89.31, std 12.92, range [37.03, 98.88]